Protein AF-A0A2A2J1Q9-F1 (afdb_monomer)

pLDDT: mean 75.72, std 17.07, range [28.89, 97.12]

Structure (mmCIF, N/CA/C/O backbone):
data_AF-A0A2A2J1Q9-F1
#
_entry.id   AF-A0A2A2J1Q9-F1
#
loop_
_atom_site.group_PDB
_atom_site.id
_atom_site.type_symbol
_atom_site.label_atom_id
_atom_site.label_alt_id
_atom_site.label_comp_id
_atom_site.label_asym_id
_atom_site.label_entity_id
_atom_site.label_seq_id
_atom_site.pdbx_PDB_ins_code
_atom_site.Cartn_x
_atom_site.Cartn_y
_atom_site.Cartn_z
_atom_site.occupancy
_atom_site.B_iso_or_equiv
_atom_site.auth_seq_id
_atom_site.auth_comp_id
_atom_site.auth_asym_id
_atom_site.auth_atom_id
_atom_site.pdbx_PDB_model_num
ATOM 1 N N . MET A 1 1 ? 59.595 15.173 -102.898 1.00 55.78 1 MET A N 1
ATOM 2 C CA . MET A 1 1 ? 60.010 15.635 -101.555 1.00 55.78 1 MET A CA 1
ATOM 3 C C . MET A 1 1 ? 59.064 16.692 -100.989 1.00 55.78 1 MET A C 1
ATOM 5 O O . MET A 1 1 ? 58.425 16.381 -100.001 1.00 55.78 1 MET A O 1
ATOM 9 N N . SER A 1 2 ? 58.894 17.883 -101.590 1.00 58.53 2 SER A N 1
ATOM 10 C CA . SER A 1 2 ? 58.058 18.943 -100.968 1.00 58.53 2 SER A CA 1
ATOM 11 C C . SER A 1 2 ? 56.611 18.510 -100.639 1.00 58.53 2 SER A C 1
ATOM 13 O O . SER A 1 2 ? 56.146 18.698 -99.521 1.00 58.53 2 SER A O 1
ATOM 15 N N . LEU A 1 3 ? 55.926 17.837 -101.577 1.00 59.59 3 LEU A N 1
ATOM 16 C CA . LEU A 1 3 ? 54.531 17.395 -101.398 1.00 59.59 3 LEU A CA 1
ATOM 17 C C . LEU A 1 3 ? 54.337 16.313 -100.319 1.00 59.59 3 LEU A C 1
ATOM 19 O O . LEU A 1 3 ? 53.318 16.317 -99.637 1.00 59.59 3 LEU A O 1
ATOM 23 N N . THR A 1 4 ? 55.294 15.395 -100.139 1.00 65.00 4 THR A N 1
ATOM 24 C CA . THR A 1 4 ? 55.177 14.315 -99.139 1.00 65.00 4 THR A CA 1
ATOM 25 C C . THR A 1 4 ? 55.335 14.856 -97.721 1.00 65.00 4 THR A C 1
ATOM 27 O O . THR A 1 4 ? 54.518 14.561 -96.855 1.00 65.00 4 THR A O 1
ATOM 30 N N . PHE A 1 5 ? 56.313 15.744 -97.517 1.00 74.00 5 PHE A N 1
ATOM 31 C CA . PHE A 1 5 ? 56.564 16.398 -96.230 1.00 74.00 5 PHE A CA 1
ATOM 32 C C . PHE A 1 5 ? 55.378 17.258 -95.758 1.00 74.00 5 PHE A C 1
ATOM 34 O O . PHE A 1 5 ? 55.109 17.363 -94.561 1.00 74.00 5 PHE A O 1
ATOM 41 N N . GLN A 1 6 ? 54.632 17.856 -96.692 1.00 76.75 6 GLN A N 1
ATOM 42 C CA . GLN A 1 6 ? 53.445 18.637 -96.353 1.00 76.75 6 GLN A CA 1
ATOM 43 C C . GLN A 1 6 ? 52.276 17.753 -95.876 1.00 76.75 6 GLN A C 1
ATOM 45 O O . GLN A 1 6 ? 51.681 18.058 -94.843 1.00 76.75 6 GLN A O 1
ATOM 50 N N . GLY A 1 7 ? 52.015 16.619 -96.536 1.00 81.19 7 GLY A N 1
ATOM 51 C CA . GLY A 1 7 ? 51.015 15.648 -96.070 1.00 81.19 7 GLY A CA 1
ATOM 52 C C . GLY A 1 7 ? 51.370 15.017 -94.715 1.00 81.19 7 GLY A C 1
ATOM 53 O O . GLY A 1 7 ? 50.499 14.832 -93.867 1.00 81.19 7 GLY A O 1
ATOM 54 N N . GLU A 1 8 ? 52.656 14.754 -94.461 1.00 82.56 8 GLU A N 1
ATOM 55 C CA . GLU A 1 8 ? 53.150 14.291 -93.154 1.00 82.56 8 GLU A CA 1
ATOM 56 C C . GLU A 1 8 ? 52.921 15.335 -92.049 1.00 82.56 8 GLU A C 1
ATOM 58 O O . GLU A 1 8 ? 52.453 14.993 -90.960 1.00 82.56 8 GLU A O 1
ATOM 63 N N . LYS A 1 9 ? 53.178 16.620 -92.335 1.00 86.75 9 LYS A N 1
ATOM 64 C CA . LYS A 1 9 ? 52.902 17.735 -91.416 1.00 86.75 9 LYS A CA 1
ATOM 65 C C . LYS A 1 9 ? 51.409 17.862 -91.098 1.00 86.75 9 LYS A C 1
ATOM 67 O O . LYS A 1 9 ? 51.049 18.024 -89.935 1.00 86.75 9 LYS A O 1
ATOM 72 N N . GLU A 1 10 ? 50.544 17.778 -92.105 1.00 86.69 10 GLU A N 1
ATOM 73 C CA . GLU A 1 10 ? 49.087 17.857 -91.936 1.00 86.69 10 GLU A CA 1
ATOM 74 C C . GLU A 1 10 ? 48.554 16.657 -91.126 1.00 86.69 10 GLU A C 1
ATOM 76 O O . GLU A 1 10 ? 47.790 16.842 -90.177 1.00 86.69 10 GLU A O 1
ATOM 81 N N . ALA A 1 11 ? 49.056 15.444 -91.383 1.00 86.94 11 ALA A N 1
ATOM 82 C CA . ALA A 1 11 ? 48.724 14.250 -90.602 1.00 86.94 11 ALA A CA 1
ATOM 83 C C . ALA A 1 11 ? 49.226 14.301 -89.143 1.00 86.94 11 ALA A C 1
ATOM 85 O O . ALA A 1 11 ? 48.600 13.713 -88.257 1.00 86.94 11 ALA A O 1
ATOM 86 N N . LEU A 1 12 ? 50.340 14.989 -88.865 1.00 89.31 12 LEU A N 1
ATOM 87 C CA . LEU A 1 12 ? 50.821 15.232 -87.499 1.00 89.31 12 LEU A CA 1
ATOM 88 C C . LEU A 1 12 ? 49.978 16.281 -86.764 1.00 89.31 12 LEU A C 1
ATOM 90 O O . LEU A 1 12 ? 49.665 16.078 -85.592 1.00 89.31 12 LEU A O 1
ATOM 94 N N . LEU A 1 13 ? 49.565 17.358 -87.439 1.00 90.56 13 LEU A N 1
ATOM 95 C CA . LEU A 1 13 ? 48.675 18.377 -86.866 1.00 90.56 13 LEU A CA 1
ATOM 96 C C . LEU A 1 13 ? 47.299 17.795 -86.507 1.00 90.56 13 LEU A C 1
ATOM 98 O O . LEU A 1 13 ? 46.796 18.049 -85.417 1.00 90.56 13 LEU A O 1
ATOM 102 N N . GLU A 1 14 ? 46.730 16.952 -87.369 1.00 91.81 14 GLU A N 1
ATOM 103 C CA . GLU A 1 14 ? 45.453 16.272 -87.110 1.00 91.81 14 GLU A CA 1
ATOM 104 C C . GLU A 1 14 ? 45.545 15.251 -85.956 1.00 91.81 14 GLU A C 1
ATOM 106 O O . GLU A 1 14 ? 44.598 15.082 -85.186 1.00 91.81 14 GLU A O 1
ATOM 111 N N . LYS A 1 15 ? 46.701 14.593 -85.778 1.00 91.88 15 LYS A N 1
ATOM 112 C CA . LYS A 1 15 ? 46.967 13.747 -84.599 1.00 91.88 15 LYS A CA 1
ATOM 113 C C . LYS A 1 15 ? 47.099 14.575 -83.321 1.00 91.88 15 LYS A C 1
ATOM 115 O O . LYS A 1 15 ? 46.504 14.209 -82.313 1.00 91.88 15 LYS A O 1
ATOM 120 N N . LEU A 1 16 ? 47.842 15.684 -83.364 1.00 89.50 16 LEU A N 1
ATOM 121 C CA . LEU A 1 16 ? 47.976 16.623 -82.244 1.00 89.50 16 LEU A CA 1
ATOM 122 C C . LEU A 1 16 ? 46.615 17.166 -81.806 1.00 89.50 16 LEU A C 1
ATOM 124 O O . LEU A 1 16 ? 46.320 17.155 -80.614 1.00 89.50 16 LEU A O 1
ATOM 128 N N . ARG A 1 17 ? 45.766 17.554 -82.765 1.00 93.94 17 ARG A N 1
ATOM 129 C CA . ARG A 1 17 ? 44.388 17.971 -82.500 1.00 93.94 17 ARG A CA 1
ATOM 130 C C . ARG A 1 17 ? 43.594 16.874 -81.792 1.00 93.94 17 ARG A C 1
ATOM 132 O O . ARG A 1 17 ? 43.078 17.115 -80.715 1.00 93.94 17 ARG A O 1
ATOM 139 N N . LYS A 1 18 ? 43.570 15.650 -82.326 1.00 93.75 18 LYS A N 1
ATOM 140 C CA . LYS A 1 18 ? 42.838 14.529 -81.703 1.00 93.75 18 LYS A CA 1
ATOM 141 C C . LYS A 1 18 ? 43.322 14.177 -80.295 1.00 93.75 18 LYS A C 1
ATOM 143 O O . LYS A 1 18 ? 42.515 13.742 -79.483 1.00 93.75 18 LYS A O 1
ATOM 148 N N . VAL A 1 19 ? 44.608 14.369 -79.995 1.00 93.25 19 VAL A N 1
ATOM 149 C CA . VAL A 1 19 ? 45.148 14.206 -78.634 1.00 93.25 19 VAL A CA 1
ATOM 150 C C . VAL A 1 19 ? 44.727 15.364 -77.721 1.00 93.25 19 VAL A C 1
ATOM 152 O O . VAL A 1 19 ? 44.388 15.115 -76.568 1.00 93.25 19 VAL A O 1
ATOM 155 N N . ALA A 1 20 ? 44.689 16.603 -78.222 1.00 92.19 20 ALA A N 1
ATOM 156 C CA . ALA A 1 20 ? 44.179 17.754 -77.475 1.00 92.19 20 ALA A CA 1
ATOM 157 C C . ALA A 1 20 ? 42.674 17.617 -77.177 1.00 92.19 20 ALA A C 1
ATOM 159 O O . ALA A 1 20 ? 42.297 17.623 -76.009 1.00 92.19 20 ALA A O 1
ATOM 160 N N . ASP A 1 21 ? 41.850 17.379 -78.203 1.00 93.44 21 ASP A N 1
ATOM 161 C CA . ASP A 1 21 ? 40.397 17.183 -78.097 1.00 93.44 21 ASP A CA 1
ATOM 162 C C . ASP A 1 21 ? 40.052 16.027 -77.123 1.00 93.44 21 ASP A C 1
ATOM 164 O O . ASP A 1 21 ? 39.081 16.099 -76.369 1.00 93.44 21 ASP A O 1
ATOM 168 N N . ALA A 1 22 ? 40.853 14.950 -77.104 1.00 93.06 22 ALA A N 1
ATOM 169 C CA . ALA A 1 22 ? 40.682 13.833 -76.170 1.00 93.06 22 ALA A CA 1
ATOM 170 C C . ALA A 1 22 ? 41.094 14.183 -74.727 1.00 93.06 22 ALA A C 1
ATOM 172 O O . ALA A 1 22 ? 40.398 13.794 -73.790 1.00 93.06 22 ALA A O 1
ATOM 173 N N . SER A 1 23 ? 42.190 14.930 -74.551 1.00 92.62 23 SER A N 1
ATOM 174 C CA . SER A 1 23 ? 42.672 15.399 -73.243 1.00 92.62 23 SER A CA 1
ATOM 175 C C . SER A 1 23 ? 41.711 16.412 -72.606 1.00 92.62 23 SER A C 1
ATOM 177 O O . SER A 1 23 ? 41.446 16.352 -71.409 1.00 92.62 23 SER A O 1
ATOM 179 N N . GLU A 1 24 ? 41.105 17.291 -73.410 1.00 93.81 24 GLU A N 1
ATOM 180 C CA . GLU A 1 24 ? 40.060 18.225 -72.973 1.00 93.81 24 GLU A CA 1
ATOM 181 C C . GLU A 1 24 ? 38.803 17.470 -72.502 1.00 93.81 24 GLU A C 1
ATOM 183 O O . GLU A 1 24 ? 38.310 17.695 -71.396 1.00 93.81 24 GLU A O 1
ATOM 188 N N . GLN A 1 25 ? 38.355 16.465 -73.265 1.00 93.94 25 GLN A N 1
ATOM 189 C CA . GLN A 1 25 ? 37.263 15.574 -72.852 1.00 93.94 25 GLN A CA 1
ATOM 190 C C . GLN A 1 25 ? 37.590 14.704 -71.628 1.00 93.94 25 GLN A C 1
ATOM 192 O O . GLN A 1 25 ? 36.669 14.175 -71.003 1.00 93.94 25 GLN A O 1
ATOM 197 N N . GLU A 1 26 ? 38.861 14.463 -71.307 1.00 92.75 26 GLU A N 1
ATOM 198 C CA . GLU A 1 26 ? 39.274 13.757 -70.089 1.00 92.75 26 GLU A CA 1
ATOM 199 C C . GLU A 1 26 ? 39.326 14.709 -68.884 1.00 92.75 26 GLU A C 1
ATOM 201 O O . GLU A 1 26 ? 38.819 14.365 -67.813 1.00 92.75 26 GLU A O 1
ATOM 206 N N . ALA A 1 27 ? 39.806 15.941 -69.081 1.00 91.50 27 ALA A N 1
ATOM 207 C CA . ALA A 1 27 ? 39.755 17.006 -68.084 1.00 91.50 27 ALA A CA 1
ATOM 208 C C . ALA A 1 27 ? 38.310 17.331 -67.661 1.00 91.50 27 ALA A C 1
ATOM 210 O O . ALA A 1 27 ? 38.018 17.323 -66.465 1.00 91.50 27 ALA A O 1
ATOM 211 N N . GLU A 1 28 ? 37.380 17.497 -68.614 1.00 94.12 28 GLU A N 1
ATOM 212 C CA . GLU A 1 28 ? 35.952 17.695 -68.315 1.00 94.12 28 GLU A CA 1
ATOM 213 C C . GLU A 1 28 ? 35.359 16.569 -67.450 1.00 94.12 28 GLU A C 1
ATOM 215 O O . GLU A 1 28 ? 34.537 16.819 -66.567 1.00 94.12 28 GLU A O 1
ATOM 220 N N . LYS A 1 29 ? 35.733 15.309 -67.719 1.00 93.88 29 LYS A N 1
ATOM 221 C CA . LYS A 1 29 ? 35.243 14.147 -66.957 1.00 93.88 29 LYS A CA 1
ATOM 222 C C . LYS A 1 29 ? 35.788 14.162 -65.534 1.00 93.88 29 LYS A C 1
ATOM 224 O O . LYS A 1 29 ? 35.036 13.883 -64.601 1.00 93.88 29 LYS A O 1
ATOM 229 N N . MET A 1 30 ? 37.064 14.509 -65.357 1.00 92.00 30 MET A N 1
ATOM 230 C CA . MET A 1 30 ? 37.652 14.643 -64.025 1.00 92.00 30 MET A CA 1
ATOM 231 C C . MET A 1 30 ? 37.018 15.794 -63.237 1.00 92.00 30 MET A C 1
ATOM 233 O O . MET A 1 30 ? 36.650 15.581 -62.085 1.00 92.00 30 MET A O 1
ATOM 237 N N . GLU A 1 31 ? 36.791 16.966 -63.843 1.00 93.31 31 GLU A N 1
ATOM 238 C CA . GLU A 1 31 ? 36.115 18.086 -63.164 1.00 93.31 31 GLU A CA 1
ATOM 239 C C . GLU A 1 31 ? 34.710 17.680 -62.677 1.00 93.31 31 GLU A C 1
ATOM 241 O O . GLU A 1 31 ? 34.372 17.855 -61.499 1.00 93.31 31 GLU A O 1
ATOM 246 N N . LYS A 1 32 ? 33.940 17.009 -63.550 1.00 94.25 32 LYS A N 1
ATOM 247 C CA . LYS A 1 32 ? 32.615 16.442 -63.245 1.00 94.25 32 LYS A CA 1
ATOM 248 C C . LYS A 1 32 ? 32.639 15.523 -62.021 1.00 94.25 32 LYS A C 1
ATOM 250 O O . LYS A 1 32 ? 31.888 15.742 -61.063 1.00 94.25 32 LYS A O 1
ATOM 255 N N . VAL A 1 33 ? 33.559 14.559 -61.986 1.00 93.50 33 VAL A N 1
ATOM 256 C CA . VAL A 1 33 ? 33.751 13.676 -60.821 1.00 93.50 33 VAL A CA 1
ATOM 257 C C . VAL A 1 33 ? 34.074 14.472 -59.546 1.00 93.50 33 VAL A C 1
ATOM 259 O O . VAL A 1 33 ? 33.599 14.111 -58.469 1.00 93.50 33 VAL A O 1
ATOM 262 N N . ILE A 1 34 ? 34.804 15.588 -59.637 1.00 91.56 34 ILE A N 1
ATOM 263 C CA . ILE A 1 34 ? 35.293 16.314 -58.455 1.00 91.56 34 ILE A CA 1
ATOM 264 C C . ILE A 1 34 ? 34.157 16.957 -57.625 1.00 91.56 34 ILE A C 1
ATOM 266 O O . ILE A 1 34 ? 34.240 16.867 -56.399 1.00 91.56 34 ILE A O 1
ATOM 270 N N . LYS A 1 35 ? 33.019 17.426 -58.189 1.00 93.69 35 LYS A N 1
ATOM 271 C CA . LYS A 1 35 ? 31.838 17.788 -57.335 1.00 93.69 35 LYS A CA 1
ATOM 272 C C . LYS A 1 35 ? 30.945 16.614 -57.019 1.00 93.69 35 LYS A C 1
ATOM 274 O O . LYS A 1 35 ? 30.280 16.640 -55.993 1.00 93.69 35 LYS A O 1
ATOM 279 N N . GLN A 1 36 ? 30.944 15.574 -57.846 1.00 91.81 36 GLN A N 1
ATOM 280 C CA . GLN A 1 36 ? 30.262 14.344 -57.459 1.00 91.81 36 GLN A CA 1
ATOM 281 C C . GLN A 1 36 ? 30.859 13.785 -56.148 1.00 91.81 36 GLN A C 1
ATOM 283 O O . GLN A 1 36 ? 30.153 13.164 -55.354 1.00 91.81 36 GLN A O 1
ATOM 288 N N . LEU A 1 37 ? 32.130 14.113 -55.874 1.00 90.56 37 LEU A N 1
ATOM 289 C CA . LEU A 1 37 ? 32.771 13.998 -54.567 1.00 90.56 37 LEU A CA 1
ATOM 290 C C . LEU A 1 37 ? 32.509 15.212 -53.645 1.00 90.56 37 LEU A C 1
ATOM 292 O O . LEU A 1 37 ? 32.020 14.997 -52.542 1.00 90.56 37 LEU A O 1
ATOM 296 N N . SER A 1 38 ? 32.755 16.468 -54.047 1.00 92.38 38 SER A N 1
ATOM 297 C CA . SER A 1 38 ? 32.607 17.651 -53.163 1.00 92.38 38 SER A CA 1
ATOM 298 C C . SER A 1 38 ? 31.178 17.861 -52.628 1.00 92.38 38 SER A C 1
ATOM 300 O O . SER A 1 38 ? 31.008 18.121 -51.443 1.00 92.38 38 SER A O 1
ATOM 302 N N . ASP A 1 39 ? 30.132 17.667 -53.436 1.00 91.06 39 ASP A N 1
ATOM 303 C CA . ASP A 1 39 ? 28.729 17.740 -52.991 1.00 91.06 39 ASP A CA 1
ATOM 304 C C . ASP A 1 39 ? 28.289 16.492 -52.213 1.00 91.06 39 ASP A C 1
ATOM 306 O O . ASP A 1 39 ? 27.268 16.515 -51.524 1.00 91.06 39 ASP A O 1
ATOM 310 N N . LYS A 1 40 ? 29.023 15.378 -52.323 1.00 92.94 40 LYS A N 1
ATOM 311 C CA . LYS A 1 40 ? 28.839 14.222 -51.438 1.00 92.94 40 LYS A CA 1
ATOM 312 C C . LYS A 1 40 ? 29.499 14.476 -50.082 1.00 92.94 40 LYS A C 1
ATOM 314 O O . LYS A 1 40 ? 28.885 14.176 -49.067 1.00 92.94 40 LYS A O 1
ATOM 319 N N . VAL A 1 41 ? 30.691 15.075 -50.065 1.00 89.88 41 VAL A N 1
ATOM 320 C CA . VAL A 1 41 ? 31.382 15.531 -48.849 1.00 89.88 41 VAL A CA 1
ATOM 321 C C . VAL A 1 41 ? 30.519 16.556 -48.111 1.00 89.88 41 VAL A C 1
ATOM 323 O O . VAL A 1 41 ? 30.147 16.287 -46.979 1.00 89.88 41 VAL A O 1
ATOM 326 N N . LYS A 1 42 ? 30.042 17.614 -48.780 1.00 92.06 42 LYS A N 1
ATOM 327 C CA . LYS A 1 42 ? 29.136 18.617 -48.184 1.00 92.06 42 LYS A CA 1
ATOM 328 C C . LYS A 1 42 ? 27.825 18.047 -47.646 1.00 92.06 42 LYS A C 1
ATOM 330 O O . LYS A 1 42 ? 27.304 18.554 -46.658 1.00 92.06 42 LYS A O 1
ATOM 335 N N . ARG A 1 43 ? 27.271 17.012 -48.291 1.00 91.50 43 ARG A N 1
ATOM 336 C CA . ARG A 1 43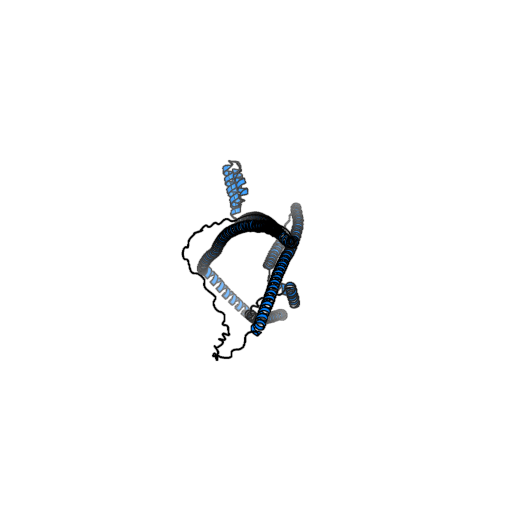 ? 26.106 16.286 -47.758 1.00 91.50 43 ARG A CA 1
ATOM 337 C C . ARG A 1 43 ? 26.476 15.548 -46.476 1.00 91.50 43 ARG A C 1
ATOM 339 O O . ARG A 1 43 ? 25.863 15.823 -45.459 1.00 91.50 43 ARG A O 1
ATOM 346 N N . ILE A 1 44 ? 27.538 14.741 -46.496 1.00 90.12 44 ILE A N 1
ATOM 347 C CA . ILE A 1 44 ? 28.045 14.018 -45.316 1.00 90.12 44 ILE A CA 1
ATOM 348 C C . ILE A 1 44 ? 28.400 14.975 -44.165 1.00 90.12 44 ILE A C 1
ATOM 350 O O . ILE A 1 44 ? 28.126 14.660 -43.013 1.00 90.12 44 ILE A O 1
ATOM 354 N N . GLU A 1 45 ? 28.970 16.145 -44.451 1.00 90.38 45 GLU A N 1
ATOM 355 C CA . GLU A 1 45 ? 29.244 17.201 -43.467 1.00 90.38 45 GLU A CA 1
ATOM 356 C C . GLU A 1 45 ? 27.940 17.777 -42.900 1.00 90.38 45 GLU A C 1
ATOM 358 O O . GLU A 1 45 ? 27.745 17.771 -41.690 1.00 90.38 45 GLU A O 1
ATOM 363 N N . GLY A 1 46 ? 26.994 18.173 -43.757 1.00 93.31 46 GLY A N 1
ATOM 364 C CA . GLY A 1 46 ? 25.693 18.693 -43.329 1.00 93.31 46 GLY A CA 1
ATOM 365 C C . GLY A 1 46 ? 24.744 17.655 -42.710 1.00 93.31 46 GLY A C 1
ATOM 366 O O . GLY A 1 46 ? 23.772 18.046 -42.065 1.00 93.31 46 GLY A O 1
ATOM 367 N N . ASP A 1 47 ? 24.965 16.357 -42.928 1.00 88.12 47 ASP A N 1
ATOM 368 C CA . ASP A 1 47 ? 24.324 15.241 -42.217 1.00 88.12 47 ASP A CA 1
ATOM 369 C C . ASP A 1 47 ? 24.977 15.072 -40.836 1.00 88.12 47 ASP A C 1
ATOM 371 O O . ASP A 1 47 ? 24.287 15.116 -39.820 1.00 88.12 47 ASP A O 1
ATOM 375 N N . ARG A 1 48 ? 26.314 15.008 -40.779 1.00 91.62 48 ARG A N 1
ATOM 376 C CA . ARG A 1 48 ? 27.099 14.908 -39.540 1.00 91.62 48 ARG A CA 1
ATOM 377 C C . ARG A 1 48 ? 26.869 16.080 -38.584 1.00 91.62 48 ARG A C 1
ATOM 379 O O . ARG A 1 48 ? 26.797 15.866 -37.378 1.00 91.62 48 ARG A O 1
ATOM 386 N N . ASP A 1 49 ? 26.741 17.305 -39.083 1.00 89.75 49 ASP A N 1
ATOM 387 C CA . ASP A 1 49 ? 26.461 18.477 -38.245 1.00 89.75 49 ASP A CA 1
ATOM 388 C C . ASP A 1 49 ? 25.048 18.418 -37.637 1.00 89.75 49 ASP A C 1
ATOM 390 O O . ASP A 1 49 ? 24.845 18.867 -36.506 1.00 89.75 49 ASP A O 1
ATOM 394 N N . ARG A 1 50 ? 24.083 17.792 -38.332 1.00 91.88 50 ARG A N 1
ATOM 395 C CA . ARG A 1 50 ? 22.762 17.466 -37.766 1.00 91.88 50 ARG A CA 1
ATOM 396 C C . ARG A 1 50 ? 22.863 16.361 -36.716 1.00 91.88 50 ARG A C 1
ATOM 398 O O . ARG A 1 50 ? 22.369 16.562 -35.613 1.00 91.88 50 ARG A O 1
ATOM 405 N N . GLU A 1 51 ? 23.570 15.264 -36.993 1.00 90.44 51 GLU A N 1
ATOM 406 C CA . GLU A 1 51 ? 23.819 14.199 -36.003 1.00 90.44 51 GLU A CA 1
ATOM 407 C C . GLU A 1 51 ? 24.493 14.743 -34.730 1.00 90.44 51 GLU A C 1
ATOM 409 O O . GLU A 1 51 ? 24.096 14.401 -33.617 1.00 90.44 51 GLU A O 1
ATOM 414 N N . LEU A 1 52 ? 25.478 15.638 -34.868 1.00 87.62 52 LEU A N 1
ATOM 415 C CA . LEU A 1 52 ? 26.148 16.295 -33.743 1.00 87.62 52 LEU A CA 1
ATOM 416 C C . LEU A 1 52 ? 25.208 17.230 -32.968 1.00 87.62 52 LEU A C 1
ATOM 418 O O . LEU A 1 52 ? 25.254 17.242 -31.734 1.00 87.62 52 LEU A O 1
ATOM 422 N N . ALA A 1 53 ? 24.340 17.979 -33.655 1.00 89.88 53 ALA A N 1
ATOM 423 C CA . ALA A 1 53 ? 23.321 18.805 -33.011 1.00 89.88 53 ALA A CA 1
ATOM 424 C C . ALA A 1 53 ? 22.296 17.950 -32.244 1.00 89.88 53 ALA A C 1
ATOM 426 O O . ALA A 1 53 ? 21.997 18.247 -31.087 1.00 89.88 53 ALA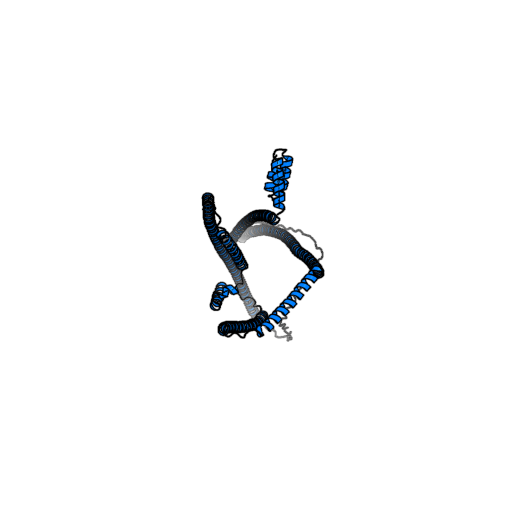 A O 1
ATOM 427 N N . ASP A 1 54 ? 21.820 16.852 -32.832 1.00 90.25 54 ASP A N 1
ATOM 428 C CA . ASP A 1 54 ? 20.846 15.952 -32.211 1.00 90.25 54 ASP A CA 1
ATOM 429 C C . ASP A 1 54 ? 21.446 15.147 -31.052 1.00 90.25 54 ASP A C 1
ATOM 431 O O . ASP A 1 54 ? 20.820 15.021 -29.998 1.00 90.25 54 ASP A O 1
ATOM 435 N N . HIS A 1 55 ? 22.700 14.699 -31.158 1.00 90.44 55 HIS A N 1
ATOM 436 C CA . HIS A 1 55 ? 23.446 14.171 -30.015 1.00 90.44 55 HIS A CA 1
ATOM 437 C C . HIS A 1 55 ? 23.614 15.220 -28.905 1.00 90.44 55 HIS A C 1
ATOM 439 O O . HIS A 1 55 ? 23.461 14.889 -27.728 1.00 90.44 55 HIS A O 1
ATOM 445 N N . GLY A 1 56 ? 23.863 16.488 -29.252 1.00 89.50 56 GLY A N 1
ATOM 446 C CA . GLY A 1 56 ? 23.881 17.604 -28.303 1.00 89.50 56 GLY A CA 1
ATOM 447 C C . GLY A 1 56 ? 22.537 17.797 -27.590 1.00 89.50 56 GLY A C 1
ATOM 448 O O . GLY A 1 56 ? 22.501 17.894 -26.361 1.00 89.50 56 GLY A O 1
ATOM 449 N N . ASN A 1 57 ? 21.432 17.767 -28.340 1.00 83.62 57 ASN A N 1
ATOM 450 C CA . ASN A 1 57 ? 20.066 17.859 -27.819 1.00 83.62 57 ASN A CA 1
ATOM 451 C C . ASN A 1 57 ? 19.742 16.697 -26.862 1.00 83.62 57 ASN A C 1
ATOM 453 O O . ASN A 1 57 ? 19.263 16.928 -25.750 1.00 83.62 57 ASN A O 1
ATOM 457 N N . VAL A 1 58 ? 20.063 15.456 -27.246 1.00 90.25 58 VAL A N 1
ATOM 458 C CA . VAL A 1 58 ? 19.854 14.256 -26.414 1.00 90.25 58 VAL A CA 1
ATOM 459 C C . VAL A 1 58 ? 20.706 14.296 -25.142 1.00 90.25 58 VAL A C 1
ATOM 461 O O . VAL A 1 58 ? 20.209 13.975 -24.061 1.00 90.25 58 VAL A O 1
ATOM 464 N N . LEU A 1 59 ? 21.967 14.737 -25.224 1.00 86.81 59 LEU A N 1
ATOM 465 C CA . LEU A 1 59 ? 22.828 14.911 -24.049 1.00 86.81 59 LEU A CA 1
ATOM 466 C C . LEU A 1 59 ? 22.286 15.989 -23.100 1.00 86.81 59 LEU A C 1
ATOM 468 O O . LEU A 1 59 ? 22.266 15.769 -21.887 1.00 86.81 59 LEU A O 1
ATOM 472 N N . ALA A 1 60 ? 21.807 17.118 -23.628 1.00 83.94 60 ALA A N 1
ATOM 473 C CA . ALA A 1 60 ? 21.187 18.175 -22.833 1.00 83.94 60 ALA A CA 1
ATOM 474 C C . ALA A 1 60 ? 19.890 17.695 -22.154 1.00 83.94 60 ALA A C 1
ATOM 476 O O . ALA A 1 60 ? 19.688 17.949 -20.963 1.00 83.94 60 ALA A O 1
ATOM 477 N N . GLU A 1 61 ? 19.036 16.944 -22.860 1.00 86.75 61 GLU A N 1
ATOM 478 C CA . GLU A 1 61 ? 17.821 16.374 -22.269 1.00 86.75 61 GLU A CA 1
ATOM 479 C C . GLU A 1 61 ? 18.152 15.331 -21.190 1.00 86.75 61 GLU A C 1
ATOM 481 O O . GLU A 1 61 ? 17.566 15.357 -20.106 1.00 86.75 61 GLU A O 1
ATOM 486 N N . MET A 1 62 ? 19.131 14.452 -21.431 1.00 83.50 62 MET A N 1
ATOM 487 C CA . MET A 1 62 ? 19.577 13.452 -20.456 1.00 83.50 62 MET A CA 1
ATOM 488 C C . MET A 1 62 ? 20.149 14.109 -19.190 1.00 83.50 62 MET A C 1
ATOM 490 O O . MET A 1 62 ? 19.808 13.700 -18.079 1.00 83.50 62 MET A O 1
ATOM 494 N N . GLN A 1 63 ? 20.954 15.168 -19.332 1.00 80.19 63 GLN A N 1
ATOM 495 C CA . GLN A 1 63 ? 21.449 15.957 -18.198 1.00 80.19 63 GLN A CA 1
ATOM 496 C C . GLN A 1 63 ? 20.302 16.639 -17.434 1.00 80.19 63 GLN A C 1
ATOM 498 O O . GLN A 1 63 ? 20.284 16.610 -16.202 1.00 80.19 63 GLN A O 1
ATOM 503 N N . ALA A 1 64 ? 19.309 17.195 -18.137 1.00 81.38 64 ALA A N 1
ATOM 504 C CA . ALA A 1 64 ? 18.137 17.812 -17.518 1.00 81.38 64 ALA A CA 1
ATOM 505 C C . ALA A 1 64 ? 17.237 16.792 -16.791 1.00 81.38 64 ALA A C 1
ATOM 507 O O . ALA A 1 64 ? 16.710 17.095 -15.717 1.00 81.38 64 ALA A O 1
ATOM 508 N N . ARG A 1 65 ? 17.078 15.576 -17.336 1.00 80.31 65 ARG A N 1
ATOM 509 C CA . ARG A 1 65 ? 16.385 14.452 -16.680 1.00 80.31 65 ARG A CA 1
ATOM 510 C C . ARG A 1 65 ? 17.122 14.024 -15.410 1.00 80.31 65 ARG A C 1
ATOM 512 O O . ARG A 1 65 ? 16.515 14.035 -14.343 1.00 80.31 65 ARG A O 1
ATOM 519 N N . TYR A 1 66 ? 18.429 13.771 -15.496 1.00 82.12 66 TYR A N 1
ATOM 520 C CA . TYR A 1 66 ? 19.265 13.401 -14.348 1.00 82.12 66 TYR A CA 1
ATOM 521 C C . TYR A 1 66 ? 19.259 14.470 -13.240 1.00 82.12 66 TYR A C 1
ATOM 523 O O . TYR A 1 66 ? 19.162 14.146 -12.057 1.00 82.12 66 TYR A O 1
ATOM 531 N N . ALA A 1 67 ? 19.292 15.759 -13.599 1.00 76.19 67 ALA A N 1
ATOM 532 C CA . ALA A 1 67 ? 19.191 16.850 -12.631 1.00 76.19 67 ALA A CA 1
ATOM 533 C C . ALA A 1 67 ? 17.837 16.863 -11.893 1.00 76.19 67 ALA A C 1
ATOM 535 O O . ALA A 1 67 ? 17.807 17.036 -10.672 1.00 76.19 67 ALA A O 1
ATOM 536 N N . LYS A 1 68 ? 16.722 16.635 -12.606 1.00 84.88 68 LYS A N 1
ATOM 537 C CA . LYS A 1 68 ? 15.381 16.506 -12.004 1.00 84.88 68 LYS A CA 1
ATOM 538 C C . LYS A 1 68 ? 15.284 15.279 -11.096 1.00 84.88 68 LYS A C 1
ATOM 540 O O . LYS A 1 68 ? 14.809 15.398 -9.969 1.00 84.88 68 LYS A O 1
ATOM 545 N N . GLU A 1 69 ? 15.763 14.128 -11.560 1.00 83.69 69 GLU A N 1
ATOM 546 C CA . GLU A 1 69 ? 15.751 12.864 -10.817 1.00 83.69 69 GLU A CA 1
ATOM 547 C C . GLU A 1 69 ? 16.577 12.955 -9.526 1.00 83.69 69 GLU A C 1
ATOM 549 O O . GLU A 1 69 ? 16.096 12.580 -8.458 1.00 83.69 69 GLU A O 1
ATOM 554 N N . LYS A 1 70 ? 17.768 13.566 -9.580 1.00 82.06 70 LYS A N 1
ATOM 555 C CA . LYS A 1 70 ? 18.596 13.830 -8.394 1.00 82.06 70 LYS A CA 1
ATOM 556 C C . LYS A 1 70 ? 17.866 14.689 -7.356 1.00 82.06 70 LYS A C 1
ATOM 558 O O . LYS A 1 70 ? 17.901 14.366 -6.171 1.00 82.06 70 LYS A O 1
ATOM 563 N N . VAL A 1 71 ? 17.179 15.754 -7.779 1.00 86.62 71 VAL A N 1
ATOM 564 C CA . VAL A 1 71 ? 16.387 16.606 -6.870 1.00 86.62 71 VAL A CA 1
ATOM 565 C C . VAL A 1 71 ? 15.178 15.852 -6.302 1.00 86.62 71 VAL A C 1
ATOM 567 O O . VAL A 1 71 ? 14.868 16.003 -5.119 1.00 86.62 71 VAL A O 1
ATOM 570 N N . ALA A 1 72 ? 14.523 15.002 -7.098 1.00 82.06 72 ALA A N 1
ATOM 571 C CA . ALA A 1 72 ? 13.441 14.141 -6.625 1.00 82.06 72 ALA A CA 1
ATOM 572 C C . ALA A 1 72 ? 13.935 13.139 -5.563 1.00 82.06 72 ALA A C 1
ATOM 574 O O . ALA A 1 72 ? 13.332 13.045 -4.495 1.00 82.06 72 ALA A O 1
ATOM 575 N N . ALA A 1 73 ? 15.071 12.475 -5.797 1.00 77.75 73 ALA A N 1
ATOM 576 C CA . ALA A 1 73 ? 15.694 11.554 -4.846 1.00 77.75 73 ALA A CA 1
ATOM 577 C C . ALA A 1 73 ? 16.143 12.257 -3.549 1.00 77.75 73 ALA A C 1
ATOM 579 O O . ALA A 1 73 ? 15.885 11.761 -2.452 1.00 77.75 73 ALA A O 1
ATOM 580 N N . GLU A 1 74 ? 16.748 13.448 -3.640 1.00 86.00 74 GLU A N 1
ATOM 581 C CA . GLU A 1 74 ? 17.095 14.260 -2.464 1.00 86.00 74 GLU A CA 1
ATOM 582 C C . GLU A 1 74 ? 15.859 14.665 -1.645 1.00 86.00 74 GLU A C 1
ATOM 584 O O . GLU A 1 74 ? 15.927 14.727 -0.417 1.00 86.00 74 GLU A O 1
ATOM 589 N N . ASN A 1 75 ? 14.722 14.929 -2.293 1.00 84.94 75 ASN A N 1
ATOM 590 C CA . ASN A 1 75 ? 13.475 15.262 -1.605 1.00 84.94 75 ASN A CA 1
ATOM 591 C C . ASN A 1 75 ? 12.786 14.026 -1.005 1.00 84.94 75 ASN A C 1
ATOM 593 O O . ASN A 1 75 ? 12.325 14.098 0.135 1.00 84.94 75 ASN A O 1
ATOM 597 N N . ALA A 1 76 ? 12.799 12.884 -1.696 1.00 80.81 76 ALA A N 1
ATOM 598 C CA . ALA A 1 76 ? 12.334 11.610 -1.150 1.00 80.81 76 ALA A CA 1
ATOM 599 C C . ALA A 1 76 ? 13.146 11.206 0.095 1.00 80.81 76 ALA A C 1
ATOM 601 O O . ALA A 1 76 ? 12.568 10.859 1.123 1.00 80.81 76 ALA A O 1
ATOM 602 N N . HIS A 1 77 ? 14.476 11.352 0.069 1.00 82.06 77 HIS A N 1
ATOM 603 C CA . HIS A 1 77 ? 15.319 11.101 1.242 1.00 82.06 77 HIS A CA 1
ATOM 604 C C . HIS A 1 77 ? 15.005 12.030 2.428 1.00 82.06 77 HIS A C 1
ATOM 606 O O . HIS A 1 77 ? 15.008 11.560 3.566 1.00 82.06 77 HIS A O 1
ATOM 612 N N . LYS A 1 78 ? 14.682 13.314 2.195 1.00 90.06 78 LYS A N 1
ATOM 613 C CA . LYS A 1 78 ? 14.218 14.227 3.263 1.00 90.06 78 LYS A CA 1
ATOM 614 C C . LYS A 1 78 ? 12.890 13.756 3.860 1.00 90.06 78 LYS A C 1
ATOM 616 O O . LYS A 1 78 ? 12.784 13.653 5.078 1.00 90.06 78 LYS A O 1
ATOM 621 N N . GLN A 1 79 ? 11.915 13.399 3.021 1.00 91.06 79 GLN A N 1
ATOM 622 C CA . GLN A 1 79 ? 10.619 12.880 3.473 1.00 91.06 79 GLN A CA 1
ATOM 623 C C . GLN A 1 79 ? 10.769 11.576 4.272 1.00 91.06 79 GLN A C 1
ATOM 625 O O . GLN A 1 79 ? 10.168 11.443 5.336 1.00 91.06 79 GLN A O 1
ATOM 630 N N . MET A 1 80 ? 11.617 10.644 3.823 1.00 81.56 80 MET A N 1
ATOM 631 C CA . MET A 1 80 ? 11.931 9.429 4.584 1.00 81.56 80 MET A CA 1
ATOM 632 C C . MET A 1 80 ? 12.572 9.759 5.937 1.00 81.56 80 MET A C 1
ATOM 634 O O . MET A 1 80 ? 12.159 9.199 6.948 1.00 81.56 80 MET A O 1
ATOM 638 N N . ALA A 1 81 ? 13.536 10.685 5.987 1.00 87.81 81 ALA A N 1
ATOM 639 C CA . ALA A 1 81 ? 14.170 11.101 7.239 1.00 87.81 81 ALA A CA 1
ATOM 640 C C . ALA A 1 81 ? 13.166 11.740 8.219 1.00 87.81 81 ALA A C 1
ATOM 642 O O . ALA A 1 81 ? 13.173 11.406 9.402 1.00 87.81 81 ALA A O 1
ATOM 643 N N . GLU A 1 82 ? 12.263 12.594 7.728 1.00 90.56 82 GLU A N 1
ATOM 644 C CA . GLU A 1 82 ? 11.172 13.165 8.524 1.00 90.56 82 GLU A CA 1
ATOM 645 C C . GLU A 1 82 ? 10.167 12.121 9.026 1.00 90.56 82 GLU A C 1
ATOM 647 O O . GLU A 1 82 ? 9.623 12.267 10.118 1.00 90.56 82 GLU A O 1
ATOM 652 N N . LEU A 1 83 ? 9.868 11.088 8.235 1.00 88.62 83 LEU A N 1
ATOM 653 C CA . LEU A 1 83 ? 8.998 9.995 8.672 1.00 88.62 83 LEU A CA 1
ATOM 654 C C . LEU A 1 83 ? 9.699 9.119 9.717 1.00 88.62 83 LEU A C 1
ATOM 656 O O . LEU A 1 83 ? 9.064 8.735 10.696 1.00 88.62 83 LEU A O 1
ATOM 660 N N . TYR A 1 84 ? 11.006 8.875 9.576 1.00 88.38 84 TYR A N 1
ATOM 661 C CA . TYR A 1 84 ? 11.800 8.169 10.584 1.00 88.38 84 TYR A CA 1
ATOM 662 C C . TYR A 1 84 ? 11.887 8.927 11.915 1.00 88.38 84 TYR A C 1
ATOM 664 O O . TYR A 1 84 ? 11.779 8.289 12.962 1.00 88.38 84 TYR A O 1
ATOM 672 N N . THR A 1 85 ? 12.033 10.259 11.917 1.00 91.81 85 THR A N 1
ATOM 673 C CA . THR A 1 85 ? 11.987 11.031 13.174 1.00 91.81 85 THR A CA 1
ATOM 674 C C . THR A 1 85 ? 10.591 11.010 13.788 1.00 91.81 85 THR A C 1
ATOM 676 O O . THR A 1 85 ? 10.462 10.619 14.944 1.00 91.81 85 THR A O 1
ATOM 679 N N . LYS A 1 86 ? 9.534 11.292 13.010 1.00 90.38 86 LYS A N 1
ATOM 680 C CA . LYS A 1 86 ? 8.136 11.231 13.485 1.00 90.38 86 LYS A CA 1
ATOM 681 C C . LYS A 1 86 ? 7.782 9.856 14.070 1.00 90.38 86 LYS A C 1
ATOM 683 O O . LYS A 1 86 ? 7.141 9.790 15.115 1.00 90.38 86 LYS A O 1
ATOM 688 N N . LEU A 1 87 ? 8.218 8.762 13.438 1.00 84.75 87 LEU A N 1
ATOM 689 C CA . LEU A 1 87 ? 7.996 7.396 13.926 1.00 84.75 87 LEU A CA 1
ATOM 690 C C . LEU A 1 87 ? 8.781 7.116 15.215 1.00 84.75 87 LEU A C 1
ATOM 692 O O . LEU A 1 87 ? 8.223 6.548 16.152 1.00 84.75 87 LEU A O 1
ATOM 696 N N . LYS A 1 88 ? 10.037 7.571 15.308 1.00 89.06 88 LYS A N 1
ATOM 697 C CA . LYS A 1 88 ? 10.834 7.464 16.537 1.00 89.06 88 LYS A CA 1
ATOM 698 C C . LYS A 1 88 ? 10.194 8.235 17.701 1.00 89.06 88 LYS A C 1
ATOM 700 O O . LYS A 1 88 ? 10.072 7.689 18.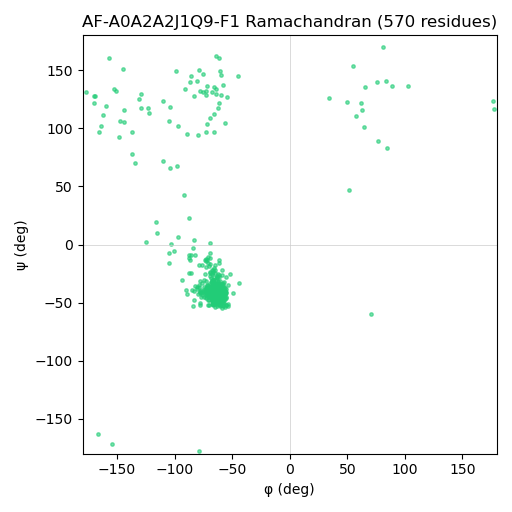797 1.00 89.06 88 LYS A O 1
ATOM 705 N N . ASP A 1 89 ? 9.740 9.463 17.465 1.00 84.19 89 ASP A N 1
ATOM 706 C CA . ASP A 1 89 ? 9.079 10.296 18.477 1.00 84.19 89 ASP A CA 1
ATOM 707 C C . ASP A 1 89 ? 7.761 9.649 18.953 1.00 84.19 89 ASP A C 1
ATOM 709 O O . ASP A 1 89 ? 7.466 9.614 20.152 1.00 84.19 89 ASP A O 1
ATOM 713 N N . LEU A 1 90 ? 6.998 9.058 18.022 1.00 81.44 90 LEU A N 1
ATOM 714 C CA . LEU A 1 90 ? 5.796 8.264 18.306 1.00 81.44 90 LEU A CA 1
ATOM 715 C C . LEU A 1 90 ? 6.087 6.945 19.043 1.00 81.44 90 LEU A C 1
ATOM 717 O O . LEU A 1 90 ? 5.191 6.430 19.705 1.00 81.44 90 LEU A O 1
ATOM 721 N N . GLU A 1 91 ? 7.309 6.411 18.981 1.00 81.25 91 GLU A N 1
ATOM 722 C CA . GLU A 1 91 ? 7.738 5.253 19.771 1.00 81.25 91 GLU A CA 1
ATOM 723 C C . GLU A 1 91 ? 8.240 5.628 21.177 1.00 81.25 91 GLU A C 1
ATOM 725 O O . GLU A 1 91 ? 7.978 4.897 22.135 1.00 81.25 91 GLU A O 1
ATOM 730 N N . GLU A 1 92 ? 8.968 6.736 21.343 1.00 83.56 92 GLU A N 1
ATOM 731 C CA . GLU A 1 92 ? 9.540 7.135 22.641 1.00 83.56 92 GLU A CA 1
ATOM 732 C C . GLU A 1 92 ? 8.497 7.765 23.587 1.00 83.56 92 GLU A C 1
ATOM 734 O O . GLU A 1 92 ? 8.548 7.557 24.806 1.00 83.56 92 GLU A O 1
ATOM 739 N N . ASN A 1 93 ? 7.490 8.457 23.048 1.00 80.50 93 ASN A N 1
ATOM 740 C CA . ASN A 1 93 ? 6.401 9.075 23.815 1.00 80.50 93 ASN A CA 1
ATOM 741 C C . ASN A 1 93 ? 5.528 8.056 24.605 1.00 80.50 93 ASN A C 1
ATOM 743 O O . ASN A 1 93 ? 5.395 8.203 25.823 1.00 80.50 93 ASN A O 1
ATOM 747 N N . PRO A 1 94 ? 4.996 6.958 24.021 1.00 75.81 94 PRO A N 1
ATOM 748 C CA . PRO A 1 94 ? 4.273 5.944 24.792 1.00 75.81 94 PRO A CA 1
ATOM 749 C C . PRO A 1 94 ? 5.187 5.171 25.752 1.00 75.81 94 PRO A C 1
ATOM 751 O O . PRO A 1 94 ? 4.745 4.822 26.844 1.00 75.81 94 PRO A O 1
ATOM 754 N N . LYS A 1 95 ? 6.467 4.941 25.415 1.00 77.56 95 LYS A N 1
ATOM 755 C CA . LYS A 1 95 ? 7.426 4.269 26.316 1.00 77.56 95 LYS A CA 1
ATOM 756 C C . LYS A 1 95 ? 7.684 5.099 27.580 1.00 77.56 95 LYS A C 1
ATOM 758 O O . LYS A 1 95 ? 7.633 4.563 28.688 1.00 77.56 95 LYS A O 1
ATOM 763 N N . THR A 1 96 ? 7.897 6.408 27.437 1.00 78.06 96 THR A N 1
ATOM 764 C CA . THR A 1 96 ? 8.075 7.327 28.577 1.00 78.06 96 THR A CA 1
ATOM 765 C C . THR A 1 96 ? 6.786 7.498 29.386 1.00 78.06 96 THR A C 1
ATOM 767 O O . THR A 1 96 ? 6.826 7.403 30.615 1.00 78.06 96 THR A O 1
ATOM 770 N N . ARG A 1 97 ? 5.627 7.645 28.727 1.00 77.00 97 ARG A N 1
ATOM 771 C CA . ARG A 1 97 ? 4.318 7.743 29.396 1.00 77.00 97 ARG A CA 1
ATOM 772 C C . ARG A 1 97 ? 3.938 6.471 30.163 1.00 77.00 97 ARG A C 1
ATOM 774 O O . ARG A 1 97 ? 3.479 6.572 31.299 1.00 77.00 97 ARG A O 1
ATOM 781 N N . ASN A 1 98 ? 4.173 5.288 29.591 1.00 78.25 98 ASN A N 1
ATOM 782 C CA . ASN A 1 98 ? 3.927 4.011 30.268 1.00 78.25 98 ASN A CA 1
ATOM 783 C C . ASN A 1 98 ? 4.841 3.836 31.484 1.00 78.25 98 ASN A C 1
ATOM 785 O O . ASN A 1 98 ? 4.364 3.416 32.535 1.00 78.25 98 ASN A O 1
ATOM 789 N N . LYS A 1 99 ? 6.124 4.216 31.384 1.00 87.00 99 LYS A N 1
ATOM 790 C CA . LYS A 1 99 ? 7.042 4.188 32.531 1.00 87.00 99 LYS A CA 1
ATOM 791 C C . LYS A 1 99 ? 6.559 5.100 33.666 1.00 87.00 99 LYS A C 1
ATOM 793 O O . LYS A 1 99 ? 6.509 4.659 34.811 1.00 87.00 99 LYS A O 1
ATOM 798 N N . ALA A 1 100 ? 6.143 6.330 33.358 1.00 84.25 100 ALA A N 1
ATOM 799 C CA . ALA A 1 100 ? 5.597 7.252 34.357 1.00 84.25 100 ALA A CA 1
ATOM 800 C C . ALA A 1 100 ? 4.333 6.687 35.037 1.00 84.25 100 ALA A C 1
ATOM 802 O O . ALA A 1 100 ? 4.246 6.681 36.264 1.00 84.25 100 ALA A O 1
ATOM 803 N N . ALA A 1 101 ? 3.396 6.130 34.261 1.00 84.06 101 ALA A N 1
ATOM 804 C CA . ALA A 1 101 ? 2.197 5.483 34.798 1.00 84.06 101 ALA A CA 1
ATOM 805 C C . ALA A 1 101 ? 2.528 4.257 35.675 1.00 84.06 101 ALA A C 1
ATOM 807 O O . ALA A 1 101 ? 1.931 4.069 36.733 1.00 84.06 101 ALA A O 1
ATOM 808 N N . GLN A 1 102 ? 3.517 3.448 35.283 1.00 87.81 102 GLN A N 1
ATOM 809 C CA . GLN A 1 102 ? 3.984 2.296 36.059 1.00 87.81 102 GLN A CA 1
ATOM 810 C C . GLN A 1 102 ? 4.637 2.724 37.387 1.00 87.81 102 GLN A C 1
ATOM 812 O O . GLN A 1 102 ? 4.429 2.078 38.417 1.00 87.81 102 GLN A O 1
ATOM 817 N N . GLU A 1 103 ? 5.370 3.841 37.397 1.00 91.31 103 GLU A N 1
ATOM 818 C CA . GLU A 1 103 ? 5.907 4.446 38.621 1.00 91.31 103 GLU A CA 1
ATOM 819 C C . GLU A 1 103 ? 4.804 5.006 39.538 1.00 91.31 103 GLU A C 1
ATOM 821 O O . GLU A 1 103 ? 4.928 4.898 40.758 1.00 91.31 103 GLU A O 1
ATOM 826 N N . GLU A 1 104 ? 3.712 5.560 39.000 1.00 90.94 104 GLU A N 1
ATOM 827 C CA . GLU A 1 104 ? 2.553 5.982 39.805 1.00 90.94 104 GLU A CA 1
ATOM 828 C C . GLU A 1 104 ? 1.764 4.804 40.381 1.00 90.94 104 GLU A C 1
ATOM 830 O O . GLU A 1 104 ? 1.499 4.786 41.584 1.00 90.94 104 GLU A O 1
ATOM 835 N N . VAL A 1 105 ? 1.478 3.770 39.584 1.00 88.88 105 VAL A N 1
ATOM 836 C CA . VAL A 1 105 ? 0.868 2.522 40.078 1.00 88.88 105 VAL A CA 1
ATOM 837 C C . VAL A 1 105 ? 1.726 1.912 41.193 1.00 88.88 105 VAL A C 1
ATOM 839 O O . VAL A 1 105 ? 1.201 1.539 42.243 1.00 88.88 105 VAL A O 1
ATOM 842 N N . GLY A 1 106 ? 3.054 1.904 41.034 1.00 93.00 106 GLY A N 1
ATOM 843 C CA . GLY A 1 106 ? 3.993 1.446 42.060 1.00 93.00 106 GLY A CA 1
ATOM 844 C C . GLY A 1 106 ? 4.055 2.318 43.326 1.00 93.00 106 GLY A C 1
ATOM 845 O O . GLY A 1 106 ? 4.456 1.818 44.381 1.00 93.00 106 GLY A O 1
ATOM 846 N N . LYS A 1 107 ? 3.653 3.598 43.269 1.00 93.50 107 LYS A N 1
ATOM 847 C CA . LYS A 1 107 ? 3.449 4.453 44.458 1.00 93.50 107 LYS A CA 1
ATOM 848 C C . LYS A 1 107 ? 2.118 4.114 45.130 1.00 93.50 107 LYS A C 1
ATOM 850 O O . LYS A 1 107 ? 2.113 3.792 46.316 1.00 93.50 107 LYS A O 1
ATOM 855 N N . LEU A 1 108 ? 1.023 4.096 44.367 1.00 90.62 108 LEU A N 1
ATOM 856 C CA . LEU A 1 108 ? -0.330 3.822 44.864 1.00 90.62 108 LEU A CA 1
ATOM 857 C C . LEU A 1 108 ? -0.440 2.440 45.526 1.00 90.62 108 LEU A C 1
ATOM 859 O O . LEU A 1 108 ? -1.005 2.330 46.610 1.00 90.62 108 LEU A O 1
ATOM 863 N N . GLN A 1 109 ? 0.183 1.402 44.958 1.00 90.75 109 GLN A N 1
ATOM 864 C CA . GLN A 1 109 ? 0.272 0.074 45.583 1.00 90.75 109 GLN A CA 1
ATOM 865 C C . GLN A 1 109 ? 0.972 0.117 46.953 1.00 90.75 109 GLN A C 1
ATOM 867 O O . GLN A 1 109 ? 0.497 -0.488 47.915 1.00 90.75 109 GLN A O 1
ATOM 872 N N . LYS A 1 110 ? 2.075 0.871 47.077 1.00 94.25 110 LYS A N 1
ATOM 873 C CA . LYS A 1 110 ? 2.802 1.039 48.350 1.00 94.25 110 LYS A CA 1
ATOM 874 C C . LYS A 1 110 ? 2.010 1.851 49.373 1.00 94.25 110 LYS A C 1
ATOM 876 O O . LYS A 1 110 ? 2.228 1.677 50.569 1.00 94.25 110 LYS A O 1
ATOM 881 N N . GLU A 1 111 ? 1.120 2.739 48.944 1.00 92.44 111 GLU A N 1
ATOM 882 C CA . GLU A 1 111 ? 0.230 3.473 49.847 1.00 92.44 111 GLU A CA 1
ATOM 883 C C . GLU A 1 111 ? -0.970 2.638 50.280 1.00 92.44 111 GLU A C 1
ATOM 885 O O . GLU A 1 111 ? -1.259 2.588 51.474 1.00 92.44 111 GLU A O 1
ATOM 890 N N . LEU A 1 112 ? -1.597 1.902 49.363 1.00 90.12 112 LEU A N 1
ATOM 891 C CA . LEU A 1 112 ? -2.671 0.959 49.671 1.00 90.12 112 LEU A CA 1
ATOM 892 C C . LEU A 1 112 ? -2.203 -0.102 50.680 1.00 90.12 112 LEU A C 1
ATOM 894 O O . LEU A 1 112 ? -2.890 -0.353 51.666 1.00 90.12 112 LEU A O 1
ATOM 898 N N . GLU A 1 113 ? -0.991 -0.638 50.518 1.00 92.62 113 GLU A N 1
ATOM 899 C CA . GLU A 1 113 ? -0.390 -1.587 51.465 1.00 92.62 113 GLU A CA 1
ATOM 900 C C . GLU A 1 113 ? -0.071 -0.953 52.839 1.00 92.62 113 GLU A C 1
ATOM 902 O O . GLU A 1 113 ? -0.238 -1.597 53.878 1.00 92.62 113 GLU A O 1
ATOM 907 N N . LYS A 1 114 ? 0.327 0.331 52.889 1.00 93.94 114 LYS A N 1
ATOM 908 C CA . LYS A 1 114 ? 0.463 1.078 54.160 1.00 93.94 114 LYS A CA 1
ATOM 909 C C . LYS A 1 114 ? -0.893 1.279 54.840 1.00 93.94 114 LYS A C 1
ATOM 911 O O . LYS A 1 114 ? -0.975 1.159 56.060 1.00 93.94 114 LYS A O 1
ATOM 916 N N . TRP A 1 115 ? -1.939 1.612 54.083 1.00 87.00 115 TRP A N 1
ATOM 917 C CA . TRP A 1 115 ? -3.285 1.823 54.619 1.00 87.00 115 TRP A CA 1
ATOM 918 C C . TRP A 1 115 ? -3.919 0.518 55.098 1.00 87.00 115 TRP A C 1
ATOM 920 O O . TRP A 1 115 ? -4.461 0.494 56.200 1.00 87.00 115 TRP A O 1
ATOM 930 N N . LYS A 1 116 ? -3.743 -0.583 54.360 1.00 87.81 116 LYS A N 1
ATOM 931 C CA . LYS A 1 116 ? -4.121 -1.937 54.784 1.00 87.81 116 LYS A CA 1
ATOM 932 C C . LYS A 1 116 ? -3.470 -2.310 56.123 1.00 87.81 116 LYS A C 1
ATOM 934 O O . LYS A 1 116 ? -4.177 -2.593 57.085 1.00 87.81 116 LYS A O 1
ATOM 939 N N . LYS A 1 117 ? -2.144 -2.162 56.240 1.00 88.81 117 LYS A N 1
ATOM 940 C CA . LYS A 1 117 ? -1.399 -2.424 57.490 1.00 88.81 117 LYS A CA 1
ATOM 941 C C . LYS A 1 117 ? -1.732 -1.475 58.645 1.00 88.81 117 LYS A C 1
ATOM 943 O O . LYS A 1 117 ? -1.466 -1.812 59.797 1.00 88.81 117 LYS A O 1
ATOM 948 N N . LYS A 1 118 ? -2.297 -0.292 58.374 1.00 86.69 118 LYS A N 1
ATOM 949 C CA . LYS A 1 118 ? -2.900 0.570 59.407 1.00 86.69 118 LYS A CA 1
ATOM 950 C C . LYS A 1 118 ? -4.278 0.053 59.825 1.00 86.69 118 LYS A C 1
ATOM 952 O O . LYS A 1 118 ? -4.533 -0.037 61.019 1.00 86.69 118 LYS A O 1
ATOM 957 N N . ALA A 1 119 ? -5.131 -0.320 58.869 1.00 78.94 119 ALA A N 1
ATOM 958 C CA . ALA A 1 119 ? -6.468 -0.850 59.130 1.00 78.94 119 ALA A CA 1
ATOM 959 C C . ALA A 1 119 ? -6.415 -2.134 59.979 1.00 78.94 119 ALA A C 1
ATOM 961 O O . ALA A 1 119 ? -7.070 -2.196 61.016 1.00 78.94 119 ALA A O 1
ATOM 962 N N . GLU A 1 120 ? -5.546 -3.085 59.625 1.00 78.31 120 GLU A N 1
ATOM 963 C CA . GLU A 1 120 ? -5.273 -4.330 60.372 1.00 78.31 120 GLU A CA 1
ATOM 964 C C . GLU A 1 120 ? -4.775 -4.097 61.815 1.00 78.31 120 GLU A C 1
ATOM 966 O O . GLU A 1 120 ? -4.897 -4.970 62.670 1.00 78.31 120 GLU A O 1
ATOM 971 N N . ARG A 1 121 ? -4.224 -2.911 62.110 1.00 75.88 121 ARG A N 1
ATOM 972 C CA . ARG A 1 121 ? -3.768 -2.496 63.449 1.00 75.88 121 ARG A CA 1
ATOM 973 C C . ARG A 1 121 ? -4.792 -1.645 64.207 1.00 75.88 121 ARG A C 1
ATOM 975 O O . ARG A 1 121 ? -4.480 -1.125 65.275 1.00 75.88 121 ARG A O 1
ATOM 982 N N . THR A 1 122 ? -5.999 -1.474 63.671 1.00 81.12 122 THR A N 1
ATOM 983 C CA . THR A 1 122 ? -7.066 -0.737 64.359 1.00 81.12 122 THR A CA 1
ATOM 984 C C . THR A 1 122 ? -7.598 -1.598 65.508 1.00 81.12 122 THR A C 1
ATOM 986 O O . THR A 1 122 ? -7.982 -2.740 65.244 1.00 81.12 122 THR A O 1
ATOM 989 N N . PRO A 1 123 ? -7.697 -1.090 66.755 1.00 76.19 123 PRO A N 1
ATOM 990 C CA . PRO A 1 123 ? -8.147 -1.890 67.898 1.00 76.19 123 PRO A CA 1
ATOM 991 C C . PRO A 1 123 ? -9.494 -2.585 67.675 1.00 76.19 123 PRO A C 1
ATOM 993 O O . PRO A 1 123 ? -9.666 -3.725 68.084 1.00 76.19 123 PRO A O 1
ATOM 996 N N . THR A 1 124 ? -10.424 -1.950 66.954 1.00 76.38 124 THR A N 1
ATOM 997 C CA . THR A 1 124 ? -11.723 -2.535 66.583 1.00 76.38 124 THR A CA 1
ATOM 998 C C . THR A 1 124 ? -11.590 -3.757 65.669 1.00 76.38 124 THR A C 1
ATOM 1000 O O . THR A 1 124 ? -12.323 -4.724 65.833 1.00 76.38 124 THR A O 1
ATOM 1003 N N . VAL A 1 125 ? -10.648 -3.739 64.719 1.00 76.94 125 VAL A N 1
ATOM 1004 C CA . VAL A 1 125 ? -10.405 -4.861 63.793 1.00 76.94 125 VAL A CA 1
ATOM 1005 C C . VAL A 1 125 ? -9.750 -6.023 64.535 1.00 76.94 125 VAL A C 1
ATOM 1007 O O . VAL A 1 125 ? -10.175 -7.161 64.371 1.00 76.94 125 VAL A O 1
ATOM 1010 N N . GLN A 1 126 ? -8.787 -5.733 65.412 1.00 80.12 126 GLN A N 1
ATOM 1011 C CA . GLN A 1 126 ? -8.149 -6.744 66.260 1.00 80.12 126 GLN A CA 1
ATOM 1012 C C . GLN A 1 126 ? -9.132 -7.341 67.278 1.00 80.12 126 GLN A C 1
ATOM 1014 O O . GLN A 1 126 ? -9.138 -8.548 67.490 1.00 80.12 126 GLN A O 1
ATOM 1019 N N . LEU A 1 127 ? -10.026 -6.530 67.856 1.00 81.88 127 LEU A N 1
ATOM 1020 C CA . LEU A 1 127 ? -11.092 -7.011 68.735 1.00 81.88 127 LEU A CA 1
ATOM 1021 C C . LEU A 1 127 ? -12.054 -7.951 67.993 1.00 81.88 127 LEU A C 1
ATOM 1023 O O . LEU A 1 127 ? -12.383 -9.006 68.525 1.00 81.88 127 LEU A O 1
ATOM 1027 N N . LEU A 1 128 ? -12.454 -7.608 66.763 1.00 82.19 128 LEU A N 1
ATOM 1028 C CA . LEU A 1 128 ? -13.299 -8.465 65.923 1.00 82.19 128 LEU A CA 1
ATOM 1029 C C . LEU A 1 128 ? -12.584 -9.760 65.507 1.00 82.19 128 LEU A C 1
ATOM 1031 O O . LEU A 1 128 ? -13.201 -10.822 65.528 1.00 82.19 128 LEU A O 1
ATOM 1035 N N . GLN A 1 129 ? -11.288 -9.705 65.182 1.00 82.69 129 GLN A N 1
ATOM 1036 C CA . GLN A 1 129 ? -10.475 -10.899 64.912 1.00 82.69 129 GLN A CA 1
ATOM 1037 C C . GLN A 1 129 ? -10.422 -11.820 66.139 1.00 82.69 129 GLN A C 1
ATOM 1039 O O . GLN A 1 129 ? -10.783 -12.990 66.028 1.00 82.69 129 GLN A O 1
ATOM 1044 N N . ASN A 1 130 ? -10.093 -11.277 67.314 1.00 86.00 130 ASN A N 1
ATOM 1045 C CA . ASN A 1 130 ? -10.047 -12.028 68.570 1.00 86.00 130 ASN A CA 1
ATOM 1046 C C . ASN A 1 130 ? -11.432 -12.575 68.970 1.00 86.00 130 ASN A C 1
ATOM 1048 O O . ASN A 1 130 ? -11.529 -13.675 69.503 1.00 86.00 130 ASN A O 1
ATOM 1052 N N . GLN A 1 131 ? -12.522 -11.845 68.701 1.00 87.50 131 GLN A N 1
ATOM 1053 C CA . GLN A 1 131 ? -13.888 -12.341 68.913 1.00 87.50 131 GLN A CA 1
ATOM 1054 C C . GLN A 1 131 ? -14.228 -13.505 67.976 1.00 87.50 131 GLN A C 1
ATOM 1056 O O . GLN A 1 131 ? -14.808 -14.487 68.428 1.00 87.50 131 GLN A O 1
ATOM 1061 N N . ILE A 1 132 ? -13.845 -13.439 66.698 1.00 85.38 132 ILE A N 1
ATOM 1062 C CA . ILE A 1 132 ? -14.038 -14.539 65.740 1.00 85.38 132 ILE A CA 1
ATOM 1063 C C . ILE A 1 132 ? -13.190 -15.761 66.123 1.00 85.38 132 ILE A C 1
ATOM 1065 O O . ILE A 1 132 ? -13.663 -16.889 66.008 1.00 85.38 132 ILE A O 1
ATOM 1069 N N . GLU A 1 133 ? -11.961 -15.559 66.596 1.00 89.44 133 GLU A N 1
ATOM 1070 C CA . GLU A 1 133 ? -11.069 -16.633 67.046 1.00 89.44 133 GLU A CA 1
ATOM 1071 C C . GLU A 1 133 ? -11.569 -17.301 68.338 1.00 89.44 133 GLU A C 1
ATOM 1073 O O . GLU A 1 133 ? -11.655 -18.528 68.398 1.00 89.44 133 GLU A O 1
ATOM 1078 N N . ASN A 1 134 ? -12.028 -16.516 69.317 1.00 88.31 134 ASN A N 1
ATOM 1079 C CA . ASN A 1 134 ? -12.680 -17.037 70.522 1.00 88.31 134 ASN A CA 1
ATOM 1080 C C . ASN A 1 134 ? -13.986 -17.778 70.194 1.00 88.31 134 ASN A C 1
ATOM 1082 O O . ASN A 1 134 ? -14.189 -18.884 70.687 1.00 88.31 134 ASN A O 1
ATOM 1086 N N . MET A 1 135 ? -14.840 -17.234 69.314 1.00 87.81 135 MET A N 1
ATOM 1087 C CA . MET A 1 135 ? -16.057 -17.932 68.878 1.00 87.81 135 MET A CA 1
ATOM 1088 C C . MET A 1 135 ? -15.738 -19.272 68.209 1.00 87.81 135 MET A C 1
ATOM 1090 O O . MET A 1 135 ? -16.436 -20.243 68.476 1.00 87.81 135 MET A O 1
ATOM 1094 N N . LYS A 1 136 ? -14.688 -19.360 67.379 1.00 88.19 136 LYS A N 1
ATOM 1095 C CA . LYS A 1 136 ? -14.238 -20.644 66.809 1.00 88.19 136 LYS A CA 1
ATOM 1096 C C . LYS A 1 136 ? -13.826 -21.625 67.903 1.00 88.19 136 LYS A C 1
ATOM 1098 O O . LYS A 1 136 ? -14.357 -22.726 67.936 1.00 88.19 136 LYS A O 1
ATOM 1103 N N . L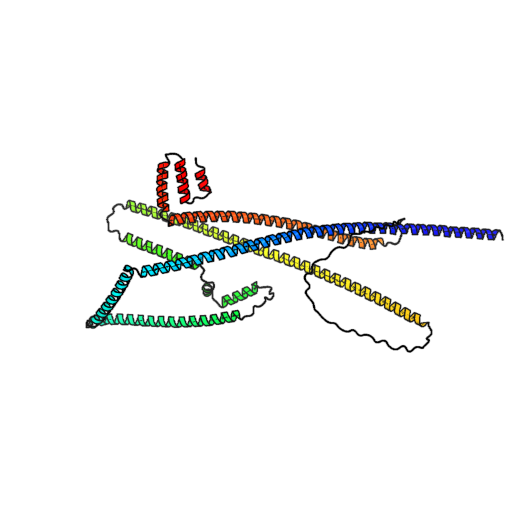EU A 1 137 ? -12.972 -21.200 68.837 1.00 91.38 137 LEU A N 1
ATOM 1104 C CA . LEU A 1 137 ? -12.549 -22.024 69.976 1.00 91.38 137 LEU A CA 1
ATOM 1105 C C . LEU A 1 137 ? -13.727 -22.515 70.830 1.00 91.38 137 LEU A C 1
ATOM 1107 O O . LEU A 1 137 ? -13.687 -23.636 71.332 1.00 91.38 137 LEU A O 1
ATOM 1111 N N . ASP A 1 138 ? -14.771 -21.706 71.005 1.00 85.00 138 ASP A N 1
ATOM 1112 C CA . ASP A 1 138 ? -15.964 -22.095 71.761 1.00 85.00 138 ASP A CA 1
ATOM 1113 C C . ASP A 1 138 ? -16.912 -22.998 70.949 1.00 85.00 138 ASP A C 1
ATOM 1115 O O . ASP A 1 138 ? -17.464 -23.947 71.509 1.00 85.00 138 ASP A O 1
ATOM 1119 N N . TYR A 1 139 ? -17.031 -22.806 69.628 1.00 86.56 139 TYR A N 1
ATOM 1120 C CA . TYR A 1 139 ? -17.707 -23.759 68.734 1.00 86.56 139 TYR A CA 1
ATOM 1121 C C . TYR A 1 139 ? -16.985 -25.114 68.680 1.00 86.56 139 TYR A C 1
ATOM 1123 O O . TYR A 1 139 ? -17.647 -26.150 68.741 1.00 86.56 139 TYR A O 1
ATOM 1131 N N . ASP A 1 140 ? -15.651 -25.131 68.629 1.00 85.00 140 ASP A N 1
ATOM 1132 C CA . ASP A 1 140 ? -14.845 -26.356 68.620 1.00 85.00 140 ASP A CA 1
ATOM 1133 C C . ASP A 1 140 ? -14.987 -27.126 69.945 1.00 85.00 140 ASP A C 1
ATOM 1135 O O . ASP A 1 140 ? -15.214 -28.339 69.937 1.00 85.00 140 ASP A O 1
ATOM 1139 N N . LYS A 1 141 ? -14.968 -26.428 71.095 1.00 86.88 141 LYS A N 1
ATOM 1140 C CA . LYS A 1 141 ? -15.313 -27.022 72.403 1.00 86.88 141 LYS A CA 1
ATOM 1141 C C . LYS A 1 141 ? -16.738 -27.570 72.416 1.00 86.88 141 LYS A C 1
ATOM 1143 O O . LYS A 1 141 ? -16.949 -28.685 72.883 1.00 86.88 141 LYS A O 1
ATOM 1148 N N . MET A 1 142 ? -17.714 -26.823 71.896 1.00 83.75 142 MET A N 1
ATOM 1149 C CA . MET A 1 142 ? -19.113 -27.258 71.858 1.00 83.75 142 MET A CA 1
ATOM 1150 C C . MET A 1 142 ? -19.294 -28.503 70.976 1.00 83.75 142 MET A C 1
ATOM 1152 O O . MET A 1 142 ? -20.005 -29.428 71.366 1.00 83.75 142 MET A O 1
ATOM 1156 N N . LEU A 1 143 ? -18.604 -28.586 69.835 1.00 81.69 143 LEU A N 1
ATOM 1157 C CA . LEU A 1 143 ? -18.541 -29.789 68.998 1.00 81.69 143 LEU A CA 1
ATOM 1158 C C . LEU A 1 143 ? -17.896 -30.967 69.745 1.00 81.69 143 LEU A C 1
ATOM 1160 O O . LEU A 1 143 ? -18.399 -32.090 69.672 1.00 81.69 143 LEU A O 1
ATOM 1164 N N . GLN A 1 144 ? -16.827 -30.725 70.506 1.00 80.81 144 GLN A N 1
ATOM 1165 C CA . GLN A 1 144 ? -16.147 -31.746 71.307 1.00 80.81 144 GLN A CA 1
ATOM 1166 C C . GLN A 1 144 ? -17.010 -32.238 72.489 1.00 80.81 144 GLN A C 1
ATOM 1168 O O . GLN A 1 144 ? -17.049 -33.440 72.773 1.00 80.81 144 GLN A O 1
ATOM 1173 N N . GLU A 1 145 ? -17.775 -31.350 73.130 1.00 78.69 145 GLU A N 1
ATOM 1174 C CA . GLU A 1 145 ? -18.786 -31.696 74.137 1.00 78.69 145 GLU A CA 1
ATOM 1175 C C . GLU A 1 145 ? -19.961 -32.477 73.539 1.00 78.69 145 GLU A C 1
ATOM 1177 O O . GLU A 1 145 ? -20.375 -33.484 74.107 1.00 78.69 145 GLU A O 1
ATOM 1182 N N . MET A 1 146 ? -20.494 -32.066 72.387 1.00 72.25 146 MET A N 1
ATOM 1183 C CA . MET A 1 146 ? -21.579 -32.790 71.713 1.00 72.25 146 MET A CA 1
ATOM 1184 C C . MET A 1 146 ? -21.119 -34.177 71.238 1.00 72.25 146 MET A C 1
ATOM 1186 O O . MET A 1 146 ? -21.853 -35.152 71.383 1.00 72.25 146 MET A O 1
ATOM 1190 N N . SER A 1 147 ? -19.875 -34.298 70.762 1.00 66.69 147 SER A N 1
ATOM 1191 C CA . SER A 1 147 ? -19.246 -35.570 70.371 1.00 66.69 147 SER A CA 1
ATOM 1192 C C . SER A 1 147 ? -19.011 -36.517 71.558 1.00 66.69 147 SER A C 1
ATOM 1194 O O . SER A 1 147 ? -19.148 -37.734 71.425 1.00 66.69 147 SER A O 1
ATOM 1196 N N . SER A 1 148 ? -18.698 -35.985 72.744 1.00 66.06 148 SER A N 1
ATOM 1197 C CA . SER A 1 148 ? -18.533 -36.790 73.965 1.00 66.06 148 SER A CA 1
ATOM 1198 C C . SER A 1 148 ? -19.865 -37.124 74.649 1.00 66.06 148 SER A C 1
ATOM 1200 O O . SER A 1 148 ? -20.030 -38.248 75.118 1.00 66.06 148 SER A O 1
ATOM 1202 N N . LYS A 1 149 ? -20.854 -36.220 74.626 1.00 59.56 149 LYS A N 1
ATOM 1203 C CA . LYS A 1 149 ? -22.226 -36.475 75.107 1.00 59.56 149 LYS A CA 1
ATOM 1204 C C . LYS A 1 149 ? -22.975 -37.473 74.218 1.00 59.56 149 LYS A C 1
ATOM 1206 O O . LYS A 1 149 ? -23.619 -38.374 74.745 1.00 59.56 149 LYS A O 1
ATOM 1211 N N . GLY A 1 150 ? -22.831 -37.390 72.893 1.00 54.44 150 GLY A N 1
ATOM 1212 C CA . GLY A 1 150 ? -23.469 -38.319 71.948 1.00 54.44 150 GLY A CA 1
ATOM 1213 C C . GLY A 1 150 ? -23.037 -39.783 72.118 1.00 54.44 150 GLY A C 1
ATOM 1214 O O . GLY A 1 150 ? -23.828 -40.691 71.876 1.00 54.44 150 GLY A O 1
ATOM 1215 N N . LYS A 1 151 ? -21.819 -40.026 72.623 1.00 54.06 151 LYS A N 1
ATOM 1216 C CA . LYS A 1 151 ? -21.320 -41.373 72.963 1.00 54.06 151 LYS A CA 1
ATOM 1217 C C . LYS A 1 151 ? -21.974 -41.987 74.207 1.00 54.06 151 LYS A C 1
ATOM 1219 O O . LYS A 1 151 ? -21.818 -43.181 74.422 1.00 54.06 151 LYS A O 1
ATOM 1224 N N . MET A 1 152 ? -22.697 -41.198 75.004 1.00 48.88 152 MET A N 1
ATOM 1225 C CA . MET A 1 152 ? -23.359 -41.636 76.241 1.00 48.88 152 MET A CA 1
ATOM 1226 C C . MET A 1 152 ? -24.876 -41.841 76.092 1.00 48.88 152 MET A C 1
ATOM 1228 O O . MET A 1 152 ? -25.532 -42.175 77.075 1.00 48.88 152 MET A O 1
ATOM 1232 N N . SER A 1 153 ? -25.455 -41.623 74.903 1.00 47.16 153 SER A N 1
ATOM 1233 C CA . SER A 1 153 ? -26.914 -41.684 74.691 1.00 47.16 153 SER A CA 1
ATOM 1234 C C . SER A 1 153 ? -27.373 -42.644 73.588 1.00 47.16 153 SER A C 1
ATOM 1236 O O . SER A 1 153 ? -28.569 -42.700 73.308 1.00 47.16 153 SER A O 1
ATOM 1238 N N . PHE A 1 154 ? -26.468 -43.384 72.937 1.00 49.62 154 PHE A N 1
ATOM 1239 C CA . PHE A 1 154 ? -26.808 -44.237 71.788 1.00 49.62 154 PHE A CA 1
ATOM 1240 C C . PHE A 1 154 ? -27.152 -45.695 72.160 1.00 49.62 154 PHE A C 1
ATOM 1242 O O . PHE A 1 154 ? -26.771 -46.634 71.469 1.00 49.62 154 PHE A O 1
ATOM 1249 N N . GLU A 1 155 ? -27.923 -45.888 73.232 1.00 49.62 155 GLU A N 1
ATOM 1250 C CA . GLU A 1 155 ? -28.543 -47.177 73.580 1.00 49.62 155 GLU A CA 1
ATOM 1251 C C . GLU A 1 155 ? -30.067 -47.109 73.373 1.00 49.62 155 GLU A C 1
ATOM 1253 O O . GLU A 1 155 ? -30.858 -47.054 74.312 1.00 49.62 155 GLU A O 1
ATOM 1258 N N . SER A 1 156 ? -30.501 -47.087 72.106 1.00 52.16 156 SER A N 1
ATOM 1259 C CA . SER A 1 156 ? -31.904 -47.334 71.736 1.00 52.16 156 SER A CA 1
ATOM 1260 C C . SER A 1 156 ? -31.987 -48.093 70.407 1.00 52.16 156 SER A C 1
ATOM 1262 O O . SER A 1 156 ? -31.575 -47.596 69.358 1.00 52.16 156 SER A O 1
ATOM 1264 N N . ASN A 1 157 ? -32.510 -49.322 70.448 1.00 54.06 157 ASN A N 1
ATOM 1265 C CA . ASN A 1 157 ? -32.388 -50.275 69.334 1.00 54.06 157 ASN A CA 1
ATOM 1266 C C . ASN A 1 157 ? -33.189 -49.897 68.070 1.00 54.06 157 ASN A C 1
ATOM 1268 O O . ASN A 1 157 ? -32.900 -50.410 66.993 1.00 54.06 157 ASN A O 1
ATOM 1272 N N . ASP A 1 158 ? -34.156 -48.982 68.172 1.00 55.69 158 ASP A N 1
ATOM 1273 C CA . ASP A 1 158 ? -35.119 -48.666 67.100 1.00 55.69 158 ASP A CA 1
ATOM 1274 C C . ASP A 1 158 ? -34.595 -47.654 66.051 1.00 55.69 158 ASP A C 1
ATOM 1276 O O . ASP A 1 158 ? -35.258 -47.343 65.061 1.00 55.69 158 ASP A O 1
ATOM 1280 N N . ASN A 1 159 ? -33.375 -47.134 66.241 1.00 56.41 159 ASN A N 1
ATOM 1281 C CA . ASN A 1 159 ? -32.691 -46.269 65.269 1.00 56.41 159 ASN A CA 1
ATOM 1282 C C . ASN A 1 159 ? -31.623 -47.000 64.430 1.00 56.41 159 ASN A C 1
ATOM 1284 O O . ASN A 1 159 ? -31.074 -46.401 63.503 1.00 56.41 159 ASN A O 1
ATOM 1288 N N . GLY A 1 160 ? -31.343 -48.278 64.721 1.00 63.78 160 GLY A N 1
ATOM 1289 C CA . GLY A 1 160 ? -30.227 -49.033 64.136 1.00 63.78 160 GLY A CA 1
ATOM 1290 C C . GLY A 1 160 ? -30.244 -49.104 62.607 1.00 63.78 160 GLY A C 1
ATOM 1291 O O . GLY A 1 160 ? -29.259 -48.739 61.973 1.00 63.78 160 GLY A O 1
ATOM 1292 N N . GLU A 1 161 ? -31.368 -49.488 61.992 1.00 67.25 161 GLU A N 1
ATOM 1293 C CA . GLU A 1 161 ? -31.466 -49.592 60.523 1.00 67.25 161 GLU A CA 1
ATOM 1294 C C . GLU A 1 161 ? -31.307 -48.241 59.813 1.00 67.25 161 GLU A C 1
ATOM 1296 O O . GLU A 1 161 ? -30.694 -48.158 58.749 1.00 67.25 161 GLU A O 1
ATOM 1301 N N . LYS A 1 162 ? -31.827 -47.158 60.407 1.00 72.69 162 LYS A N 1
ATOM 1302 C CA . LYS A 1 162 ? -31.687 -45.804 59.849 1.00 72.69 162 LYS A CA 1
ATOM 1303 C C . LYS A 1 162 ? -30.243 -45.326 59.948 1.00 72.69 162 LYS A C 1
ATOM 1305 O O . LYS A 1 162 ? -29.739 -44.763 58.978 1.00 72.69 162 LYS A O 1
ATOM 1310 N N . LEU A 1 163 ? -29.572 -45.583 61.075 1.00 73.12 163 LEU A N 1
ATOM 1311 C CA . LEU A 1 163 ? -28.153 -45.271 61.235 1.00 73.12 163 LEU A CA 1
ATOM 1312 C C . LEU A 1 163 ? -27.309 -46.073 60.236 1.00 73.12 163 LEU A C 1
ATOM 1314 O O . LEU A 1 163 ? -26.603 -45.463 59.444 1.00 73.12 163 LEU A O 1
ATOM 1318 N N . ALA A 1 164 ? -27.487 -47.395 60.166 1.00 76.94 164 ALA A N 1
ATOM 1319 C CA . ALA A 1 164 ? -26.797 -48.262 59.210 1.00 76.94 164 ALA A CA 1
ATOM 1320 C C . ALA A 1 164 ? -27.064 -47.859 57.745 1.00 76.94 164 ALA A C 1
ATOM 1322 O O . ALA A 1 164 ? -26.174 -47.944 56.897 1.00 76.94 164 ALA A O 1
ATOM 1323 N N . GLY A 1 165 ? -28.267 -47.363 57.434 1.00 80.50 165 GLY A N 1
ATOM 1324 C CA . GLY A 1 165 ? -28.614 -46.793 56.131 1.00 80.50 165 GLY A CA 1
ATOM 1325 C C . GLY A 1 165 ? -27.875 -45.486 55.818 1.00 80.50 165 GLY A C 1
ATOM 1326 O O . GLY A 1 165 ? -27.424 -45.293 54.685 1.00 80.50 165 GLY A O 1
ATOM 1327 N N . PHE A 1 166 ? -27.698 -44.605 56.809 1.00 83.06 166 PHE A N 1
ATOM 1328 C CA . PHE A 1 166 ? -26.878 -43.397 56.675 1.00 83.06 166 PHE A CA 1
ATOM 1329 C C . PHE A 1 166 ? -25.382 -43.717 56.611 1.00 83.06 166 PHE A C 1
ATOM 1331 O O . PHE A 1 166 ? -24.704 -43.181 55.741 1.00 83.06 166 PHE A O 1
ATOM 1338 N N . GLU A 1 167 ? -24.874 -44.631 57.433 1.00 84.12 167 GLU A N 1
ATOM 1339 C CA . GLU A 1 167 ? -23.489 -45.119 57.403 1.00 84.12 167 GLU A CA 1
ATOM 1340 C C . GLU A 1 167 ? -23.169 -45.760 56.048 1.00 84.12 167 GLU A C 1
ATOM 1342 O O . GLU A 1 167 ? -22.202 -45.376 55.398 1.00 84.12 167 GLU A O 1
ATOM 1347 N N . SER A 1 168 ? -24.055 -46.617 55.529 1.00 85.62 168 SER A N 1
ATOM 1348 C CA . SER A 1 168 ? -23.952 -47.199 54.180 1.00 85.62 168 SER A CA 1
ATOM 1349 C C . SER A 1 168 ? -24.067 -46.166 53.053 1.00 85.62 168 SER A C 1
ATOM 1351 O O . SER A 1 168 ? -23.728 -46.459 51.905 1.00 85.62 168 SER A O 1
ATOM 1353 N N . LYS A 1 169 ? -24.591 -44.964 53.321 1.00 90.88 169 LYS A N 1
ATOM 1354 C CA . LYS A 1 169 ? -24.622 -43.848 52.361 1.00 90.88 169 LYS A CA 1
ATOM 1355 C C . LYS A 1 169 ? -23.365 -42.984 52.469 1.00 90.88 169 LYS A C 1
ATOM 1357 O O . LYS A 1 169 ? -22.839 -42.583 51.438 1.00 90.88 169 LYS A O 1
ATOM 1362 N N . ILE A 1 170 ? -22.872 -42.742 53.682 1.00 88.12 170 ILE A N 1
ATOM 1363 C CA . ILE A 1 170 ? -21.608 -42.049 53.952 1.00 88.12 170 ILE A CA 1
ATOM 1364 C C . ILE A 1 170 ? -20.446 -42.866 53.383 1.00 88.12 170 ILE A C 1
ATOM 1366 O O . ILE A 1 170 ? -19.670 -42.316 52.615 1.00 88.12 170 ILE A O 1
ATOM 1370 N N . PHE A 1 171 ? -20.392 -44.176 53.642 1.00 90.88 171 PHE A N 1
ATOM 1371 C CA . PHE A 1 171 ? -19.372 -45.082 53.108 1.00 90.88 171 PHE A CA 1
ATOM 1372 C C . PHE A 1 171 ? -19.269 -44.992 51.580 1.00 90.88 171 PHE A C 1
ATOM 1374 O O . PHE A 1 171 ? -18.204 -44.674 51.065 1.00 90.88 171 PHE A O 1
ATOM 1381 N N . ARG A 1 172 ? -20.388 -45.145 50.855 1.00 90.75 172 ARG A N 1
ATOM 1382 C CA . ARG A 1 172 ? -20.425 -45.027 49.381 1.00 90.75 172 ARG A CA 1
ATOM 1383 C C . ARG A 1 172 ? -20.099 -43.622 48.858 1.00 90.75 172 ARG A C 1
ATOM 1385 O O . ARG A 1 172 ? -19.674 -43.481 47.716 1.00 90.75 172 ARG A O 1
ATOM 1392 N N . LEU A 1 173 ? -20.307 -42.573 49.657 1.00 88.50 173 LEU A N 1
ATOM 1393 C CA . LEU A 1 173 ? -19.871 -41.217 49.307 1.00 88.50 173 LEU A CA 1
ATOM 1394 C C . LEU A 1 173 ? -18.366 -41.035 49.543 1.00 88.50 173 LEU A C 1
ATOM 1396 O O . LEU A 1 173 ? -17.712 -40.427 48.706 1.00 88.50 173 LEU A O 1
ATOM 1400 N N . SER A 1 174 ? -17.808 -41.585 50.624 1.00 88.88 174 SER A N 1
ATOM 1401 C CA . SER A 1 174 ? -16.365 -41.590 50.896 1.00 88.88 174 SER A CA 1
ATOM 1402 C C . SER A 1 174 ? -15.585 -42.436 49.887 1.00 88.88 174 SER A C 1
ATOM 1404 O O . SER A 1 174 ? -14.549 -41.992 49.411 1.00 88.88 174 SER A O 1
ATOM 1406 N N . GLU A 1 175 ? -16.113 -43.603 49.515 1.00 92.75 175 GLU A N 1
ATOM 1407 C CA . GLU A 1 175 ? -15.612 -44.469 48.440 1.00 92.75 175 GLU A CA 1
ATOM 1408 C C . GLU A 1 175 ? -15.549 -43.694 47.116 1.00 92.75 175 GLU A C 1
ATOM 1410 O O . GLU A 1 175 ? -14.470 -43.517 46.558 1.00 92.75 175 GLU A O 1
ATOM 1415 N N . ARG A 1 176 ? -16.661 -43.070 46.696 1.00 91.81 176 ARG A N 1
ATOM 1416 C CA . ARG A 1 176 ? -16.683 -42.270 45.460 1.00 91.81 176 ARG A CA 1
ATOM 1417 C C . ARG A 1 176 ? -15.836 -40.991 45.525 1.00 91.81 176 ARG A C 1
ATOM 1419 O O . ARG A 1 176 ? -15.407 -40.500 44.486 1.00 91.81 176 ARG A O 1
ATOM 1426 N N . ILE A 1 177 ? -15.592 -40.429 46.711 1.00 88.75 177 ILE A N 1
ATOM 1427 C CA . ILE A 1 177 ? -14.627 -39.330 46.885 1.00 88.75 177 ILE A CA 1
ATOM 1428 C C . ILE A 1 177 ? -13.200 -39.849 46.683 1.00 88.75 177 ILE A C 1
ATOM 1430 O O . ILE A 1 177 ? -12.448 -39.216 45.950 1.00 88.75 177 ILE A O 1
ATOM 1434 N N . ALA A 1 178 ? -12.846 -41.004 47.254 1.00 89.69 178 ALA A N 1
ATOM 1435 C CA . ALA A 1 178 ? -11.534 -41.619 47.064 1.00 89.69 178 ALA A CA 1
ATOM 1436 C C . ALA A 1 178 ? -11.281 -42.001 45.592 1.00 89.69 178 ALA A C 1
ATOM 1438 O O . ALA A 1 178 ? -10.188 -41.751 45.085 1.00 89.69 178 ALA A O 1
ATOM 1439 N N . ASP A 1 179 ? -12.295 -42.512 44.885 1.00 90.81 179 ASP A N 1
ATOM 1440 C CA . ASP A 1 179 ? -12.226 -42.761 43.438 1.00 90.81 179 ASP A CA 1
ATOM 1441 C C . ASP A 1 179 ? -11.959 -41.467 42.651 1.00 90.81 179 ASP A C 1
ATOM 1443 O O . ASP A 1 179 ? -11.027 -41.415 41.850 1.00 90.81 179 ASP A O 1
ATOM 1447 N N . CYS A 1 180 ? -12.711 -40.391 42.916 1.00 88.75 180 CYS A N 1
ATOM 1448 C CA . CYS A 1 180 ? -12.494 -39.097 42.258 1.00 88.75 180 CYS A CA 1
ATOM 1449 C C . CYS A 1 180 ? -11.151 -38.441 42.637 1.00 88.75 180 CYS A C 1
ATOM 1451 O O . CYS A 1 180 ? -10.574 -37.715 41.828 1.00 88.75 180 CYS A O 1
ATOM 1453 N N . GLU A 1 181 ? -10.624 -38.666 43.845 1.00 87.94 181 GLU A N 1
ATOM 1454 C CA . GLU A 1 181 ? -9.283 -38.206 44.229 1.00 87.94 181 GLU A CA 1
ATOM 1455 C C . GLU A 1 181 ? -8.177 -39.009 43.532 1.00 87.94 181 GLU A C 1
ATOM 1457 O O . GLU A 1 181 ? -7.167 -38.423 43.132 1.00 87.94 181 GLU A O 1
ATOM 1462 N N . LYS A 1 182 ? -8.388 -40.312 43.310 1.00 92.31 182 LYS A N 1
ATOM 1463 C CA . LYS A 1 182 ? -7.499 -41.178 42.526 1.00 92.31 182 LYS A CA 1
ATOM 1464 C C . LYS A 1 182 ? -7.493 -40.789 41.043 1.00 92.31 182 LYS A C 1
ATOM 1466 O O . LYS A 1 182 ? -6.421 -40.542 40.500 1.00 92.31 182 LYS A O 1
ATOM 1471 N N . GLU A 1 183 ? -8.663 -40.657 40.422 1.00 91.44 183 GLU A N 1
ATOM 1472 C CA . GLU A 1 183 ? -8.835 -40.198 39.033 1.00 91.44 183 GLU A CA 1
ATOM 1473 C C . GLU A 1 183 ? -8.160 -38.833 38.814 1.00 91.44 183 GLU A C 1
ATOM 1475 O O . GLU A 1 183 ? -7.379 -38.640 37.883 1.00 91.44 183 GLU A O 1
ATOM 1480 N N . LYS A 1 184 ? -8.368 -37.894 39.745 1.00 90.06 184 LYS A N 1
ATOM 1481 C CA . LYS A 1 184 ? -7.703 -36.585 39.749 1.00 90.06 184 LYS A CA 1
ATOM 1482 C C . LYS A 1 184 ? -6.178 -36.683 39.877 1.00 90.06 184 LYS A C 1
ATOM 1484 O O . LYS A 1 184 ? -5.482 -35.863 39.282 1.00 90.06 184 LYS A O 1
ATOM 1489 N N . ALA A 1 185 ? -5.647 -37.625 40.657 1.00 88.94 185 ALA A N 1
ATOM 1490 C CA . ALA A 1 185 ? -4.203 -37.829 40.776 1.00 88.94 185 ALA A CA 1
ATOM 1491 C C . ALA A 1 185 ? -3.601 -38.407 39.484 1.00 88.94 185 ALA A C 1
ATOM 1493 O O . ALA A 1 185 ? -2.544 -37.951 39.049 1.00 88.94 185 ALA A O 1
ATOM 1494 N N . GLU A 1 186 ? -4.301 -39.347 38.844 1.00 92.88 186 GLU A N 1
ATOM 1495 C CA . GLU A 1 186 ? -3.916 -39.945 37.559 1.00 92.88 186 GLU A CA 1
ATOM 1496 C C . GLU A 1 186 ? -3.894 -38.879 36.445 1.00 92.88 186 GLU A C 1
ATOM 1498 O O . GLU A 1 186 ? -2.864 -38.700 35.793 1.00 92.88 186 GLU A O 1
ATOM 1503 N N . LEU A 1 187 ? -4.949 -38.061 36.331 1.00 88.38 187 LEU A N 1
ATOM 1504 C CA . LEU A 1 187 ? -5.014 -36.926 35.396 1.00 88.38 187 LEU A CA 1
ATOM 1505 C C . LEU A 1 187 ? -3.923 -35.865 35.636 1.00 88.38 187 LEU A C 1
ATOM 1507 O O . LEU A 1 187 ? -3.435 -35.251 34.689 1.00 88.38 187 LEU A O 1
ATOM 1511 N N . VAL A 1 188 ? -3.523 -35.616 36.889 1.00 90.94 188 VAL A N 1
ATOM 1512 C CA . VAL A 1 188 ? -2.452 -34.650 37.207 1.00 90.94 188 VAL A CA 1
ATOM 1513 C C . VAL A 1 188 ? -1.081 -35.150 36.747 1.00 90.94 188 VAL A C 1
ATOM 1515 O O . VAL A 1 188 ? -0.285 -34.350 36.246 1.00 90.94 188 VAL A O 1
ATOM 1518 N N . GLU A 1 189 ? -0.804 -36.447 36.882 1.00 91.31 189 GLU A N 1
ATOM 1519 C CA . GLU A 1 189 ? 0.456 -37.040 36.427 1.00 91.31 189 GLU A CA 1
ATOM 1520 C C . GLU A 1 189 ? 0.493 -37.175 34.892 1.00 91.31 189 GLU A C 1
ATOM 1522 O O . GLU A 1 189 ? 1.520 -36.877 34.283 1.00 91.31 189 GLU A O 1
ATOM 1527 N N . GLU A 1 190 ? -0.631 -37.489 34.239 1.00 91.50 190 GLU A N 1
ATOM 1528 C CA . GLU A 1 190 ? -0.756 -37.470 32.771 1.00 91.50 190 GLU A CA 1
ATOM 1529 C C . GLU A 1 190 ? -0.531 -36.062 32.187 1.00 91.50 190 GLU A C 1
ATOM 1531 O O . GLU A 1 190 ? 0.258 -35.879 31.256 1.00 91.50 190 GLU A O 1
ATOM 1536 N N . LEU A 1 191 ? -1.131 -35.027 32.788 1.00 85.06 191 LEU A N 1
ATOM 1537 C CA . LEU A 1 191 ? -0.924 -33.625 32.398 1.00 85.06 191 LEU A CA 1
ATOM 1538 C C . LEU A 1 191 ? 0.546 -33.199 32.603 1.00 85.06 191 LEU A C 1
ATOM 1540 O O . LEU A 1 191 ? 1.096 -32.424 31.815 1.00 85.06 191 LEU A O 1
ATOM 1544 N N . LYS A 1 192 ? 1.221 -33.727 33.632 1.00 91.81 192 LYS A N 1
ATOM 1545 C CA . LYS A 1 192 ? 2.665 -33.538 33.840 1.00 91.81 192 LYS A CA 1
ATOM 1546 C C . LYS A 1 192 ? 3.493 -34.219 32.743 1.00 91.81 192 LYS A C 1
ATOM 1548 O O . LYS A 1 192 ? 4.315 -33.536 32.134 1.00 91.81 192 LYS A O 1
ATOM 1553 N N . MET A 1 193 ? 3.227 -35.486 32.421 1.00 90.00 193 MET A N 1
ATOM 1554 C CA . MET A 1 193 ? 3.887 -36.195 31.315 1.00 90.00 193 MET A CA 1
ATOM 1555 C C . MET A 1 193 ? 3.709 -35.452 29.982 1.00 90.00 193 MET A C 1
ATOM 1557 O O . MET A 1 193 ? 4.690 -35.164 29.300 1.00 90.00 193 MET A O 1
ATOM 1561 N N . SER A 1 194 ? 2.485 -35.021 29.659 1.00 82.31 194 SER A N 1
ATOM 1562 C CA . SER A 1 194 ? 2.188 -34.250 28.443 1.00 82.31 194 SER A CA 1
ATOM 1563 C C . SER A 1 194 ? 2.941 -32.910 28.378 1.00 82.31 194 SER A C 1
ATOM 1565 O O . SER A 1 194 ? 3.364 -32.477 27.302 1.00 82.31 194 SER A O 1
ATOM 1567 N N . ARG A 1 195 ? 3.180 -32.244 29.519 1.00 85.12 195 ARG A N 1
ATOM 1568 C CA . ARG A 1 195 ? 4.021 -31.032 29.586 1.00 85.12 195 ARG A CA 1
ATOM 1569 C C . ARG A 1 195 ? 5.499 -31.328 29.354 1.00 85.12 195 ARG A C 1
ATOM 1571 O O . ARG A 1 195 ? 6.167 -30.543 28.681 1.00 85.12 195 ARG A O 1
ATOM 1578 N N . GLU A 1 196 ? 6.007 -32.428 29.899 1.00 88.25 196 GLU A N 1
ATOM 1579 C CA . GLU A 1 196 ? 7.388 -32.865 29.683 1.00 88.25 196 GLU A CA 1
ATOM 1580 C C . GLU A 1 196 ? 7.609 -33.229 28.203 1.00 88.25 196 GLU A C 1
ATOM 1582 O O . GLU A 1 196 ? 8.543 -32.719 27.581 1.00 88.25 196 GLU A O 1
ATOM 1587 N N . GLU A 1 197 ? 6.688 -33.975 27.584 1.00 89.44 197 GLU A N 1
ATOM 1588 C CA . GLU A 1 197 ? 6.714 -34.279 26.148 1.00 89.44 197 GLU A CA 1
ATOM 1589 C C . GLU A 1 197 ? 6.672 -33.017 25.277 1.00 89.44 197 GLU A C 1
ATOM 1591 O O . GLU A 1 197 ? 7.554 -32.839 24.428 1.00 89.44 197 GLU A O 1
ATOM 1596 N N . ASN A 1 198 ? 5.720 -32.105 25.527 1.00 74.75 198 ASN A N 1
ATOM 1597 C CA . ASN A 1 198 ? 5.627 -30.815 24.831 1.00 74.75 198 ASN A CA 1
ATOM 1598 C C . ASN A 1 198 ? 6.923 -30.000 24.951 1.00 74.75 198 ASN A C 1
ATOM 1600 O O . ASN A 1 198 ? 7.370 -29.419 23.962 1.00 74.75 198 ASN A O 1
ATOM 1604 N N . SER A 1 199 ? 7.570 -30.001 26.120 1.00 86.62 199 SER A N 1
ATOM 1605 C CA . SER A 1 199 ? 8.876 -29.358 26.309 1.00 86.62 199 SER A CA 1
ATOM 1606 C C . SER A 1 199 ? 9.941 -29.952 25.373 1.00 86.62 199 SER A C 1
ATOM 1608 O O . SER A 1 199 ? 10.641 -29.207 24.681 1.00 86.62 199 SER A O 1
ATOM 1610 N N . THR A 1 200 ? 10.011 -31.287 25.240 1.00 86.31 200 THR A N 1
ATOM 1611 C CA . THR A 1 200 ? 10.949 -31.918 24.287 1.00 86.31 200 THR A CA 1
ATOM 1612 C C . THR A 1 200 ? 10.602 -31.644 22.822 1.00 86.31 200 THR A C 1
ATOM 1614 O O . THR A 1 200 ? 11.507 -31.561 21.992 1.00 86.31 200 THR A O 1
ATOM 1617 N N . LEU A 1 201 ? 9.318 -31.502 22.475 1.00 80.06 201 LEU A N 1
ATOM 1618 C CA . LEU A 1 201 ? 8.878 -31.184 21.112 1.00 80.06 201 LEU A CA 1
ATOM 1619 C C . LEU A 1 201 ? 9.207 -29.733 20.740 1.00 80.06 201 LEU A C 1
ATOM 1621 O O . LEU A 1 201 ? 9.728 -29.491 19.652 1.00 80.06 201 LEU A O 1
ATOM 1625 N N . VAL A 1 202 ? 9.002 -28.784 21.658 1.00 81.56 202 VAL A N 1
ATOM 1626 C CA . VAL A 1 202 ? 9.424 -27.383 21.495 1.00 81.56 202 VAL A CA 1
ATOM 1627 C C . VAL A 1 202 ? 10.946 -27.284 21.350 1.00 81.56 202 VAL A C 1
ATOM 1629 O O . VAL A 1 202 ? 11.424 -26.565 20.470 1.00 81.56 202 VAL A O 1
ATOM 1632 N N . GLN A 1 203 ? 11.717 -28.050 22.131 1.00 81.50 203 GLN A N 1
ATOM 1633 C CA . GLN A 1 203 ? 13.170 -28.114 21.963 1.00 81.50 203 GLN A CA 1
ATOM 1634 C C . GLN A 1 203 ? 13.555 -28.643 20.569 1.00 81.50 203 GLN A C 1
ATOM 1636 O O . GLN A 1 203 ? 14.289 -27.966 19.849 1.00 81.50 203 GLN A O 1
ATOM 1641 N N . LYS A 1 204 ? 13.003 -29.784 20.132 1.00 82.75 204 LYS A N 1
ATOM 1642 C CA . LYS A 1 204 ? 13.264 -30.358 18.794 1.00 82.75 204 LYS A CA 1
ATOM 1643 C C . LYS A 1 204 ? 12.893 -29.397 17.657 1.00 82.75 204 LYS A C 1
ATOM 1645 O O . LYS A 1 204 ? 13.628 -29.301 16.679 1.00 82.75 204 LYS A O 1
ATOM 1650 N N . LEU A 1 205 ? 11.797 -28.645 17.795 1.00 71.81 205 LEU A N 1
ATOM 1651 C CA . LEU A 1 205 ? 11.409 -27.590 16.848 1.00 71.81 205 LEU A CA 1
ATOM 1652 C C . LEU A 1 205 ? 12.418 -26.433 16.803 1.00 71.81 205 LEU A C 1
ATOM 1654 O O . LEU A 1 205 ? 12.652 -25.880 15.731 1.00 71.81 205 LEU A O 1
ATOM 1658 N N . SER A 1 206 ? 13.042 -26.084 17.933 1.00 73.62 206 SER A N 1
ATOM 1659 C CA . SER A 1 206 ? 14.095 -25.057 17.984 1.00 73.62 206 SER A CA 1
ATOM 1660 C C . SER A 1 206 ? 15.434 -25.515 17.386 1.00 73.62 206 SER A C 1
ATOM 1662 O O . SER A 1 206 ? 16.208 -24.685 16.909 1.00 73.62 206 SER A O 1
ATOM 1664 N N . GLU A 1 207 ? 15.685 -26.828 17.373 1.00 72.25 207 GLU A N 1
ATOM 1665 C CA . GLU A 1 207 ? 16.889 -27.462 16.819 1.00 72.25 207 GLU A CA 1
ATOM 1666 C C . GLU A 1 207 ? 16.778 -27.763 15.309 1.00 72.25 207 GLU A C 1
ATOM 1668 O O . GLU A 1 207 ? 17.789 -28.032 14.655 1.00 72.25 207 GLU A O 1
ATOM 1673 N N . MET A 1 208 ? 15.578 -27.686 14.718 1.00 56.75 208 MET A N 1
ATOM 1674 C CA . MET A 1 208 ? 15.399 -27.878 13.275 1.00 56.75 208 MET A CA 1
ATOM 1675 C C . MET A 1 208 ? 16.040 -26.730 12.468 1.00 56.75 208 MET A C 1
ATOM 1677 O O . MET A 1 208 ? 15.779 -25.553 12.739 1.00 56.75 208 MET A O 1
ATOM 1681 N N . PRO A 1 209 ? 16.850 -27.026 11.431 1.00 49.25 209 PRO A N 1
ATOM 1682 C CA . PRO A 1 209 ? 17.477 -25.991 10.620 1.00 49.25 209 PRO A CA 1
ATOM 1683 C C . PRO A 1 209 ? 16.421 -25.201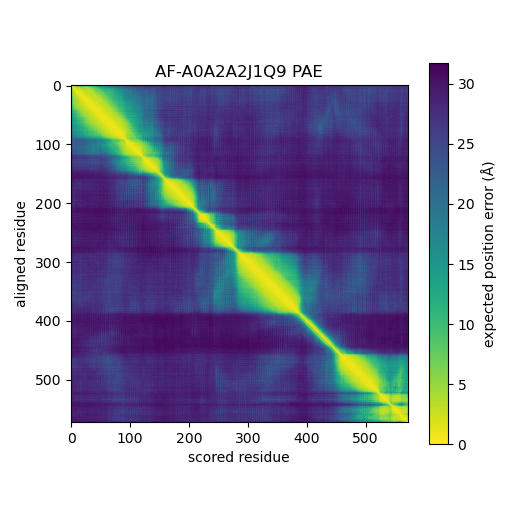 9.839 1.00 49.25 209 PRO A C 1
ATOM 1685 O O . PRO A 1 209 ? 15.529 -25.776 9.216 1.00 49.25 209 PRO A O 1
ATOM 1688 N N . LYS A 1 210 ? 16.552 -23.869 9.820 1.00 54.34 210 LYS A N 1
ATOM 1689 C CA . LYS A 1 210 ? 15.689 -22.983 9.024 1.00 54.34 210 LYS A CA 1
ATOM 1690 C C . LYS A 1 210 ? 15.925 -23.232 7.534 1.00 54.34 210 LYS A C 1
ATOM 1692 O O . LYS A 1 210 ? 16.869 -22.696 6.957 1.00 54.34 210 LYS A O 1
ATOM 1697 N N . ILE A 1 211 ? 15.075 -24.060 6.930 1.00 44.34 211 ILE A N 1
ATOM 1698 C CA . ILE A 1 211 ? 15.140 -24.411 5.509 1.00 44.34 211 ILE A CA 1
ATOM 1699 C C . ILE A 1 211 ? 14.939 -23.139 4.677 1.00 44.34 211 ILE A C 1
ATOM 1701 O O . ILE A 1 211 ? 13.885 -22.506 4.739 1.00 44.34 211 ILE A O 1
ATOM 1705 N N . ALA A 1 212 ? 15.955 -22.762 3.898 1.00 44.75 212 ALA A N 1
ATOM 1706 C CA . ALA A 1 212 ? 15.815 -21.728 2.881 1.00 44.75 212 ALA A CA 1
ATOM 1707 C C . ALA A 1 212 ? 14.825 -22.218 1.813 1.00 44.75 212 ALA A C 1
ATOM 1709 O O . ALA A 1 212 ? 14.950 -23.344 1.334 1.00 44.75 212 ALA A O 1
ATOM 1710 N N . ALA A 1 213 ? 13.827 -21.397 1.483 1.00 36.56 213 ALA A N 1
ATOM 1711 C CA . ALA A 1 213 ? 12.694 -21.824 0.668 1.00 36.56 213 ALA A CA 1
ATOM 1712 C C . ALA A 1 213 ? 13.136 -22.291 -0.737 1.00 36.56 213 ALA A C 1
ATOM 1714 O O . ALA A 1 213 ? 13.724 -21.493 -1.470 1.00 36.56 213 ALA A O 1
ATOM 1715 N N . PRO A 1 214 ? 12.843 -23.543 -1.139 1.00 43.62 214 PRO A N 1
ATOM 1716 C CA . PRO A 1 214 ? 12.971 -23.958 -2.527 1.00 43.62 214 PRO A CA 1
ATOM 1717 C C . PRO A 1 214 ? 11.813 -23.385 -3.353 1.00 43.62 214 PRO A C 1
ATOM 1719 O O . PRO A 1 214 ? 10.681 -23.270 -2.877 1.00 43.62 214 PRO A O 1
ATOM 1722 N N . GLU A 1 215 ? 12.086 -23.062 -4.613 1.00 49.78 215 GLU A N 1
ATOM 1723 C CA . GLU A 1 215 ? 11.073 -22.612 -5.567 1.00 49.78 215 GLU A CA 1
ATOM 1724 C C . GLU A 1 215 ? 10.088 -23.759 -5.854 1.00 49.78 215 GLU A C 1
ATOM 1726 O O . GLU A 1 215 ? 10.453 -24.778 -6.439 1.00 49.78 215 GLU A O 1
ATOM 1731 N N . CYS A 1 216 ? 8.832 -23.612 -5.423 1.00 43.06 216 CYS A N 1
ATOM 1732 C CA . CYS A 1 216 ? 7.778 -24.606 -5.632 1.00 43.06 216 CYS A CA 1
ATOM 1733 C C . CYS A 1 216 ? 6.535 -23.937 -6.229 1.00 43.06 216 CYS A C 1
ATOM 1735 O O . CYS A 1 216 ? 5.932 -23.052 -5.621 1.00 43.06 216 CYS A O 1
ATOM 1737 N N . THR A 1 217 ? 6.167 -24.350 -7.441 1.00 55.66 217 THR A N 1
ATOM 1738 C CA . THR A 1 217 ? 5.217 -23.633 -8.305 1.00 55.66 217 THR A CA 1
ATOM 1739 C C . THR A 1 217 ? 3.739 -23.885 -8.002 1.00 55.66 217 THR A C 1
ATOM 1741 O O . THR A 1 217 ? 2.903 -23.146 -8.517 1.00 55.66 217 THR A O 1
ATOM 1744 N N . ASP A 1 218 ? 3.393 -24.847 -7.135 1.00 65.12 218 ASP A N 1
ATOM 1745 C CA . ASP A 1 218 ? 2.017 -25.017 -6.640 1.00 65.12 218 ASP A CA 1
ATOM 1746 C C . ASP A 1 218 ? 1.934 -25.245 -5.118 1.00 65.12 218 ASP A C 1
ATOM 1748 O O . ASP A 1 218 ? 1.541 -26.297 -4.605 1.00 65.12 218 ASP A O 1
ATOM 1752 N N . LEU A 1 219 ? 2.233 -24.171 -4.382 1.00 63.97 219 LEU A N 1
ATOM 1753 C CA . LEU A 1 219 ? 1.918 -24.027 -2.956 1.00 63.97 219 LEU A CA 1
ATOM 1754 C C . LEU A 1 219 ? 0.439 -24.310 -2.621 1.00 63.97 219 LEU A C 1
ATOM 1756 O O . LEU A 1 219 ? 0.140 -24.672 -1.486 1.00 63.97 219 LEU A O 1
ATOM 1760 N N . LYS A 1 220 ? -0.501 -24.154 -3.566 1.00 61.78 220 LYS A N 1
ATOM 1761 C CA . LYS A 1 220 ? -1.944 -24.319 -3.322 1.00 61.78 220 LYS A CA 1
ATOM 1762 C C . LYS A 1 220 ? -2.345 -25.796 -3.330 1.00 61.78 220 LYS A C 1
ATOM 1764 O O . LYS A 1 220 ? -3.181 -26.188 -2.515 1.00 61.78 220 LYS A O 1
ATOM 1769 N N . ALA A 1 221 ? -1.745 -26.616 -4.190 1.00 69.81 221 ALA A N 1
ATOM 1770 C CA . ALA A 1 221 ? -1.887 -28.070 -4.162 1.00 69.81 221 ALA A CA 1
ATOM 1771 C C . ALA A 1 221 ? -1.254 -28.673 -2.902 1.00 69.81 221 ALA A C 1
ATOM 1773 O O . ALA A 1 221 ? -1.917 -29.430 -2.191 1.00 69.81 221 ALA A O 1
ATOM 1774 N N . GLU A 1 222 ? -0.016 -28.295 -2.573 1.00 70.12 222 GLU A N 1
ATOM 1775 C CA . GLU A 1 222 ? 0.695 -28.887 -1.433 1.00 70.12 222 GLU A CA 1
ATOM 1776 C C . GLU A 1 222 ? 0.094 -28.442 -0.082 1.00 70.12 222 GLU A C 1
ATOM 1778 O O . GLU A 1 222 ? -0.045 -29.258 0.829 1.00 70.12 222 GLU A O 1
ATOM 1783 N N . LEU A 1 223 ? -0.401 -27.199 0.032 1.00 67.75 223 LEU A N 1
ATOM 1784 C CA . LEU A 1 223 ? -1.175 -26.751 1.200 1.00 67.75 223 LEU A CA 1
ATOM 1785 C C . LEU A 1 223 ? -2.510 -27.502 1.333 1.00 67.75 223 LEU A C 1
ATOM 1787 O O . LEU A 1 223 ? -2.868 -27.918 2.432 1.00 67.75 223 LEU A O 1
ATOM 1791 N N . ARG A 1 224 ? -3.241 -27.733 0.232 1.00 72.31 224 ARG A N 1
ATOM 1792 C CA . ARG A 1 224 ? -4.475 -28.547 0.245 1.00 72.31 224 ARG A CA 1
ATOM 1793 C C . ARG A 1 224 ? -4.209 -29.996 0.651 1.00 72.31 224 ARG A C 1
ATOM 1795 O O . ARG A 1 224 ? -5.032 -30.590 1.341 1.00 72.31 224 ARG A O 1
ATOM 1802 N N . LYS A 1 225 ? -3.068 -30.550 0.247 1.00 77.25 225 LYS A N 1
ATOM 1803 C CA . LYS A 1 225 ? -2.606 -31.894 0.609 1.00 77.25 225 LYS A CA 1
ATOM 1804 C C . LYS A 1 225 ? -2.230 -31.982 2.091 1.00 77.25 225 LYS A C 1
ATOM 1806 O O . LYS A 1 225 ? -2.694 -32.908 2.745 1.00 77.25 225 LYS A O 1
ATOM 1811 N N . MET A 1 226 ? -1.517 -30.991 2.638 1.00 73.06 226 MET A N 1
ATOM 1812 C CA . MET A 1 226 ? -1.271 -30.884 4.085 1.00 73.06 226 MET A CA 1
ATOM 1813 C C . MET A 1 226 ? -2.571 -30.733 4.883 1.00 73.06 226 MET A C 1
ATOM 1815 O O . MET A 1 226 ? -2.798 -31.505 5.805 1.00 73.06 226 MET A O 1
ATOM 1819 N N . ILE A 1 227 ? -3.470 -29.818 4.504 1.00 69.69 227 ILE A N 1
ATOM 1820 C CA . ILE A 1 227 ? -4.774 -29.648 5.175 1.00 69.69 227 ILE A CA 1
ATOM 1821 C C . ILE A 1 227 ? -5.602 -30.944 5.095 1.00 69.69 227 ILE A C 1
ATOM 1823 O O . ILE A 1 227 ? -6.187 -31.364 6.088 1.00 69.69 227 ILE A O 1
ATOM 1827 N N . GLY A 1 228 ? -5.603 -31.629 3.947 1.00 74.81 228 GLY A N 1
ATOM 1828 C CA . GLY A 1 228 ? -6.276 -32.920 3.758 1.00 74.81 228 GLY A CA 1
ATOM 1829 C C . GLY A 1 228 ? -5.607 -34.120 4.445 1.00 74.81 228 GLY A C 1
ATOM 1830 O O . GLY A 1 228 ? -6.221 -35.184 4.522 1.00 74.81 228 GLY A O 1
ATOM 1831 N N . GLN A 1 229 ? -4.373 -33.974 4.936 1.00 75.38 229 GLN A N 1
ATOM 1832 C CA . GLN A 1 229 ? -3.717 -34.922 5.844 1.00 75.38 229 GLN A CA 1
ATOM 1833 C C . GLN A 1 229 ? -4.029 -34.570 7.304 1.00 75.38 229 GLN A C 1
ATOM 1835 O O . GLN A 1 229 ? -4.400 -35.452 8.072 1.00 75.38 229 GLN A O 1
ATOM 1840 N N . PHE A 1 230 ? -3.991 -33.285 7.660 1.00 68.06 230 PHE A N 1
ATOM 1841 C CA . PHE A 1 230 ? -4.297 -32.784 9.000 1.00 68.06 230 PHE A CA 1
ATOM 1842 C C . PHE A 1 230 ? -5.744 -33.107 9.414 1.00 68.06 230 PHE A C 1
ATOM 1844 O O . PHE A 1 230 ? -5.965 -33.746 10.437 1.00 68.06 230 PHE A O 1
ATOM 1851 N N . LEU A 1 231 ? -6.721 -32.815 8.544 1.00 63.06 231 LEU A N 1
ATOM 1852 C CA . LEU A 1 231 ? -8.143 -33.168 8.716 1.00 63.06 231 LEU A CA 1
ATOM 1853 C C . LEU A 1 231 ? -8.440 -34.682 8.608 1.00 63.06 231 LEU A C 1
ATOM 1855 O O . LEU A 1 231 ? -9.597 -35.091 8.674 1.00 63.06 231 LEU A O 1
ATOM 1859 N N . LYS A 1 232 ? -7.417 -35.522 8.396 1.00 70.94 232 LYS A N 1
ATOM 1860 C CA . LYS A 1 232 ? -7.498 -36.988 8.523 1.00 70.94 232 LYS A CA 1
ATOM 1861 C C . LYS A 1 232 ? -6.835 -37.522 9.792 1.00 70.94 232 LYS A C 1
ATOM 1863 O O . LYS A 1 232 ? -7.065 -38.681 10.123 1.00 70.94 232 LYS A O 1
ATOM 1868 N N . GLN A 1 233 ? -6.005 -36.721 10.457 1.00 69.12 233 GLN A N 1
ATOM 1869 C CA . GLN A 1 233 ? -5.394 -37.066 11.742 1.00 69.12 233 GLN A CA 1
ATOM 1870 C C . GLN A 1 233 ? -6.221 -36.542 12.918 1.00 69.12 233 GLN A C 1
ATOM 1872 O O . GLN A 1 233 ? -6.260 -37.210 13.943 1.00 69.12 233 GLN A O 1
ATOM 1877 N N . TYR A 1 234 ? -6.922 -35.418 12.735 1.00 59.81 234 TYR A N 1
ATOM 1878 C CA . TYR A 1 234 ? -7.765 -34.785 13.749 1.00 59.81 234 TYR A CA 1
ATOM 1879 C C . TYR A 1 234 ? -9.205 -34.630 13.218 1.00 59.81 234 TYR A C 1
ATOM 1881 O O . TYR A 1 234 ? -9.396 -33.950 12.200 1.00 59.81 234 TYR A O 1
ATOM 1889 N N . PRO A 1 235 ? -10.226 -35.265 13.833 1.00 62.88 235 PRO A N 1
ATOM 1890 C CA . PRO A 1 235 ? -11.627 -35.016 13.505 1.00 62.88 235 PRO A CA 1
ATOM 1891 C C . PRO A 1 235 ? -12.036 -33.569 13.827 1.00 62.88 235 PRO A C 1
ATOM 1893 O O . PRO A 1 235 ? -11.385 -32.861 14.592 1.00 62.88 235 PRO A O 1
ATOM 1896 N N . ALA A 1 236 ? -13.151 -33.123 13.243 1.00 56.19 236 ALA A N 1
ATOM 1897 C CA . ALA A 1 236 ? -13.593 -31.724 13.304 1.00 56.19 236 ALA A CA 1
ATOM 1898 C C . ALA A 1 236 ? -13.895 -31.197 14.724 1.00 56.19 236 ALA A C 1
ATOM 1900 O O . ALA A 1 236 ? -13.982 -29.986 14.910 1.00 56.19 236 ALA A O 1
ATOM 1901 N N . G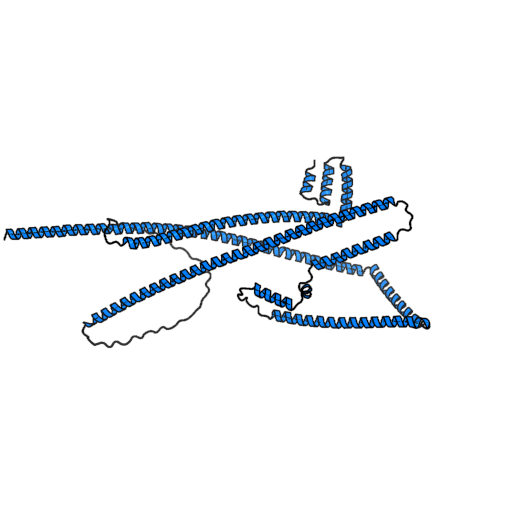LU A 1 237 ? -14.048 -32.089 15.702 1.00 55.59 237 GLU A N 1
ATOM 1902 C CA . GLU A 1 237 ? -14.347 -31.770 17.100 1.00 55.59 237 GLU A CA 1
ATOM 1903 C C . GLU A 1 237 ? -13.097 -31.246 17.839 1.00 55.59 237 GLU A C 1
ATOM 1905 O O . GLU A 1 237 ? -13.169 -30.191 18.463 1.00 55.59 237 GLU A O 1
ATOM 1910 N N . GLU A 1 238 ? -11.919 -31.862 17.659 1.00 53.50 238 GLU A N 1
ATOM 1911 C CA . GLU A 1 238 ? -10.649 -31.387 18.257 1.00 53.50 238 GLU A CA 1
ATOM 1912 C C . GLU A 1 238 ? -10.154 -30.063 17.648 1.00 53.50 238 GLU A C 1
ATOM 1914 O O . GLU A 1 238 ? -9.429 -29.290 18.284 1.00 53.50 238 GLU A O 1
ATOM 1919 N N . LEU A 1 239 ? -10.563 -29.757 16.411 1.00 50.53 239 LEU A N 1
ATOM 1920 C CA . LEU A 1 239 ? -10.182 -28.510 15.743 1.00 50.53 239 LEU A CA 1
ATOM 1921 C C . LEU A 1 239 ? -10.725 -27.270 16.478 1.00 50.53 239 LEU A C 1
ATOM 1923 O O . LEU A 1 239 ? -10.136 -26.192 16.381 1.00 50.53 239 LEU A O 1
ATOM 1927 N N . HIS A 1 240 ? -11.836 -27.418 17.208 1.00 53.78 240 HIS A N 1
ATOM 1928 C CA . HIS A 1 240 ? -12.477 -26.328 17.940 1.00 53.78 240 HIS A CA 1
ATOM 1929 C C . HIS A 1 240 ? -11.681 -25.913 19.190 1.00 53.78 240 HIS A C 1
ATOM 1931 O O . HIS A 1 240 ? -11.663 -24.729 19.532 1.00 53.78 240 HIS A O 1
ATOM 1937 N N . ASP A 1 241 ? -10.971 -26.852 19.821 1.00 57.25 241 ASP A N 1
ATOM 1938 C CA . ASP A 1 241 ? -10.078 -26.573 20.951 1.00 57.25 241 ASP A CA 1
ATOM 1939 C C . ASP A 1 241 ? -8.717 -26.041 20.469 1.00 57.25 241 ASP A C 1
ATOM 1941 O O . ASP A 1 241 ? -8.160 -25.104 21.048 1.00 57.25 241 ASP A O 1
ATOM 1945 N N . MET A 1 242 ? -8.197 -26.572 19.352 1.00 48.69 242 MET A N 1
ATOM 1946 C CA . MET A 1 242 ? -6.901 -26.166 18.785 1.00 48.69 242 MET A CA 1
ATOM 1947 C C . MET A 1 242 ? -6.852 -24.735 18.233 1.00 48.69 242 MET A C 1
ATOM 1949 O O . MET A 1 242 ? -5.790 -24.113 18.262 1.00 48.69 242 MET A O 1
ATOM 1953 N N . VAL A 1 243 ? -7.962 -24.197 17.712 1.00 56.19 243 VAL A N 1
ATOM 1954 C CA . VAL A 1 243 ? -8.016 -22.805 17.212 1.00 56.19 243 VAL A CA 1
ATOM 1955 C C . VAL A 1 243 ? -7.958 -21.781 18.362 1.00 56.19 243 VAL A C 1
ATOM 1957 O O . VAL A 1 243 ? -7.608 -20.620 18.140 1.00 56.19 243 VAL A O 1
ATOM 1960 N N . GLY A 1 244 ? -8.203 -22.228 19.599 1.00 49.81 244 GLY A N 1
ATOM 1961 C CA . GLY A 1 244 ? -8.165 -21.421 20.813 1.00 49.81 244 GLY A CA 1
ATOM 1962 C C . GLY A 1 244 ? -9.468 -20.658 21.052 1.00 49.81 244 GLY A C 1
ATOM 1963 O O . GLY A 1 244 ? -10.084 -20.133 20.126 1.00 49.81 244 GLY A O 1
ATOM 1964 N N . ASN A 1 245 ? -9.886 -20.583 22.320 1.00 56.50 245 ASN A N 1
ATOM 1965 C CA . ASN A 1 245 ? -11.165 -19.988 22.717 1.00 56.50 245 ASN A CA 1
ATOM 1966 C C . ASN A 1 245 ? -11.297 -18.538 22.230 1.00 56.50 245 ASN A C 1
ATOM 1968 O O . ASN A 1 245 ? -10.732 -17.623 22.837 1.00 56.50 245 ASN A O 1
ATOM 1972 N N . ASP A 1 246 ? -12.101 -18.318 21.184 1.00 61.19 246 ASP A N 1
ATOM 1973 C CA . ASP A 1 246 ? -12.384 -16.977 20.680 1.00 61.19 246 ASP A CA 1
ATOM 1974 C C . ASP A 1 246 ? -12.910 -16.099 21.827 1.00 61.19 246 ASP A C 1
ATOM 1976 O O . ASP A 1 246 ? -13.876 -16.422 22.529 1.00 61.19 246 ASP A O 1
ATOM 1980 N N . SER A 1 247 ? -12.263 -14.950 22.013 1.00 63.00 247 SER A N 1
ATOM 1981 C CA . SER A 1 247 ? -12.700 -13.864 22.891 1.00 63.00 247 SER A CA 1
ATOM 1982 C C . SER A 1 247 ? -14.201 -13.551 22.774 1.00 63.00 247 SER A C 1
ATOM 1984 O O . SER A 1 247 ? -14.850 -13.235 23.772 1.00 63.00 247 SER A O 1
ATOM 1986 N N . ARG A 1 248 ? -14.773 -13.708 21.573 1.00 65.81 248 ARG A N 1
ATOM 1987 C CA . ARG A 1 248 ? -16.192 -13.525 21.267 1.00 65.81 248 ARG A CA 1
ATOM 1988 C C . ARG A 1 248 ? -17.078 -14.629 21.843 1.00 65.81 248 ARG A C 1
ATOM 1990 O O . ARG A 1 248 ? -18.159 -14.314 22.329 1.00 65.81 248 ARG A O 1
ATOM 1997 N N . ILE A 1 249 ? -16.631 -15.887 21.838 1.00 68.88 249 ILE A N 1
ATOM 1998 C CA . ILE A 1 249 ? -17.358 -17.010 22.455 1.00 68.88 249 ILE A CA 1
ATOM 1999 C C . ILE A 1 249 ? -17.380 -16.824 23.975 1.00 68.88 249 ILE A C 1
ATOM 2001 O O . ILE A 1 249 ? -18.452 -16.836 24.573 1.00 68.88 249 ILE A O 1
ATOM 2005 N N . ASN A 1 250 ? -16.233 -16.507 24.585 1.00 70.88 250 ASN A N 1
ATOM 2006 C CA . ASN A 1 250 ? -16.151 -16.185 26.017 1.00 70.88 250 ASN A CA 1
ATOM 2007 C C . ASN A 1 250 ? -17.073 -15.008 26.412 1.00 70.88 250 ASN A C 1
ATOM 2009 O O . ASN A 1 250 ? -17.715 -15.032 27.465 1.00 70.88 250 ASN A O 1
ATOM 2013 N N . ALA A 1 251 ? -17.172 -13.977 25.564 1.00 72.75 251 ALA A N 1
ATOM 2014 C CA . ALA A 1 251 ? -18.078 -12.849 25.779 1.00 72.75 251 ALA A CA 1
ATOM 2015 C C . ALA A 1 251 ? -19.564 -13.243 25.652 1.00 72.75 251 ALA A C 1
ATOM 2017 O O . ALA A 1 251 ? -20.387 -12.786 26.448 1.00 72.75 251 ALA A O 1
ATOM 2018 N N . LEU A 1 252 ? -19.908 -14.110 24.693 1.00 72.62 252 LEU A N 1
ATOM 2019 C CA . LEU A 1 252 ? -21.266 -14.631 24.507 1.00 72.62 252 LEU A CA 1
ATOM 2020 C C . LEU A 1 252 ? -21.689 -15.552 25.658 1.00 72.62 252 LEU A C 1
ATOM 2022 O O . LEU A 1 252 ? -22.790 -15.391 26.175 1.00 72.62 252 LEU A O 1
ATOM 2026 N N . GLU A 1 253 ? -20.811 -16.440 26.131 1.00 75.25 253 GLU A N 1
ATOM 2027 C CA . GLU A 1 253 ? -21.048 -17.249 27.333 1.00 75.25 253 GLU A CA 1
ATOM 2028 C C . GLU A 1 253 ? -21.317 -16.390 28.570 1.00 75.25 253 GLU A C 1
ATOM 2030 O O . GLU A 1 253 ? -22.238 -16.670 29.342 1.00 75.25 253 GLU A O 1
ATOM 2035 N N . LYS A 1 254 ? -20.514 -15.337 28.770 1.00 81.88 254 LYS A N 1
ATOM 2036 C CA . LYS A 1 254 ? -20.717 -14.398 29.875 1.00 81.88 254 LYS A CA 1
ATOM 2037 C C . LYS A 1 254 ? -22.077 -13.711 29.756 1.00 81.88 254 LYS A C 1
ATOM 2039 O O . LYS A 1 254 ? -22.793 -13.638 30.751 1.00 81.88 254 LYS A O 1
ATOM 2044 N N . ARG A 1 255 ? -22.470 -13.273 28.552 1.00 85.75 255 ARG A N 1
ATOM 2045 C CA . ARG A 1 255 ? -23.781 -12.645 28.332 1.00 85.75 255 ARG A CA 1
ATOM 2046 C C . ARG A 1 255 ? -24.944 -13.628 28.508 1.00 85.75 255 ARG A C 1
ATOM 2048 O O . ARG A 1 255 ? -25.980 -13.225 29.026 1.00 85.75 255 ARG A O 1
ATOM 2055 N N . LEU A 1 256 ? -24.767 -14.905 28.163 1.00 82.94 256 LEU A N 1
ATOM 2056 C CA . LEU A 1 256 ? -25.732 -15.972 28.455 1.00 82.94 256 LEU A CA 1
ATOM 2057 C C . LEU A 1 256 ? -25.935 -16.146 29.966 1.00 82.94 256 LEU A C 1
ATOM 2059 O O . LEU A 1 256 ? -27.069 -16.135 30.431 1.00 82.94 256 LEU A O 1
ATOM 2063 N N . LYS A 1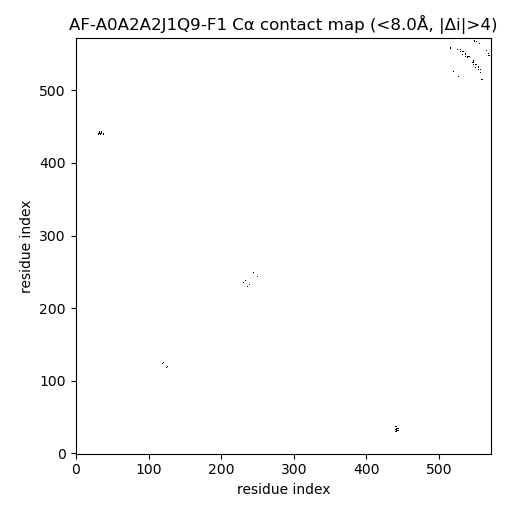 257 ? -24.843 -16.224 30.738 1.00 87.50 257 LYS A N 1
ATOM 2064 C CA . LYS A 1 257 ? -24.876 -16.332 32.209 1.00 87.50 257 LYS A CA 1
ATOM 2065 C C . LYS A 1 257 ? -25.503 -15.092 32.873 1.00 87.50 257 LYS A C 1
ATOM 2067 O O . LYS A 1 257 ? -26.202 -15.227 33.874 1.00 87.50 257 LYS A O 1
ATOM 2072 N N . GLU A 1 258 ? -25.306 -13.899 32.307 1.00 85.75 258 GLU A N 1
ATOM 2073 C CA . GLU A 1 258 ? -25.986 -12.665 32.737 1.00 85.75 258 GLU A CA 1
ATOM 2074 C C . GLU A 1 258 ? -27.500 -12.705 32.459 1.00 85.75 258 GLU A C 1
ATOM 2076 O O . GLU A 1 258 ? -28.289 -12.498 33.377 1.00 85.75 258 GLU A O 1
ATOM 2081 N N . LEU A 1 259 ? -27.912 -13.030 31.227 1.00 82.25 259 LEU A N 1
ATOM 2082 C CA . LEU A 1 259 ? -29.327 -13.128 30.835 1.00 82.25 259 LEU A CA 1
ATOM 2083 C C . LEU A 1 259 ? -30.077 -14.217 31.616 1.00 82.25 259 LEU A C 1
ATOM 2085 O O . LEU A 1 259 ? -31.215 -14.015 32.024 1.00 82.25 259 LEU A O 1
ATOM 2089 N N . GLN A 1 260 ? -29.436 -15.361 31.863 1.00 88.25 260 GLN A N 1
ATOM 2090 C CA . GLN A 1 260 ? -30.026 -16.456 32.631 1.00 88.25 260 GLN A CA 1
ATOM 2091 C C . GLN A 1 260 ? -30.318 -16.031 34.080 1.00 88.25 260 GLN A C 1
ATOM 2093 O O . GLN A 1 260 ? -31.397 -16.312 34.597 1.00 88.25 260 GLN A O 1
ATOM 2098 N N . LYS A 1 261 ? -29.414 -15.253 34.692 1.00 89.12 261 LYS A N 1
ATOM 2099 C CA . LYS A 1 261 ? -29.630 -14.644 36.010 1.00 89.12 261 LYS A CA 1
ATOM 2100 C C . LYS A 1 261 ? -30.760 -13.602 35.997 1.00 89.12 261 LYS A C 1
ATOM 2102 O O . LYS A 1 261 ? -31.571 -13.599 36.918 1.00 89.12 261 LYS A O 1
ATOM 2107 N N . GLU A 1 262 ? -30.847 -12.756 34.966 1.00 86.12 262 GLU A N 1
ATOM 2108 C CA . GLU A 1 262 ? -31.968 -11.811 34.790 1.00 86.12 262 GLU A CA 1
ATOM 2109 C C . GLU A 1 262 ? -33.319 -12.561 34.689 1.00 86.12 262 GLU A C 1
ATOM 2111 O O . GLU A 1 262 ? -34.304 -12.150 35.306 1.00 86.12 262 GLU A O 1
ATOM 2116 N N . CYS A 1 263 ? -33.370 -13.702 33.988 1.00 81.06 263 CYS A N 1
ATOM 2117 C CA . CYS A 1 263 ? -34.561 -14.555 33.920 1.00 81.06 263 CYS A CA 1
ATOM 2118 C C . CYS A 1 263 ? -34.946 -15.172 35.276 1.00 81.06 263 CYS A C 1
ATOM 2120 O O . CYS A 1 263 ? -36.127 -15.153 35.629 1.00 81.06 263 CYS A O 1
ATOM 2122 N N . ASP A 1 264 ? -33.985 -15.693 36.044 1.00 85.44 264 ASP A N 1
ATOM 2123 C CA . ASP A 1 264 ? -34.256 -16.286 37.361 1.00 85.44 264 ASP A CA 1
ATOM 2124 C C . ASP A 1 264 ? -34.720 -15.228 38.385 1.00 85.44 264 ASP A C 1
ATOM 2126 O O . ASP A 1 264 ? -35.654 -15.474 39.152 1.00 85.44 264 ASP A O 1
ATOM 2130 N N . GLU A 1 265 ? -34.152 -14.016 38.351 1.00 83.38 265 GLU A N 1
ATOM 2131 C CA . GLU A 1 265 ? -34.577 -12.890 39.201 1.00 83.38 265 GLU A CA 1
ATOM 2132 C C . GLU A 1 265 ? -36.000 -12.407 38.863 1.00 83.38 265 GLU A C 1
ATOM 2134 O O . GLU A 1 265 ? -36.803 -12.151 39.769 1.00 83.38 265 GLU A O 1
ATOM 2139 N N . LEU A 1 266 ? -36.363 -12.350 37.576 1.00 77.69 266 LEU A N 1
ATOM 2140 C CA . LEU A 1 266 ? -37.738 -12.070 37.140 1.00 77.69 266 LEU A CA 1
ATOM 2141 C C . LEU A 1 266 ? -38.713 -13.180 37.556 1.00 77.69 266 LEU A C 1
ATOM 2143 O O . LEU A 1 266 ? -39.832 -12.890 37.986 1.00 77.69 266 LEU A O 1
ATOM 2147 N N . LYS A 1 267 ? -38.291 -14.446 37.474 1.00 82.44 267 LYS A N 1
ATOM 2148 C CA . LYS A 1 267 ? -39.111 -15.602 37.852 1.00 82.44 267 LYS A CA 1
ATOM 2149 C C . LYS A 1 267 ? -39.418 -15.607 39.350 1.00 82.44 267 LYS A C 1
ATOM 2151 O O . LYS A 1 267 ? -40.593 -15.644 39.714 1.00 82.44 267 LYS A O 1
ATOM 2156 N N . ALA A 1 268 ? -38.404 -15.439 40.200 1.00 76.44 268 ALA A N 1
ATOM 2157 C CA . ALA A 1 268 ? -38.580 -15.296 41.647 1.00 76.44 268 ALA A CA 1
ATOM 2158 C C . ALA A 1 268 ? -39.470 -14.087 42.002 1.00 76.44 268 ALA A C 1
ATOM 2160 O O . ALA A 1 268 ? -40.365 -14.192 42.840 1.00 76.44 268 ALA A O 1
ATOM 2161 N N . SER A 1 269 ? -39.296 -12.957 41.305 1.00 75.31 269 SER A N 1
ATOM 2162 C CA . SER A 1 269 ? -40.158 -11.776 41.473 1.00 75.31 269 SER A CA 1
ATOM 2163 C C . SER A 1 269 ? -41.627 -12.067 41.123 1.00 75.31 269 SER A C 1
ATOM 2165 O O . SER A 1 269 ? -42.532 -11.559 41.787 1.00 75.31 269 SER A O 1
ATOM 2167 N N . SER A 1 270 ? -41.883 -12.912 40.116 1.00 70.19 270 SER A N 1
ATOM 2168 C CA . SER A 1 270 ? -43.239 -13.336 39.742 1.00 70.19 270 SER A CA 1
ATOM 2169 C C . SER A 1 270 ? -43.869 -14.301 40.754 1.00 70.19 270 SER A C 1
ATOM 2171 O O . SER A 1 270 ? -45.058 -14.179 41.044 1.00 70.19 270 SER A O 1
ATOM 2173 N N . GLU A 1 271 ? -43.085 -15.198 41.360 1.00 73.06 271 GLU A N 1
ATOM 2174 C CA . GLU A 1 271 ? -43.563 -16.116 42.405 1.00 73.06 271 GLU A CA 1
ATOM 2175 C C . GLU A 1 271 ? -43.903 -15.363 43.700 1.00 73.06 271 GLU A C 1
ATOM 2177 O O . GLU A 1 271 ? -44.955 -15.605 44.292 1.00 73.06 271 GLU A O 1
ATOM 2182 N N . ILE A 1 272 ? -43.092 -14.370 44.085 1.00 72.19 272 ILE A N 1
ATOM 2183 C CA . ILE A 1 272 ? -43.393 -13.458 45.203 1.00 72.19 272 ILE A CA 1
ATOM 2184 C C . ILE A 1 272 ? -44.686 -12.669 44.928 1.00 72.19 272 ILE A C 1
ATOM 2186 O O . ILE A 1 272 ? -45.531 -12.534 45.813 1.00 72.19 272 ILE A O 1
ATOM 2190 N N . ALA A 1 273 ? -44.888 -12.185 43.698 1.00 63.66 273 ALA A N 1
ATOM 2191 C CA . ALA A 1 273 ? -46.121 -11.495 43.313 1.00 63.66 273 ALA A CA 1
ATOM 2192 C C . ALA A 1 273 ? -47.355 -12.422 43.311 1.00 63.66 273 ALA A C 1
ATOM 2194 O O . ALA A 1 273 ? -48.450 -11.974 43.654 1.00 63.66 273 ALA A O 1
ATOM 2195 N N . ALA A 1 274 ? -47.187 -13.703 42.966 1.00 59.22 274 ALA A N 1
ATOM 2196 C CA . ALA A 1 274 ? -48.252 -14.707 42.988 1.00 59.22 274 ALA A CA 1
ATOM 2197 C C . ALA A 1 274 ? -48.651 -15.122 44.417 1.00 59.22 274 ALA A C 1
ATOM 2199 O O . ALA A 1 274 ? -49.835 -15.298 44.692 1.00 59.22 274 ALA A O 1
ATOM 2200 N N . GLN A 1 275 ? -47.688 -15.220 45.341 1.00 56.59 275 GLN A N 1
ATOM 2201 C CA . GLN A 1 275 ? -47.938 -15.544 46.754 1.00 56.59 275 GLN A CA 1
ATOM 2202 C C . GLN A 1 275 ? -48.571 -14.381 47.546 1.00 56.59 275 GLN A C 1
ATOM 2204 O O . GLN A 1 275 ? -49.088 -14.585 48.640 1.00 56.59 275 GLN A O 1
ATOM 2209 N N . SER A 1 276 ? -48.582 -13.163 46.996 1.00 51.81 276 SER A N 1
ATOM 2210 C CA . SER A 1 276 ? -49.056 -11.940 47.667 1.00 51.81 276 SER A CA 1
ATOM 2211 C C . SER A 1 276 ? -50.572 -11.670 47.515 1.00 51.81 276 SER A C 1
ATOM 2213 O O . SER A 1 276 ? -51.015 -10.524 47.604 1.00 51.81 276 SER A O 1
ATOM 2215 N N . LYS A 1 277 ? -51.397 -12.694 47.231 1.00 51.12 277 LYS A N 1
ATOM 2216 C CA . LYS A 1 277 ? -52.835 -12.523 46.930 1.00 51.12 277 LYS A CA 1
ATOM 2217 C C . LYS A 1 277 ? -53.783 -13.533 47.594 1.00 51.12 277 LYS A C 1
ATOM 2219 O O . LYS A 1 277 ? -54.377 -14.372 46.929 1.00 51.12 277 LYS A O 1
ATOM 2224 N N . GLU A 1 278 ? -54.050 -13.307 48.879 1.00 45.34 278 GLU A N 1
ATOM 2225 C CA . GLU A 1 278 ? -55.360 -13.603 49.503 1.00 45.34 278 GLU A CA 1
ATOM 2226 C C . GLU A 1 278 ? -56.084 -12.320 49.985 1.00 45.34 278 GLU A C 1
ATOM 2228 O O . GLU A 1 278 ? -57.102 -12.379 50.668 1.00 45.34 278 GLU A O 1
ATOM 2233 N N . GLY A 1 279 ? -55.574 -11.133 49.622 1.00 46.91 279 GLY A N 1
ATOM 2234 C CA . GLY A 1 279 ? -56.203 -9.843 49.926 1.00 46.91 279 GLY A CA 1
ATOM 2235 C C . GLY A 1 279 ? -57.299 -9.461 48.924 1.00 46.91 279 GLY A C 1
ATOM 2236 O O . GLY A 1 279 ? -57.050 -9.434 47.718 1.00 46.91 279 GLY A O 1
ATOM 2237 N N . ASP A 1 280 ? -58.487 -9.135 49.438 1.00 49.94 280 ASP A N 1
ATOM 2238 C CA . ASP A 1 280 ? -59.669 -8.706 48.674 1.00 49.94 280 ASP A CA 1
ATOM 2239 C C . ASP A 1 280 ? -59.408 -7.431 47.844 1.00 49.94 280 ASP A C 1
ATOM 2241 O O . ASP A 1 280 ? -58.936 -6.419 48.364 1.00 49.94 280 ASP A O 1
ATOM 2245 N N . PHE A 1 281 ? -59.725 -7.480 46.546 1.00 48.19 281 PHE A N 1
ATOM 2246 C CA . PHE A 1 281 ? -59.610 -6.360 45.607 1.00 48.19 281 PHE A CA 1
ATOM 2247 C C . PHE A 1 281 ? -60.702 -6.438 44.532 1.00 48.19 281 PHE A C 1
ATOM 2249 O O . PHE A 1 281 ? -60.607 -7.214 43.583 1.00 48.19 281 PHE A O 1
ATOM 2256 N N . GLN A 1 282 ? -61.709 -5.568 44.639 1.00 51.41 282 GLN A N 1
ATOM 2257 C CA . GLN A 1 282 ? -62.848 -5.515 43.709 1.00 51.41 282 GLN A CA 1
ATOM 2258 C C . GLN A 1 282 ? -62.588 -4.719 42.406 1.00 51.41 282 GLN A C 1
ATOM 2260 O O . GLN A 1 282 ? -63.493 -4.596 41.584 1.00 51.41 282 GLN A O 1
ATOM 2265 N N . ASP A 1 283 ? -61.370 -4.206 42.170 1.00 55.28 283 ASP A N 1
ATOM 2266 C CA . ASP A 1 283 ? -60.991 -3.515 40.918 1.00 55.28 283 ASP A CA 1
ATOM 2267 C C . ASP A 1 283 ? -60.250 -4.441 39.933 1.00 55.28 283 ASP A C 1
ATOM 2269 O O . ASP A 1 283 ? -59.064 -4.297 39.624 1.00 55.28 283 ASP A O 1
ATOM 2273 N N . ASP A 1 284 ? -60.987 -5.421 39.415 1.00 59.50 284 ASP A N 1
ATOM 2274 C CA . ASP A 1 284 ? -60.520 -6.319 38.352 1.00 59.50 284 ASP A CA 1
ATOM 2275 C C . ASP A 1 284 ? -60.450 -5.610 36.972 1.00 59.50 284 ASP A C 1
ATOM 2277 O O . ASP A 1 284 ? -59.809 -6.085 36.030 1.00 59.50 284 ASP A O 1
ATOM 2281 N N . GLY A 1 285 ? -61.063 -4.425 36.844 1.00 66.56 285 GLY A N 1
ATOM 2282 C CA . GLY A 1 285 ? -61.039 -3.607 35.627 1.00 66.56 285 GLY A CA 1
ATOM 2283 C C . GLY A 1 285 ? -59.670 -2.975 35.367 1.00 66.56 285 GLY A C 1
ATOM 2284 O O . GLY A 1 285 ? -59.128 -3.095 34.261 1.00 66.56 285 GLY A O 1
ATOM 2285 N N . GLY A 1 286 ? -59.074 -2.359 36.393 1.00 73.62 286 GLY A N 1
ATOM 2286 C CA . GLY A 1 286 ? -57.723 -1.800 36.322 1.00 73.62 286 GLY A CA 1
ATOM 2287 C C . GLY A 1 286 ? -56.672 -2.853 35.957 1.00 73.62 286 GLY A C 1
ATOM 2288 O O . GLY A 1 286 ? -55.837 -2.624 35.074 1.00 73.62 286 GLY A O 1
ATOM 2289 N N . LEU A 1 287 ? -56.762 -4.046 36.559 1.00 78.75 287 LEU A N 1
ATOM 2290 C CA . LEU A 1 287 ? -55.829 -5.144 36.295 1.00 78.75 287 LEU A CA 1
ATOM 2291 C C . LEU A 1 287 ? -55.930 -5.651 34.846 1.00 78.75 287 LEU A C 1
ATOM 2293 O O . LEU A 1 287 ? -54.910 -5.784 34.169 1.00 78.75 287 LEU A O 1
ATOM 2297 N N . ARG A 1 288 ? -57.149 -5.869 34.329 1.00 81.06 288 ARG A N 1
ATOM 2298 C CA . ARG A 1 288 ? -57.377 -6.292 32.933 1.00 81.06 288 ARG A CA 1
ATOM 2299 C C . ARG A 1 288 ? -56.906 -5.251 31.917 1.00 81.06 288 ARG A C 1
ATOM 2301 O O . ARG A 1 288 ? -56.356 -5.627 30.880 1.00 81.06 288 ARG A O 1
ATOM 2308 N N . SER A 1 289 ? -57.063 -3.959 32.215 1.00 79.94 289 SER A N 1
ATOM 2309 C CA . SER A 1 289 ? -56.527 -2.872 31.382 1.00 79.94 289 SER A CA 1
ATOM 2310 C C . SER A 1 289 ? -54.996 -2.911 31.324 1.00 79.94 289 SER A C 1
ATOM 2312 O O . SER A 1 289 ? -54.421 -2.915 30.233 1.00 79.94 289 SER A O 1
ATOM 2314 N N . LEU A 1 290 ? -54.324 -3.039 32.475 1.00 83.50 290 LEU A N 1
ATOM 2315 C CA . LEU A 1 290 ? -52.863 -3.145 32.543 1.00 83.50 290 LEU A CA 1
ATOM 2316 C C . LEU A 1 290 ? -52.341 -4.395 31.814 1.00 83.50 290 LEU A C 1
ATOM 2318 O O . LEU A 1 290 ? -51.415 -4.293 31.013 1.00 83.50 290 LEU A O 1
ATOM 2322 N N . ILE A 1 291 ? -52.972 -5.554 32.022 1.00 85.00 291 ILE A N 1
ATOM 2323 C CA . ILE A 1 291 ? -52.639 -6.808 31.328 1.00 85.00 291 ILE A CA 1
ATOM 2324 C C . ILE A 1 291 ? -52.818 -6.660 29.808 1.00 85.00 291 ILE A C 1
ATOM 2326 O O . ILE A 1 291 ? -51.984 -7.138 29.040 1.00 85.00 291 ILE A O 1
ATOM 2330 N N . SER A 1 292 ? -53.857 -5.957 29.353 1.00 88.31 292 SER A N 1
ATOM 2331 C CA . SER A 1 292 ? -54.081 -5.691 27.924 1.00 88.31 292 SER A CA 1
ATOM 2332 C C . SER A 1 292 ? -53.009 -4.767 27.335 1.00 88.31 292 SER A C 1
ATOM 2334 O O . SER A 1 292 ? -52.505 -5.026 26.243 1.00 88.31 292 SER A O 1
ATOM 2336 N N . GLN A 1 293 ? -52.595 -3.730 28.072 1.00 89.88 293 GLN A N 1
ATOM 2337 C CA . GLN A 1 293 ? -51.498 -2.840 27.672 1.00 89.88 293 GLN A CA 1
ATOM 2338 C C . GLN A 1 293 ? -50.141 -3.556 27.643 1.00 89.88 293 GLN A C 1
ATOM 2340 O O . GLN A 1 293 ? -49.329 -3.280 26.762 1.00 89.88 293 GLN A O 1
ATOM 2345 N N . LEU A 1 294 ? -49.886 -4.488 28.567 1.00 89.94 294 LEU A N 1
ATOM 2346 C CA . LEU A 1 294 ? -48.666 -5.300 28.572 1.00 89.94 294 LEU A CA 1
ATOM 2347 C C . LEU A 1 294 ? -48.633 -6.278 27.387 1.00 89.94 294 LEU A C 1
ATOM 2349 O O . LEU A 1 294 ? -47.622 -6.334 26.696 1.00 89.94 294 LEU A O 1
ATOM 2353 N N . HIS A 1 295 ? -49.743 -6.950 27.060 1.00 93.06 295 HIS A N 1
ATOM 2354 C CA . HIS A 1 295 ? -49.845 -7.789 25.853 1.00 93.06 295 HIS A CA 1
ATOM 2355 C C . HIS A 1 295 ? -49.798 -7.000 24.533 1.00 93.06 295 HIS A C 1
ATOM 2357 O O . HIS A 1 295 ? -49.462 -7.565 23.492 1.00 93.06 295 HIS A O 1
ATOM 2363 N N . ALA A 1 296 ? -50.163 -5.715 24.536 1.00 91.75 296 ALA A N 1
ATOM 2364 C CA . ALA A 1 296 ? -49.945 -4.830 23.392 1.00 91.75 296 ALA A CA 1
ATOM 2365 C C . ALA A 1 296 ? -48.462 -4.439 23.274 1.00 91.75 296 ALA A C 1
ATOM 2367 O O . ALA A 1 296 ? -47.884 -4.544 22.201 1.00 91.75 296 ALA A O 1
ATOM 2368 N N . LYS A 1 297 ? -47.811 -4.069 24.386 1.00 93.75 297 LYS A N 1
ATOM 2369 C CA . LYS A 1 297 ? -46.371 -3.761 24.406 1.00 93.75 297 LYS A CA 1
ATOM 2370 C C . LYS A 1 297 ? -45.501 -4.962 24.028 1.00 93.75 297 LYS A C 1
ATOM 2372 O O . LYS A 1 297 ? -44.543 -4.768 23.294 1.00 93.75 297 LYS A O 1
ATOM 2377 N N . LEU A 1 298 ? -45.840 -6.171 24.486 1.00 92.06 298 LEU A N 1
ATOM 2378 C CA . LEU A 1 298 ? -45.145 -7.406 24.103 1.00 92.06 298 LEU A CA 1
ATOM 2379 C C . LEU A 1 298 ? -45.235 -7.657 22.597 1.00 92.06 298 LEU A C 1
ATOM 2381 O O . LEU A 1 298 ? -44.195 -7.752 21.961 1.00 92.06 298 LEU A O 1
ATOM 2385 N N . ARG A 1 299 ? -46.439 -7.643 22.009 1.00 95.56 299 ARG A N 1
ATOM 2386 C CA . ARG A 1 299 ? -46.594 -7.830 20.556 1.00 95.56 299 ARG A CA 1
ATOM 2387 C C . ARG A 1 299 ? -45.897 -6.750 19.738 1.00 95.56 299 ARG A C 1
ATOM 2389 O O . ARG A 1 299 ? -45.198 -7.078 18.791 1.00 95.56 299 ARG A O 1
ATOM 2396 N N . ASN A 1 300 ? -45.981 -5.484 20.147 1.00 92.44 300 ASN A N 1
ATOM 2397 C CA . ASN A 1 300 ? -45.231 -4.417 19.483 1.00 92.44 300 ASN A CA 1
ATOM 2398 C C . ASN A 1 300 ? -43.707 -4.646 19.574 1.00 92.44 300 ASN A C 1
ATOM 2400 O O . ASN A 1 300 ? -42.998 -4.372 18.612 1.00 92.44 300 ASN A O 1
ATOM 2404 N N . LEU A 1 301 ? -43.196 -5.154 20.705 1.00 93.25 301 LEU A N 1
ATOM 2405 C CA . LEU A 1 301 ? -41.781 -5.509 20.857 1.00 93.25 301 LEU A CA 1
ATOM 2406 C C . LEU A 1 301 ? -41.395 -6.705 19.974 1.00 93.25 301 LEU A C 1
ATOM 2408 O O . LEU A 1 301 ? -40.367 -6.642 19.305 1.00 93.25 301 LEU A O 1
ATOM 2412 N N . GLU A 1 302 ? -42.225 -7.747 19.913 1.00 94.06 302 GLU A N 1
ATOM 2413 C CA . GLU A 1 302 ? -42.054 -8.918 19.039 1.00 94.06 302 GLU A CA 1
ATOM 2414 C C . GLU A 1 302 ? -42.053 -8.518 17.550 1.00 94.06 302 GLU A C 1
ATOM 2416 O O . GLU A 1 302 ? -41.178 -8.945 16.792 1.00 94.06 302 GLU A O 1
ATOM 2421 N N . GLU A 1 303 ? -42.966 -7.635 17.137 1.00 94.19 303 GLU A N 1
ATOM 2422 C CA . GLU A 1 303 ? -43.027 -7.053 15.790 1.00 94.19 303 GLU A CA 1
ATOM 2423 C C . GLU A 1 303 ? -41.778 -6.212 15.475 1.00 94.19 303 GLU A C 1
ATOM 2425 O O . GLU A 1 303 ? -41.172 -6.392 14.418 1.00 94.19 303 GLU A O 1
ATOM 2430 N N . THR A 1 304 ? -41.314 -5.352 16.395 1.00 93.50 304 THR A N 1
ATOM 2431 C CA . THR A 1 304 ? -40.057 -4.606 16.181 1.00 93.50 304 THR A CA 1
ATOM 2432 C C . THR A 1 304 ? -38.834 -5.519 16.130 1.00 93.50 304 THR A C 1
ATOM 2434 O O . THR A 1 304 ? -38.011 -5.372 15.236 1.00 93.50 304 THR A O 1
ATOM 2437 N N . HIS A 1 305 ? -38.734 -6.519 17.011 1.00 93.00 305 HIS A N 1
ATOM 2438 C CA . HIS A 1 305 ? -37.605 -7.448 17.041 1.00 93.00 305 HIS A CA 1
ATOM 2439 C C . HIS A 1 305 ? -37.548 -8.327 15.783 1.00 93.00 305 HIS A C 1
ATOM 2441 O O . HIS A 1 305 ? -36.469 -8.583 15.252 1.00 93.00 305 HIS A O 1
ATOM 2447 N N . THR A 1 306 ? -38.698 -8.772 15.269 1.00 95.06 306 THR A N 1
ATOM 2448 C CA . THR A 1 306 ? -38.752 -9.527 14.005 1.00 95.06 306 THR A CA 1
ATOM 2449 C C . THR A 1 306 ? -38.428 -8.647 12.796 1.00 95.06 306 THR A C 1
ATOM 2451 O O . THR A 1 306 ? -37.685 -9.089 11.919 1.00 95.06 306 THR A O 1
ATOM 2454 N N . ALA A 1 307 ? -38.879 -7.389 12.769 1.00 94.75 307 ALA A N 1
ATOM 2455 C CA . ALA A 1 307 ? -38.488 -6.426 11.739 1.00 94.75 307 ALA A CA 1
ATOM 2456 C C . ALA A 1 307 ? -36.978 -6.108 11.770 1.00 94.75 307 ALA A C 1
ATOM 2458 O O . ALA A 1 307 ? -36.327 -6.116 10.721 1.00 94.75 307 ALA A O 1
ATOM 2459 N N . ASP A 1 308 ? -36.409 -5.883 12.956 1.00 91.94 308 ASP A N 1
ATOM 2460 C CA . ASP A 1 308 ? -34.979 -5.631 13.149 1.00 91.94 308 ASP A CA 1
ATOM 2461 C C . ASP A 1 308 ? -34.143 -6.858 12.765 1.00 91.94 308 ASP A C 1
ATOM 2463 O O . ASP A 1 308 ? -33.160 -6.723 12.038 1.00 91.94 308 ASP A O 1
ATOM 2467 N N . MET A 1 309 ? -34.555 -8.075 13.149 1.00 94.06 309 MET A N 1
ATOM 2468 C CA . MET A 1 309 ? -33.900 -9.311 12.701 1.00 94.06 309 MET A CA 1
ATOM 2469 C C . MET A 1 309 ? -33.866 -9.428 11.173 1.00 94.06 309 MET A C 1
ATOM 2471 O O . MET A 1 309 ? -32.808 -9.716 10.614 1.00 94.06 309 MET A O 1
ATOM 2475 N N . VAL A 1 310 ? -34.978 -9.158 10.480 1.00 94.94 310 VAL A N 1
ATOM 2476 C CA . VAL A 1 310 ? -35.019 -9.187 9.007 1.00 94.94 310 VAL A CA 1
ATOM 2477 C C . VAL A 1 310 ? -34.077 -8.138 8.400 1.00 94.94 310 VAL A C 1
ATOM 2479 O O . VAL A 1 310 ? -33.389 -8.433 7.419 1.00 94.94 310 VAL A O 1
ATOM 2482 N N . GLN A 1 311 ? -33.963 -6.947 8.999 1.00 93.88 311 GLN A N 1
ATOM 2483 C CA . GLN A 1 311 ? -32.997 -5.925 8.572 1.00 93.88 311 GLN A CA 1
ATOM 2484 C C . GLN A 1 311 ? -31.538 -6.337 8.837 1.00 93.88 311 GLN A C 1
ATOM 2486 O O . GLN A 1 311 ? -30.679 -6.147 7.968 1.00 93.88 311 GLN A O 1
ATOM 2491 N N . TYR A 1 312 ? -31.236 -6.945 9.988 1.00 91.56 312 TYR A N 1
ATOM 2492 C CA . TYR A 1 312 ? -29.899 -7.456 10.302 1.00 91.56 312 TYR A CA 1
ATOM 2493 C C . TYR A 1 312 ? -29.498 -8.625 9.398 1.00 91.56 312 TYR A C 1
ATOM 2495 O O . TYR A 1 312 ? -28.353 -8.684 8.945 1.00 91.56 312 TYR A O 1
ATOM 2503 N N . GLU A 1 313 ? -30.421 -9.523 9.052 1.00 94.56 313 GLU A N 1
ATOM 2504 C CA . GLU A 1 313 ? -30.143 -10.555 8.056 1.00 94.56 313 GLU A CA 1
ATOM 2505 C C . GLU A 1 313 ? -29.937 -9.967 6.653 1.00 94.56 313 GLU A C 1
ATOM 2507 O O . GLU A 1 313 ? -29.006 -10.374 5.959 1.00 94.56 313 GLU A O 1
ATOM 2512 N N . ALA A 1 314 ? -30.774 -9.018 6.218 1.00 94.69 314 ALA A N 1
ATOM 2513 C CA . ALA A 1 314 ? -30.659 -8.395 4.898 1.00 94.69 314 ALA A CA 1
ATOM 2514 C C . ALA A 1 314 ? -29.335 -7.629 4.742 1.00 94.69 314 ALA A C 1
ATOM 2516 O O . ALA A 1 314 ? -28.611 -7.830 3.769 1.00 94.69 314 ALA A O 1
ATOM 2517 N N . THR A 1 315 ? -28.956 -6.823 5.736 1.00 91.75 315 THR A N 1
ATOM 2518 C CA . THR A 1 315 ? -27.648 -6.146 5.756 1.00 91.75 315 THR A CA 1
ATOM 2519 C C . THR A 1 315 ? -26.489 -7.145 5.815 1.00 91.75 315 THR A C 1
ATOM 2521 O O . THR A 1 315 ? -25.508 -6.971 5.095 1.00 91.75 315 THR A O 1
ATOM 2524 N N . THR A 1 316 ? -26.616 -8.243 6.569 1.00 85.69 316 THR A N 1
ATOM 2525 C CA . THR A 1 316 ? -25.613 -9.323 6.595 1.00 85.69 316 THR A CA 1
ATOM 2526 C C . THR A 1 316 ? -25.476 -10.035 5.243 1.00 85.69 316 THR A C 1
ATOM 2528 O O . THR A 1 316 ? -24.355 -10.349 4.841 1.00 85.69 316 THR A O 1
ATOM 2531 N N . ARG A 1 317 ? -26.577 -10.277 4.514 1.00 94.31 317 ARG A N 1
ATOM 2532 C CA . ARG A 1 317 ? -26.554 -10.830 3.144 1.00 94.31 317 ARG A CA 1
ATOM 2533 C C . ARG A 1 317 ? -25.838 -9.870 2.192 1.00 94.31 317 ARG A C 1
ATOM 2535 O O . ARG A 1 317 ? -24.835 -10.261 1.601 1.00 94.31 317 ARG A O 1
ATOM 2542 N N . ASN A 1 318 ? -26.250 -8.602 2.159 1.00 92.25 318 ASN A N 1
ATOM 2543 C CA . ASN A 1 318 ? -25.651 -7.571 1.304 1.00 92.25 318 ASN A CA 1
ATOM 2544 C C . ASN A 1 318 ? -24.139 -7.396 1.560 1.00 92.25 318 ASN A C 1
ATOM 2546 O O . ASN A 1 318 ? -23.358 -7.264 0.619 1.00 92.25 318 ASN A O 1
ATOM 2550 N N . LEU A 1 319 ? -23.702 -7.425 2.826 1.00 86.19 319 LEU A N 1
ATOM 2551 C CA . LEU A 1 319 ? -22.281 -7.342 3.179 1.00 86.19 319 LEU A CA 1
ATOM 2552 C C . LEU A 1 319 ? -21.495 -8.580 2.721 1.00 86.19 319 LEU A C 1
ATOM 2554 O O . LEU A 1 319 ? -20.398 -8.429 2.189 1.00 86.19 319 LEU A O 1
ATOM 2558 N N . ARG A 1 320 ? -22.048 -9.793 2.866 1.00 84.62 320 ARG A N 1
ATOM 2559 C CA . ARG A 1 320 ? -21.422 -11.031 2.361 1.00 84.62 320 ARG A CA 1
ATOM 2560 C C . ARG A 1 320 ? -21.312 -11.036 0.836 1.00 84.62 320 ARG A C 1
ATOM 2562 O O . ARG A 1 320 ? -20.273 -11.418 0.307 1.00 84.62 320 ARG A O 1
ATOM 2569 N N . GLU A 1 321 ? -22.347 -10.579 0.137 1.00 90.69 321 GLU A N 1
ATOM 2570 C CA . GLU A 1 321 ? -22.334 -10.444 -1.323 1.00 90.69 321 GLU A CA 1
ATOM 2571 C C . GLU A 1 321 ? -21.278 -9.434 -1.783 1.00 90.69 321 GLU A C 1
ATOM 2573 O O . GLU A 1 321 ? -20.500 -9.742 -2.687 1.00 90.69 321 GLU A O 1
ATOM 2578 N N . ARG A 1 322 ? -21.171 -8.279 -1.109 1.00 87.62 322 ARG A N 1
ATOM 2579 C CA . ARG A 1 322 ? -20.154 -7.264 -1.415 1.00 87.62 322 ARG A CA 1
ATOM 2580 C C . ARG A 1 322 ? -18.728 -7.734 -1.116 1.00 87.62 322 ARG A C 1
ATOM 2582 O O . ARG A 1 322 ? -17.827 -7.412 -1.885 1.00 87.62 322 ARG A O 1
ATOM 2589 N N . ILE A 1 323 ? -18.512 -8.507 -0.049 1.00 76.50 323 ILE A N 1
ATOM 2590 C CA . ILE A 1 323 ? -17.216 -9.150 0.229 1.00 76.50 323 ILE A CA 1
ATOM 2591 C C . ILE A 1 323 ? -16.863 -10.111 -0.912 1.00 76.50 323 ILE A C 1
ATOM 2593 O O . ILE A 1 323 ? -15.812 -9.958 -1.525 1.00 76.50 323 ILE A O 1
ATOM 2597 N N . ALA A 1 324 ? -17.774 -11.013 -1.286 1.00 85.31 324 ALA A N 1
ATOM 2598 C CA . ALA A 1 324 ? -17.543 -11.955 -2.380 1.00 85.31 324 ALA A CA 1
ATOM 2599 C C . ALA A 1 324 ? -17.361 -11.263 -3.750 1.00 85.31 324 ALA A C 1
ATOM 2601 O O . ALA A 1 324 ? -16.733 -11.811 -4.656 1.00 85.31 324 ALA A O 1
ATOM 2602 N N . GLU A 1 325 ? -17.940 -10.081 -3.970 1.00 87.94 325 GLU A N 1
ATOM 2603 C CA . GLU A 1 325 ? -17.678 -9.260 -5.159 1.00 87.94 325 GLU A CA 1
ATOM 2604 C C . GLU A 1 325 ? -16.239 -8.718 -5.157 1.00 87.94 325 GLU A C 1
ATOM 2606 O O . GLU A 1 325 ? -15.528 -8.857 -6.153 1.00 87.94 325 GLU A O 1
ATOM 2611 N N . LEU A 1 326 ? -15.786 -8.162 -4.028 1.00 77.88 326 LEU A N 1
ATOM 2612 C CA . LEU A 1 326 ? -14.419 -7.663 -3.861 1.00 77.88 326 LEU A CA 1
ATOM 2613 C C . LEU A 1 326 ? -13.383 -8.787 -4.009 1.00 77.88 326 LEU A C 1
ATOM 2615 O O . LEU A 1 326 ? -12.442 -8.626 -4.779 1.00 77.88 326 LEU A O 1
ATOM 2619 N N . GLU A 1 327 ? -13.603 -9.950 -3.389 1.00 78.62 327 GLU A N 1
ATOM 2620 C CA . GLU A 1 327 ? -12.736 -11.133 -3.521 1.00 78.62 327 GLU A CA 1
ATOM 2621 C C . GLU A 1 327 ? -12.570 -11.580 -4.985 1.00 78.62 327 GLU A C 1
ATOM 2623 O O . GLU A 1 327 ? -11.460 -11.886 -5.424 1.00 78.62 327 GLU A O 1
ATOM 2628 N N . ARG A 1 328 ? -13.654 -11.580 -5.778 1.00 88.06 328 ARG A N 1
ATOM 2629 C CA . ARG A 1 328 ? -13.595 -11.909 -7.217 1.00 88.06 328 ARG A CA 1
ATOM 2630 C C . ARG A 1 328 ? -12.832 -10.853 -8.017 1.00 88.06 328 ARG A C 1
ATOM 2632 O O . ARG A 1 328 ? -12.066 -11.215 -8.909 1.00 88.06 328 ARG A O 1
ATOM 2639 N N . ASN A 1 329 ? -13.021 -9.572 -7.700 1.00 83.12 329 ASN A N 1
ATOM 2640 C CA . ASN A 1 329 ? -12.324 -8.466 -8.360 1.00 83.12 329 ASN A CA 1
ATOM 2641 C C . ASN A 1 329 ? -10.819 -8.466 -8.029 1.00 83.12 329 ASN A C 1
ATOM 2643 O O . ASN A 1 329 ? -9.992 -8.240 -8.911 1.00 83.12 329 ASN A O 1
ATOM 2647 N N . GLU A 1 330 ? -10.441 -8.796 -6.792 1.00 79.00 330 GLU A N 1
ATOM 2648 C CA . GLU A 1 330 ? -9.042 -8.992 -6.400 1.00 79.00 330 GLU A CA 1
ATOM 2649 C C . GLU A 1 330 ? -8.430 -10.229 -7.071 1.00 79.00 330 GLU A C 1
ATOM 2651 O O . GLU A 1 330 ? -7.314 -10.152 -7.589 1.00 79.00 330 GLU A O 1
ATOM 2656 N N . GLU A 1 331 ? -9.154 -11.353 -7.162 1.00 82.00 331 GLU A N 1
ATOM 2657 C CA . GLU A 1 331 ? -8.665 -12.529 -7.893 1.00 82.00 331 GLU A CA 1
ATOM 2658 C C . GLU A 1 331 ? -8.490 -12.243 -9.398 1.00 82.00 331 GLU A C 1
ATOM 2660 O O . GLU A 1 331 ? -7.557 -12.764 -10.014 1.00 82.00 331 GLU A O 1
ATOM 2665 N N . ALA A 1 332 ? -9.346 -11.401 -9.989 1.00 84.81 332 ALA A N 1
ATOM 2666 C CA . ALA A 1 332 ? -9.216 -10.932 -11.368 1.00 84.81 332 ALA A CA 1
ATOM 2667 C C . ALA A 1 332 ? -7.982 -10.031 -11.552 1.00 84.81 332 ALA A C 1
ATOM 2669 O O . ALA A 1 332 ? -7.136 -10.338 -12.392 1.00 84.81 332 ALA A O 1
ATOM 2670 N N . ASN A 1 333 ? -7.805 -9.003 -10.712 1.00 82.44 333 ASN A N 1
ATOM 2671 C CA . ASN A 1 333 ? -6.618 -8.139 -10.736 1.00 82.44 333 ASN A CA 1
ATOM 2672 C C . ASN A 1 333 ? -5.318 -8.940 -10.542 1.00 82.44 333 ASN A C 1
ATOM 2674 O O . ASN A 1 333 ? -4.335 -8.713 -11.243 1.00 82.44 333 ASN A O 1
ATOM 2678 N N . LEU A 1 334 ? -5.301 -9.929 -9.641 1.00 72.69 334 LEU A N 1
ATOM 2679 C CA . LEU A 1 334 ? -4.136 -10.798 -9.431 1.00 72.69 334 LEU A CA 1
ATOM 2680 C C . LEU A 1 334 ? -3.864 -11.749 -10.609 1.00 72.69 334 LEU A C 1
ATOM 2682 O O . LEU A 1 334 ? -2.732 -12.211 -10.761 1.00 72.69 334 LEU A O 1
ATOM 2686 N N . LYS A 1 335 ? -4.863 -12.071 -11.440 1.00 81.88 335 LYS A N 1
ATOM 2687 C CA . LYS A 1 335 ? -4.664 -12.796 -12.710 1.00 81.88 335 LYS A CA 1
ATOM 2688 C C . LYS A 1 335 ? -4.130 -11.859 -13.796 1.00 81.88 335 LYS A C 1
ATOM 2690 O O . LYS A 1 335 ? -3.203 -12.242 -14.504 1.00 81.88 335 LYS A O 1
ATOM 2695 N N . GLU A 1 336 ? -4.648 -10.636 -13.881 1.00 83.44 336 GLU A N 1
ATOM 2696 C CA . GLU A 1 336 ? -4.190 -9.609 -14.824 1.00 83.44 336 GLU A CA 1
ATOM 2697 C C . GLU A 1 336 ? -2.736 -9.190 -14.567 1.00 83.44 336 GLU A C 1
ATOM 2699 O O . GLU A 1 336 ? -1.915 -9.271 -15.475 1.00 83.44 336 GLU A O 1
ATOM 2704 N N . ILE A 1 337 ? -2.377 -8.855 -13.324 1.00 72.12 337 ILE A N 1
ATOM 2705 C CA . ILE A 1 337 ? -1.000 -8.487 -12.953 1.00 72.12 337 ILE A CA 1
ATOM 2706 C C . ILE A 1 337 ? -0.028 -9.634 -13.263 1.00 72.12 337 ILE A C 1
ATOM 2708 O O . ILE A 1 337 ? 1.043 -9.395 -13.819 1.00 72.12 337 ILE A O 1
ATOM 2712 N N . ARG A 1 338 ? -0.401 -10.890 -12.967 1.00 71.88 338 ARG A N 1
ATOM 2713 C CA . ARG A 1 338 ? 0.420 -12.062 -13.322 1.00 71.88 338 ARG A CA 1
ATOM 2714 C C . ARG A 1 338 ? 0.617 -12.177 -14.831 1.00 71.88 338 ARG A C 1
ATOM 2716 O O . ARG A 1 338 ? 1.759 -12.334 -15.261 1.00 71.88 338 ARG A O 1
ATOM 2723 N N . ARG A 1 339 ? -0.459 -12.044 -15.617 1.00 87.25 339 ARG A N 1
ATOM 2724 C CA . ARG A 1 339 ? -0.408 -12.026 -17.087 1.00 87.25 339 ARG A CA 1
ATOM 2725 C C . ARG A 1 339 ? 0.539 -10.937 -17.585 1.00 87.25 339 ARG A C 1
ATOM 2727 O O . ARG A 1 339 ? 1.489 -11.261 -18.281 1.00 87.25 339 ARG A O 1
ATOM 2734 N N . GLU A 1 340 ? 0.380 -9.693 -17.134 1.00 78.88 340 GLU A N 1
ATOM 2735 C CA . GLU A 1 340 ? 1.286 -8.601 -17.504 1.00 78.88 340 GLU A CA 1
ATOM 2736 C C . GLU A 1 340 ? 2.753 -8.891 -17.158 1.00 78.88 340 GLU A C 1
ATOM 2738 O O . GLU A 1 340 ? 3.642 -8.572 -17.947 1.00 78.88 340 GLU A O 1
ATOM 2743 N N . THR A 1 341 ? 3.039 -9.464 -15.983 1.00 71.88 341 THR A N 1
ATOM 2744 C CA . THR A 1 341 ? 4.422 -9.812 -15.614 1.00 71.88 341 THR A CA 1
ATOM 2745 C C . THR A 1 341 ? 4.985 -10.941 -16.474 1.00 71.88 341 THR A C 1
ATOM 2747 O O . THR A 1 341 ? 6.154 -10.886 -16.844 1.00 71.88 341 THR A O 1
ATOM 2750 N N . GLN A 1 342 ? 4.162 -11.923 -16.849 1.00 77.19 342 GLN A N 1
ATOM 2751 C CA . GLN A 1 342 ? 4.548 -13.015 -17.740 1.00 77.19 342 GLN A CA 1
ATOM 2752 C C . GLN A 1 342 ? 4.769 -12.519 -19.178 1.00 77.19 342 GLN A C 1
ATOM 2754 O O . GLN A 1 342 ? 5.764 -12.883 -19.802 1.00 77.19 342 GLN A O 1
ATOM 2759 N N . ASP A 1 343 ? 3.906 -11.629 -19.671 1.00 78.25 343 ASP A N 1
ATOM 2760 C CA . ASP A 1 343 ? 4.040 -10.992 -20.983 1.00 78.25 343 ASP A CA 1
ATOM 2761 C C . ASP A 1 343 ? 5.349 -10.180 -21.046 1.00 78.25 343 ASP A C 1
ATOM 2763 O O . ASP A 1 343 ? 6.151 -10.374 -21.962 1.00 78.25 343 ASP A O 1
ATOM 2767 N N . LYS A 1 344 ? 5.633 -9.353 -20.026 1.00 78.06 344 LYS A N 1
ATOM 2768 C CA . LYS A 1 344 ? 6.882 -8.570 -19.904 1.00 78.06 344 LYS A CA 1
ATOM 2769 C C . LYS A 1 344 ? 8.131 -9.459 -19.820 1.00 78.06 344 LYS A C 1
ATOM 2771 O O . LYS A 1 344 ? 9.132 -9.151 -20.466 1.00 78.06 344 LYS A O 1
ATOM 2776 N N . LEU A 1 345 ? 8.076 -10.576 -19.086 1.00 63.31 345 LEU A N 1
ATOM 2777 C CA . LEU A 1 345 ? 9.159 -11.568 -19.062 1.00 63.31 345 LEU A CA 1
ATOM 2778 C C . LEU A 1 345 ? 9.390 -12.173 -20.454 1.00 63.31 345 LEU A C 1
ATOM 2780 O O . LEU A 1 345 ? 10.524 -12.172 -20.924 1.00 63.31 345 LEU A O 1
ATOM 2784 N N . SER A 1 346 ? 8.331 -12.596 -21.153 1.00 75.56 346 SER A N 1
ATOM 2785 C CA . SER A 1 346 ? 8.446 -13.191 -22.495 1.00 75.56 346 SER A CA 1
ATOM 2786 C C . SER A 1 346 ? 9.027 -12.221 -23.538 1.00 75.56 346 SER A C 1
ATOM 2788 O O . SER A 1 346 ? 9.804 -12.622 -24.406 1.00 75.56 346 SER A O 1
ATOM 2790 N N . GLN A 1 347 ? 8.715 -10.924 -23.422 1.00 77.00 347 GLN A N 1
ATOM 2791 C CA . GLN A 1 347 ? 9.299 -9.871 -24.256 1.00 77.00 347 GLN A CA 1
ATOM 2792 C C . GLN A 1 347 ? 10.796 -9.703 -23.971 1.00 77.00 347 GLN A C 1
ATOM 2794 O O . GLN A 1 347 ? 11.597 -9.722 -24.904 1.00 77.00 347 GLN A O 1
ATOM 2799 N N . MET A 1 348 ? 11.190 -9.626 -22.696 1.00 77.19 348 MET A N 1
ATOM 2800 C CA . MET A 1 348 ? 12.597 -9.523 -22.290 1.00 77.19 348 MET A CA 1
ATOM 2801 C C . MET A 1 348 ? 13.415 -10.766 -22.687 1.00 77.19 348 MET A C 1
ATOM 2803 O O . MET A 1 348 ? 14.556 -10.641 -23.131 1.00 77.19 348 MET A O 1
ATOM 2807 N N . GLU A 1 349 ? 12.841 -11.967 -22.583 1.00 76.81 349 GLU A N 1
ATOM 2808 C CA . GLU A 1 349 ? 13.465 -13.211 -23.049 1.00 76.81 349 GLU A CA 1
ATOM 2809 C C . GLU A 1 349 ? 13.654 -13.219 -24.572 1.00 76.81 349 GLU A C 1
ATOM 2811 O O . GLU A 1 349 ? 14.747 -13.531 -25.051 1.00 76.81 349 GLU A O 1
ATOM 2816 N N . MET A 1 350 ? 12.637 -12.802 -25.335 1.00 83.62 350 MET A N 1
ATOM 2817 C CA . MET A 1 350 ? 12.736 -12.627 -26.788 1.00 83.62 350 MET A CA 1
ATOM 2818 C C . MET A 1 350 ? 13.800 -11.584 -27.169 1.00 83.62 350 MET A C 1
ATOM 2820 O O . MET A 1 350 ? 14.525 -11.777 -28.146 1.00 83.62 350 MET A O 1
ATOM 2824 N N . GLU A 1 351 ? 13.925 -10.481 -26.430 1.00 81.56 351 GLU A N 1
ATOM 2825 C CA . GLU A 1 351 ? 14.956 -9.470 -26.685 1.00 81.56 351 GLU A CA 1
ATOM 2826 C C . GLU A 1 351 ? 16.364 -9.967 -26.356 1.00 81.56 351 GLU A C 1
ATOM 2828 O O . GLU A 1 351 ? 17.268 -9.787 -27.176 1.00 81.56 351 GLU A O 1
ATOM 2833 N N . MET A 1 352 ? 16.556 -10.658 -25.225 1.00 78.50 352 MET A N 1
ATOM 2834 C CA . MET A 1 352 ? 17.819 -11.340 -24.921 1.00 78.50 352 MET A CA 1
ATOM 2835 C C . MET A 1 352 ? 18.181 -12.355 -26.007 1.00 78.50 352 MET A C 1
ATOM 2837 O O . MET A 1 352 ? 19.341 -12.436 -26.410 1.00 78.50 352 MET A O 1
ATOM 2841 N N . GLN A 1 353 ? 17.207 -13.114 -26.508 1.00 85.06 353 GLN A N 1
ATOM 2842 C CA . GLN A 1 353 ? 17.435 -14.096 -27.561 1.00 85.06 353 GLN A CA 1
ATOM 2843 C C . GLN A 1 353 ? 17.851 -13.420 -28.881 1.00 85.06 353 GLN A C 1
ATOM 2845 O O . GLN A 1 353 ? 18.895 -13.766 -29.433 1.00 85.06 353 GLN A O 1
ATOM 2850 N N . LYS A 1 354 ? 17.169 -12.339 -29.286 1.00 92.12 354 LYS A N 1
ATOM 2851 C CA . LYS A 1 354 ? 17.575 -11.484 -30.420 1.00 92.12 354 LYS A CA 1
ATOM 2852 C C . LYS A 1 354 ? 18.936 -10.807 -30.225 1.00 92.12 354 LYS A C 1
ATOM 2854 O O . LYS A 1 354 ? 19.569 -10.414 -31.204 1.00 92.12 354 LYS A O 1
ATOM 2859 N N . GLN A 1 355 ? 19.384 -10.568 -28.990 1.00 88.44 355 GLN A N 1
ATOM 2860 C CA . GLN A 1 355 ? 20.745 -10.083 -28.716 1.00 88.44 355 GLN A CA 1
ATOM 2861 C C . GLN A 1 355 ? 21.777 -11.210 -28.861 1.00 88.44 355 GLN A C 1
ATOM 2863 O O . GLN A 1 355 ? 22.824 -10.991 -29.470 1.00 88.44 355 GLN A O 1
ATOM 2868 N N . ARG A 1 356 ? 21.482 -12.422 -28.367 1.00 86.94 356 ARG A N 1
ATOM 2869 C CA . ARG A 1 356 ? 22.345 -13.607 -28.535 1.00 86.94 356 ARG A CA 1
ATOM 2870 C C . ARG A 1 356 ? 22.541 -13.953 -30.008 1.00 86.94 356 ARG A C 1
ATOM 2872 O O . ARG A 1 356 ? 23.676 -14.149 -30.418 1.00 86.94 356 ARG A O 1
ATOM 2879 N N . GLU A 1 357 ? 21.466 -13.956 -30.792 1.00 88.25 357 GLU A N 1
ATOM 2880 C CA . GLU A 1 357 ? 21.490 -14.206 -32.240 1.00 88.25 357 GLU A CA 1
ATOM 2881 C C . GLU A 1 357 ? 22.379 -13.188 -32.962 1.00 88.25 357 GLU A C 1
ATOM 2883 O O . GLU A 1 357 ? 23.395 -13.576 -33.529 1.00 88.25 357 GLU A O 1
ATOM 2888 N N . ARG A 1 358 ? 22.133 -11.881 -32.786 1.00 90.50 358 ARG A N 1
ATOM 2889 C CA . ARG A 1 358 ? 23.016 -10.829 -33.333 1.00 90.50 358 ARG A CA 1
ATOM 2890 C C . ARG A 1 358 ? 24.474 -10.939 -32.864 1.00 90.50 358 ARG A C 1
ATOM 2892 O O . ARG A 1 358 ? 25.381 -10.592 -33.614 1.00 90.50 358 ARG A O 1
ATOM 2899 N N . THR A 1 359 ? 24.727 -11.424 -31.646 1.00 89.69 359 THR A N 1
ATOM 2900 C CA . THR A 1 359 ? 26.099 -11.665 -31.160 1.00 89.69 359 THR A CA 1
ATOM 2901 C C . THR A 1 359 ? 26.751 -12.849 -31.879 1.00 89.69 359 THR A C 1
ATOM 2903 O O . THR A 1 359 ? 27.923 -12.770 -32.243 1.00 89.69 359 THR A O 1
ATOM 2906 N N . LEU A 1 360 ? 26.003 -13.931 -32.116 1.00 90.56 360 LEU A N 1
ATOM 2907 C CA . LEU A 1 360 ? 26.457 -15.092 -32.885 1.00 90.56 360 LEU A CA 1
ATOM 2908 C C . LEU A 1 360 ? 26.709 -14.736 -34.357 1.00 90.56 360 LEU A C 1
ATOM 2910 O O . LEU A 1 360 ? 27.729 -15.152 -34.899 1.00 90.56 360 LEU A O 1
ATOM 2914 N N . ASP A 1 361 ? 25.850 -13.921 -34.975 1.00 93.00 361 ASP A N 1
ATOM 2915 C CA . ASP A 1 361 ? 26.018 -13.451 -36.357 1.00 93.00 361 ASP A CA 1
ATOM 2916 C C . ASP A 1 361 ? 27.306 -12.633 -36.530 1.00 93.00 361 ASP A C 1
ATOM 2918 O O . ASP A 1 361 ? 28.073 -12.867 -37.467 1.00 93.00 361 ASP A O 1
ATOM 2922 N N . VAL A 1 362 ? 27.591 -11.719 -35.592 1.00 93.81 362 VAL A N 1
ATOM 2923 C CA . VAL A 1 362 ? 28.837 -10.932 -35.575 1.00 93.81 362 VAL A CA 1
ATOM 2924 C C . VAL A 1 362 ? 30.060 -11.831 -35.370 1.00 93.81 362 VAL A C 1
ATOM 2926 O O . VAL A 1 362 ? 31.068 -11.645 -36.050 1.00 93.81 362 VAL A O 1
ATOM 2929 N N . VAL A 1 363 ? 29.992 -12.839 -34.492 1.00 93.06 363 VAL A N 1
ATOM 2930 C CA . VAL A 1 363 ? 31.081 -13.824 -34.339 1.00 93.06 363 VAL A CA 1
ATOM 2931 C C . VAL A 1 363 ? 31.288 -14.611 -35.638 1.00 93.06 363 VAL A C 1
ATOM 2933 O O . VAL A 1 363 ? 32.414 -14.691 -36.121 1.00 93.06 363 VAL A O 1
ATOM 2936 N N . ALA A 1 364 ? 30.216 -15.094 -36.270 1.00 94.38 364 ALA A N 1
ATOM 2937 C CA . ALA A 1 364 ? 30.278 -15.811 -37.543 1.00 94.38 364 ALA A CA 1
ATOM 2938 C C . ALA A 1 364 ? 30.730 -14.926 -38.722 1.00 94.38 364 ALA A C 1
ATOM 2940 O O . ALA A 1 364 ? 31.229 -15.433 -39.727 1.00 94.38 364 ALA A O 1
ATOM 2941 N N . GLU A 1 365 ? 30.567 -13.603 -38.647 1.00 95.12 365 GLU A N 1
ATOM 2942 C CA . GLU A 1 365 ? 31.200 -12.649 -39.564 1.00 95.12 365 GLU A CA 1
ATOM 2943 C C . GLU A 1 365 ? 32.701 -12.508 -39.301 1.00 95.12 365 GLU A C 1
ATOM 2945 O O . GLU A 1 365 ? 33.491 -12.604 -40.241 1.00 95.12 365 GLU A O 1
ATOM 2950 N N . LYS A 1 366 ? 33.123 -12.390 -38.038 1.00 95.62 366 LYS A N 1
ATOM 2951 C CA . LYS A 1 366 ? 34.551 -12.306 -37.696 1.00 95.62 366 LYS A CA 1
ATOM 2952 C C . LYS A 1 366 ? 35.315 -13.599 -37.963 1.00 95.62 366 LYS A C 1
ATOM 2954 O O . LYS A 1 366 ? 36.451 -13.523 -38.423 1.00 95.62 366 LYS A O 1
ATOM 2959 N N . ASP A 1 367 ? 34.698 -14.767 -37.815 1.00 95.44 367 ASP A N 1
ATOM 2960 C CA . ASP A 1 367 ? 35.299 -16.033 -38.249 1.00 95.44 367 ASP A CA 1
ATOM 2961 C C . ASP A 1 367 ? 35.468 -16.099 -39.780 1.00 95.44 367 ASP A C 1
ATOM 2963 O O . ASP A 1 367 ? 36.496 -16.578 -40.264 1.00 95.44 367 ASP A O 1
ATOM 2967 N N . ARG A 1 368 ? 34.529 -15.538 -40.562 1.00 97.12 368 ARG A N 1
ATOM 2968 C CA . ARG A 1 368 ? 34.662 -15.412 -42.029 1.00 97.12 368 ARG A CA 1
ATOM 2969 C C . ARG A 1 368 ? 35.760 -14.420 -42.433 1.00 97.12 368 ARG A C 1
ATOM 2971 O O . ARG A 1 368 ? 36.540 -14.729 -43.332 1.00 97.12 368 ARG A O 1
ATOM 2978 N N . GLU A 1 369 ? 35.872 -13.272 -41.763 1.00 95.00 369 GLU A N 1
ATOM 2979 C CA . GLU A 1 369 ? 36.985 -12.321 -41.956 1.00 95.00 369 GLU A CA 1
ATOM 2980 C C . GLU A 1 369 ? 38.345 -12.954 -41.611 1.00 95.00 369 GLU A C 1
ATOM 2982 O O . GLU A 1 369 ? 39.327 -12.784 -42.342 1.00 95.00 369 GLU A O 1
ATOM 2987 N N . LEU A 1 370 ? 38.409 -13.730 -40.524 1.00 95.31 370 LEU A N 1
ATOM 2988 C CA . LEU A 1 370 ? 39.611 -14.455 -40.118 1.00 95.31 370 LEU A CA 1
ATOM 2989 C C . LEU A 1 370 ? 39.982 -15.556 -41.119 1.00 95.31 370 LEU A C 1
ATOM 2991 O O . LEU A 1 370 ? 41.164 -15.732 -41.399 1.00 95.31 370 LEU A O 1
ATOM 2995 N N . GLU A 1 371 ? 39.025 -16.283 -41.696 1.00 96.44 371 GLU A N 1
ATOM 2996 C CA . GLU A 1 371 ? 39.334 -17.298 -42.714 1.00 96.44 371 GLU A CA 1
ATOM 2997 C C . GLU A 1 371 ? 39.754 -16.669 -44.054 1.00 96.44 371 GLU A C 1
ATOM 2999 O O . GLU A 1 371 ? 40.706 -17.132 -44.686 1.00 96.44 371 GLU A O 1
ATOM 3004 N N . ALA A 1 372 ? 39.137 -15.552 -44.454 1.00 95.94 372 ALA A N 1
ATOM 3005 C CA . ALA A 1 372 ? 39.553 -14.793 -45.633 1.00 95.94 372 ALA A CA 1
ATOM 3006 C C . ALA A 1 372 ? 40.986 -14.243 -45.488 1.00 95.94 372 ALA A C 1
ATOM 3008 O O . ALA A 1 372 ? 41.809 -14.393 -46.393 1.00 95.94 372 ALA A O 1
ATOM 3009 N N . THR A 1 373 ? 41.323 -13.664 -44.331 1.00 95.19 373 THR A N 1
ATOM 3010 C CA . THR A 1 373 ? 42.680 -13.151 -44.062 1.00 95.19 373 THR A CA 1
ATOM 3011 C C . THR A 1 373 ? 43.720 -14.267 -43.924 1.00 95.19 373 THR A C 1
ATOM 3013 O O . THR A 1 373 ? 44.827 -14.114 -44.446 1.00 95.19 373 THR A O 1
ATOM 3016 N N . LYS A 1 374 ? 43.377 -15.426 -43.335 1.00 95.69 374 LYS A N 1
ATOM 3017 C CA . LYS A 1 374 ? 44.217 -16.643 -43.396 1.00 95.69 374 LYS A CA 1
ATOM 3018 C C . LYS A 1 374 ? 44.482 -17.067 -44.841 1.00 95.69 374 LYS A C 1
ATOM 3020 O O . LYS A 1 374 ? 45.635 -17.318 -45.181 1.00 95.69 374 LYS A O 1
ATOM 3025 N N . SER A 1 375 ? 43.450 -17.117 -45.686 1.00 95.50 375 SER A N 1
ATOM 3026 C CA . SER A 1 375 ? 43.575 -17.504 -47.097 1.00 95.50 375 SER A CA 1
ATOM 3027 C C . SER A 1 375 ? 44.538 -16.581 -47.856 1.00 95.50 375 SER A C 1
ATOM 3029 O O . SER A 1 375 ? 45.470 -17.058 -48.500 1.00 95.50 375 SER A O 1
ATOM 3031 N N . ILE A 1 376 ? 44.413 -15.2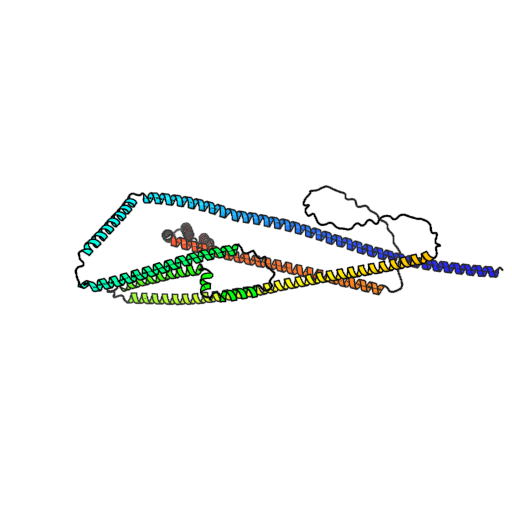59 -47.680 1.00 94.75 376 ILE A N 1
ATOM 3032 C CA . ILE A 1 376 ? 45.337 -14.269 -48.263 1.00 94.75 376 ILE A CA 1
ATOM 3033 C C . ILE A 1 376 ? 46.780 -14.491 -47.772 1.00 94.75 376 ILE A C 1
ATOM 3035 O O . ILE A 1 376 ? 47.710 -14.499 -48.578 1.00 94.75 376 ILE A O 1
ATOM 3039 N N . LEU A 1 377 ? 46.986 -14.720 -46.469 1.00 92.88 377 LEU A N 1
ATOM 3040 C CA . LEU A 1 377 ? 48.315 -14.989 -45.901 1.00 92.88 377 LEU A CA 1
ATOM 3041 C C . LEU A 1 377 ? 48.928 -16.307 -46.405 1.00 92.88 377 LEU A C 1
ATOM 3043 O O . LEU A 1 377 ? 50.144 -16.382 -46.587 1.00 92.88 377 LEU A O 1
ATOM 3047 N N . VAL A 1 378 ? 48.113 -17.338 -46.650 1.00 94.12 378 VAL A N 1
ATOM 3048 C CA . VAL A 1 378 ? 48.559 -18.597 -47.267 1.00 94.12 378 VAL A CA 1
ATOM 3049 C C . VAL A 1 378 ? 48.968 -18.362 -48.722 1.00 94.12 378 VAL A C 1
ATOM 3051 O O . VAL A 1 378 ? 50.072 -18.763 -49.091 1.00 94.12 378 VAL A O 1
ATOM 3054 N N . SER A 1 379 ? 48.155 -17.649 -49.509 1.00 90.50 379 SER A N 1
ATOM 3055 C CA . SER A 1 379 ? 48.457 -17.300 -50.905 1.00 90.50 379 SER A CA 1
ATOM 3056 C C . SER A 1 379 ? 49.769 -16.520 -51.033 1.00 90.50 379 SER A C 1
ATOM 3058 O O . SER A 1 379 ? 50.677 -16.965 -51.738 1.00 90.50 379 SER A O 1
ATOM 3060 N N . LEU A 1 380 ? 49.933 -15.437 -50.262 1.00 89.56 380 LEU A N 1
ATOM 3061 C CA . LEU A 1 380 ? 51.167 -14.638 -50.224 1.00 89.56 380 LEU A CA 1
ATOM 3062 C C . LEU A 1 380 ? 52.393 -15.481 -49.837 1.00 89.56 380 LEU A C 1
ATOM 3064 O O . LEU A 1 380 ? 53.481 -15.301 -50.384 1.00 89.56 380 LEU A O 1
ATOM 3068 N N . ARG A 1 381 ? 52.233 -16.439 -48.915 1.00 89.00 381 ARG A N 1
ATOM 3069 C CA . ARG A 1 381 ? 53.317 -17.347 -48.520 1.00 89.00 381 ARG A CA 1
ATOM 3070 C C . ARG A 1 381 ? 53.680 -18.334 -49.633 1.00 89.00 381 ARG A C 1
ATOM 3072 O O . ARG A 1 381 ? 54.864 -18.613 -49.813 1.00 89.00 381 ARG A O 1
ATOM 3079 N N . SER A 1 382 ? 52.706 -18.849 -50.388 1.00 84.56 382 SER A N 1
ATOM 3080 C CA . SER A 1 382 ? 52.988 -19.672 -51.573 1.00 84.56 382 SER A CA 1
ATOM 3081 C C . SER A 1 382 ? 53.640 -18.871 -52.704 1.00 84.56 382 SER A C 1
ATOM 3083 O O . SER A 1 382 ? 54.571 -19.377 -53.326 1.00 84.56 382 SER A O 1
ATOM 3085 N N . GLU A 1 383 ? 53.244 -17.614 -52.920 1.00 80.75 383 GLU A N 1
ATOM 3086 C CA . GLU A 1 383 ? 53.879 -16.721 -53.900 1.00 80.75 383 GLU A CA 1
ATOM 3087 C C . GLU A 1 383 ? 55.326 -16.383 -53.524 1.00 80.75 383 GLU A C 1
ATOM 3089 O O . GLU A 1 383 ? 56.205 -16.418 -54.386 1.00 80.75 383 GLU A O 1
ATOM 3094 N N . GLN A 1 384 ? 55.613 -16.125 -52.242 1.00 77.88 384 GLN A N 1
ATOM 3095 C CA . GLN A 1 384 ? 56.987 -15.926 -51.764 1.00 77.88 384 GLN A CA 1
ATOM 3096 C C . GLN A 1 384 ? 57.853 -17.176 -51.957 1.00 77.88 384 GLN A C 1
ATOM 3098 O O . GLN A 1 384 ? 58.988 -17.064 -52.420 1.00 77.88 384 GLN A O 1
ATOM 3103 N N . LEU A 1 385 ? 57.326 -18.368 -51.652 1.00 72.69 385 LEU A N 1
ATOM 3104 C CA . LEU A 1 385 ? 58.048 -19.626 -51.859 1.00 72.69 385 LEU A CA 1
ATOM 3105 C C . LEU A 1 385 ? 58.303 -19.895 -53.352 1.00 72.69 385 LEU A C 1
ATOM 3107 O O . LEU A 1 385 ? 59.435 -20.208 -53.718 1.00 72.69 385 LEU A O 1
ATOM 3111 N N . ALA A 1 386 ? 57.310 -19.684 -54.222 1.00 65.56 386 ALA A N 1
ATOM 3112 C CA . ALA A 1 386 ? 57.480 -19.794 -55.671 1.00 65.56 386 ALA A CA 1
ATOM 3113 C C . ALA A 1 386 ? 58.500 -18.775 -56.218 1.00 65.56 386 ALA A C 1
ATOM 3115 O O . ALA A 1 386 ? 59.387 -19.138 -56.988 1.00 65.56 386 ALA A O 1
ATOM 3116 N N . SER A 1 387 ? 58.439 -17.520 -55.760 1.00 59.00 387 SER A N 1
ATOM 3117 C CA . SER A 1 387 ? 59.373 -16.456 -56.160 1.00 59.00 387 SER A CA 1
ATOM 3118 C C . SER A 1 387 ? 60.807 -16.717 -55.684 1.00 59.00 387 SER A C 1
ATOM 3120 O O . SER A 1 387 ? 61.761 -16.389 -56.387 1.00 59.00 387 SER A O 1
ATOM 3122 N N . SER A 1 388 ? 60.980 -17.360 -54.522 1.00 53.16 388 SER A N 1
ATOM 3123 C CA . SER A 1 388 ? 62.298 -17.750 -54.000 1.00 53.16 388 SER A CA 1
ATOM 3124 C C . SER A 1 388 ? 62.984 -18.873 -54.794 1.00 53.16 388 SER A C 1
ATOM 3126 O O . SER A 1 388 ? 64.182 -19.086 -54.630 1.00 53.16 388 SER A O 1
ATOM 3128 N N . SER A 1 389 ? 62.270 -19.548 -55.704 1.00 50.28 389 SER A N 1
ATOM 3129 C CA . SER A 1 389 ? 62.800 -20.673 -56.490 1.00 50.28 389 SER A CA 1
ATOM 3130 C C . SER A 1 389 ? 63.858 -20.294 -57.544 1.00 50.28 389 SER A C 1
ATOM 3132 O O . SER A 1 389 ? 64.433 -21.194 -58.154 1.00 50.28 389 SER A O 1
ATOM 3134 N N . ASN A 1 390 ? 64.110 -18.999 -57.778 1.00 49.22 390 ASN A N 1
ATOM 3135 C CA . ASN A 1 390 ? 65.021 -18.490 -58.817 1.00 49.22 390 ASN A CA 1
ATOM 3136 C C . ASN A 1 390 ? 66.245 -17.723 -58.266 1.00 49.22 390 ASN A C 1
ATOM 3138 O O . ASN A 1 390 ? 66.889 -16.980 -59.007 1.00 49.22 390 ASN A O 1
ATOM 3142 N N . VAL A 1 391 ? 66.597 -17.902 -56.987 1.00 45.75 391 VAL A N 1
ATOM 3143 C CA . VAL A 1 391 ? 67.851 -17.381 -56.408 1.00 45.75 391 VAL A CA 1
ATOM 3144 C C . VAL A 1 391 ? 68.797 -18.553 -56.096 1.00 45.75 391 VAL A C 1
ATOM 3146 O O . VAL A 1 391 ? 68.393 -19.460 -55.367 1.00 45.75 391 VAL A O 1
ATOM 3149 N N . PRO A 1 392 ? 70.039 -18.580 -56.625 1.00 43.66 392 PRO A N 1
ATOM 3150 C CA . PRO A 1 392 ? 71.004 -19.639 -56.324 1.00 43.66 392 PRO A CA 1
ATOM 3151 C C . PRO A 1 392 ? 71.344 -19.741 -54.831 1.00 43.66 392 PRO A C 1
ATOM 3153 O O . PRO A 1 392 ? 71.435 -18.730 -54.136 1.00 43.66 392 PRO A O 1
ATOM 3156 N N . LEU A 1 393 ? 71.582 -20.964 -54.349 1.00 48.69 393 LEU A N 1
ATOM 3157 C CA . LEU A 1 393 ? 72.052 -21.201 -52.983 1.00 48.69 393 LEU A CA 1
ATOM 3158 C C . LEU A 1 393 ? 73.524 -20.786 -52.837 1.00 48.69 393 LEU A C 1
ATOM 3160 O O . LEU A 1 393 ? 74.363 -21.253 -53.605 1.00 48.69 393 LEU A O 1
ATOM 3164 N N . ASP A 1 394 ? 73.840 -20.033 -51.782 1.00 38.25 394 ASP A N 1
ATOM 3165 C CA . ASP A 1 394 ? 75.203 -19.880 -51.253 1.00 38.25 394 ASP A CA 1
ATOM 3166 C C . ASP A 1 394 ? 75.232 -20.321 -49.765 1.00 38.25 394 ASP A C 1
ATOM 3168 O O . ASP A 1 394 ? 74.534 -19.719 -48.940 1.00 38.25 394 ASP A O 1
ATOM 3172 N N . PRO A 1 395 ? 75.925 -21.420 -49.394 1.00 55.16 395 PRO A N 1
ATOM 3173 C CA . PRO A 1 395 ? 75.660 -22.124 -48.137 1.00 55.16 395 PRO A CA 1
ATOM 3174 C C . PRO A 1 395 ? 76.692 -21.890 -47.009 1.00 55.16 395 PRO A C 1
ATOM 3176 O O . PRO A 1 395 ? 77.312 -22.850 -46.548 1.00 55.16 395 PRO A O 1
ATOM 3179 N N . HIS A 1 396 ? 76.835 -20.673 -46.459 1.00 45.81 396 HIS A N 1
ATOM 3180 C CA . HIS A 1 396 ? 77.672 -20.460 -45.256 1.00 45.81 396 HIS A CA 1
ATOM 3181 C C . HIS A 1 396 ? 77.160 -19.415 -44.238 1.00 45.81 396 HIS A C 1
ATOM 3183 O O . HIS A 1 396 ? 77.369 -18.217 -44.396 1.00 45.81 396 HIS A O 1
ATOM 3189 N N . SER A 1 397 ? 76.620 -19.874 -43.097 1.00 44.88 397 SER A N 1
ATOM 3190 C CA . SER A 1 397 ? 76.981 -19.362 -41.750 1.00 44.88 397 SER A CA 1
ATOM 3191 C C . SER A 1 397 ? 76.275 -20.120 -40.609 1.00 44.88 397 SER A C 1
ATOM 3193 O O . SER A 1 397 ? 75.063 -20.319 -40.606 1.00 44.88 397 SER A O 1
ATOM 3195 N N . SER A 1 398 ? 77.037 -20.543 -39.597 1.00 51.00 398 SER A N 1
ATOM 3196 C CA . SER A 1 398 ? 76.537 -21.260 -38.415 1.00 51.00 398 SER A CA 1
ATOM 3197 C C . SER A 1 398 ? 76.127 -20.295 -37.286 1.00 51.00 398 SER A C 1
ATOM 3199 O O . SER A 1 398 ? 76.945 -19.875 -36.466 1.00 51.00 398 SER A O 1
ATOM 3201 N N . GLY A 1 399 ? 74.835 -19.948 -37.222 1.00 39.34 399 GLY A N 1
ATOM 3202 C CA . GLY A 1 399 ? 74.260 -19.005 -36.246 1.00 39.34 399 GLY A CA 1
ATOM 3203 C C . GLY A 1 399 ? 73.460 -19.672 -35.115 1.00 39.34 399 GLY A C 1
ATOM 3204 O O . GLY A 1 399 ? 72.347 -20.136 -35.328 1.00 39.34 399 GLY A O 1
ATOM 3205 N N . LYS A 1 400 ? 74.033 -19.697 -33.906 1.00 45.94 400 LYS A N 1
ATOM 3206 C CA . LYS A 1 400 ? 73.521 -20.307 -32.652 1.00 45.94 400 LYS A CA 1
ATOM 3207 C C . LYS A 1 400 ? 72.024 -20.035 -32.344 1.00 45.94 400 LYS A C 1
ATOM 3209 O O . LYS A 1 400 ? 71.564 -18.916 -32.557 1.00 45.94 400 LYS A O 1
ATOM 3214 N N . PRO A 1 401 ? 71.284 -20.990 -31.735 1.00 43.59 401 PRO A N 1
ATOM 3215 C CA . PRO A 1 401 ? 69.868 -20.810 -31.401 1.00 43.59 401 PRO A CA 1
ATOM 3216 C C . PRO A 1 401 ? 69.643 -19.841 -30.227 1.00 43.59 401 PRO A C 1
ATOM 3218 O O . PRO A 1 401 ? 70.285 -19.948 -29.181 1.00 43.59 401 PRO A O 1
ATOM 3221 N N . VAL A 1 402 ? 68.661 -18.948 -30.374 1.00 42.75 402 VAL A N 1
ATOM 3222 C CA . VAL A 1 402 ? 68.137 -18.082 -29.301 1.00 42.75 402 VAL A CA 1
ATOM 3223 C C . VAL A 1 402 ? 66.969 -18.801 -28.599 1.00 42.75 402 VAL A C 1
ATOM 3225 O O . VAL A 1 402 ? 66.118 -19.371 -29.285 1.00 42.75 402 VAL A O 1
ATOM 3228 N N . PRO A 1 403 ? 66.895 -18.828 -27.252 1.00 47.16 403 PRO A N 1
ATOM 3229 C CA . PRO A 1 403 ? 65.912 -19.646 -26.541 1.00 47.16 403 PRO A CA 1
ATOM 3230 C C . PRO A 1 403 ? 64.488 -19.071 -26.592 1.00 47.16 403 PRO A C 1
ATOM 3232 O O . PRO A 1 403 ? 64.244 -17.916 -26.247 1.00 47.16 403 PRO A O 1
ATOM 3235 N N . VAL A 1 404 ? 63.518 -19.925 -26.935 1.00 43.78 404 VAL A N 1
ATOM 3236 C CA . VAL A 1 404 ? 62.082 -19.604 -26.884 1.00 43.78 404 VAL A CA 1
ATOM 3237 C C . VAL A 1 404 ? 61.623 -19.476 -25.428 1.00 43.78 404 VAL A C 1
ATOM 3239 O O . VAL A 1 404 ? 61.497 -20.473 -24.712 1.00 43.78 404 VAL A O 1
ATOM 3242 N N . SER A 1 405 ? 61.331 -18.248 -24.994 1.00 36.44 405 SER A N 1
ATOM 3243 C CA . SER A 1 405 ? 60.816 -17.973 -23.648 1.00 36.44 405 SER A CA 1
ATOM 3244 C C . SER A 1 405 ? 59.356 -18.417 -23.505 1.00 36.44 405 SER A C 1
ATOM 3246 O O . SER A 1 405 ? 58.418 -17.704 -23.865 1.00 36.44 405 SER A O 1
ATOM 3248 N N . LYS A 1 406 ? 59.148 -19.619 -22.958 1.00 44.69 406 LYS A N 1
ATOM 3249 C CA . LYS A 1 406 ? 57.823 -20.108 -22.555 1.00 44.69 406 LYS A CA 1
ATOM 3250 C C . LYS A 1 406 ? 57.347 -19.361 -21.302 1.00 44.69 406 LYS A C 1
ATOM 3252 O O . LYS A 1 406 ? 57.742 -19.727 -20.197 1.00 44.69 406 LYS A O 1
ATOM 3257 N N . ARG A 1 407 ? 56.424 -18.403 -21.437 1.00 36.84 407 ARG A N 1
ATOM 3258 C C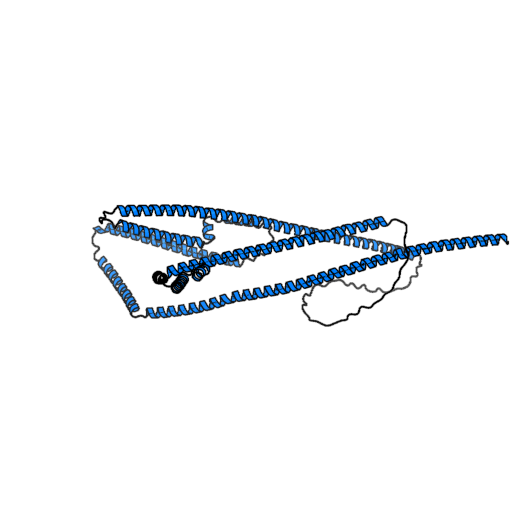A . ARG A 1 407 ? 55.569 -17.975 -20.312 1.00 36.84 407 ARG A CA 1
ATOM 3259 C C . ARG A 1 407 ? 54.213 -18.675 -20.373 1.00 36.84 407 ARG A C 1
ATOM 3261 O O . ARG A 1 407 ? 53.347 -18.333 -21.169 1.00 36.84 407 ARG A O 1
ATOM 3268 N N . ARG A 1 408 ? 54.072 -19.690 -19.519 1.00 40.66 408 ARG A N 1
ATOM 3269 C CA . ARG A 1 408 ? 52.824 -20.388 -19.185 1.00 40.66 408 ARG A CA 1
ATOM 3270 C C . ARG A 1 408 ? 52.284 -19.814 -17.872 1.00 40.66 408 ARG A C 1
ATOM 3272 O O . ARG A 1 408 ? 53.093 -19.506 -17.004 1.00 40.66 408 ARG A O 1
ATOM 3279 N N . SER A 1 409 ? 50.959 -19.815 -17.721 1.00 38.88 409 SER A N 1
ATOM 3280 C CA . SER A 1 409 ? 50.205 -19.508 -16.487 1.00 38.88 409 SER A CA 1
ATOM 3281 C C . SER A 1 409 ? 50.327 -18.050 -15.985 1.00 38.88 409 SER A C 1
ATOM 3283 O O . SER A 1 409 ? 51.388 -17.449 -16.069 1.00 38.88 409 SER A O 1
ATOM 3285 N N . ALA A 1 410 ? 49.278 -17.338 -15.559 1.00 43.91 410 ALA A N 1
ATOM 3286 C CA . ALA A 1 410 ? 48.019 -17.672 -14.871 1.00 43.91 410 ALA A CA 1
ATOM 3287 C C . ALA A 1 410 ? 48.130 -17.762 -13.336 1.00 43.91 410 ALA A C 1
ATOM 3289 O O . ALA A 1 410 ? 48.163 -18.851 -12.773 1.00 43.91 410 ALA A O 1
ATOM 3290 N N . GLU A 1 411 ? 48.060 -16.597 -12.686 1.00 37.78 411 GLU A N 1
ATOM 3291 C CA . GLU A 1 411 ? 47.450 -16.390 -11.363 1.00 37.78 411 GLU A CA 1
ATOM 3292 C C . GLU A 1 411 ? 46.507 -15.181 -11.508 1.00 37.78 411 GLU A C 1
ATOM 3294 O O . GLU A 1 411 ? 46.868 -14.209 -12.163 1.00 37.78 411 GLU A O 1
ATOM 3299 N N . HIS A 1 412 ? 45.214 -15.222 -11.186 1.00 35.97 412 HIS A N 1
ATOM 3300 C CA . HIS A 1 412 ? 44.452 -15.615 -9.989 1.00 35.97 412 HIS A CA 1
ATOM 3301 C C . HIS A 1 412 ? 43.977 -14.376 -9.206 1.00 35.97 412 HIS A C 1
ATOM 3303 O O . HIS A 1 412 ? 44.675 -13.381 -9.053 1.00 35.97 412 HIS A O 1
ATOM 3309 N N . ARG A 1 413 ? 42.716 -14.435 -8.773 1.00 47.19 413 ARG A N 1
ATOM 3310 C CA . ARG A 1 413 ? 41.932 -13.336 -8.192 1.00 47.19 413 ARG A CA 1
ATOM 3311 C C . ARG A 1 413 ? 42.587 -12.739 -6.939 1.00 47.19 413 ARG A C 1
ATOM 3313 O O . ARG A 1 413 ? 42.906 -13.506 -6.034 1.00 47.19 413 ARG A O 1
ATOM 3320 N N . ARG A 1 414 ? 42.586 -11.401 -6.822 1.00 42.78 414 ARG A N 1
ATOM 3321 C CA . ARG A 1 414 ? 42.203 -10.625 -5.612 1.00 42.78 414 ARG A CA 1
ATOM 3322 C C . ARG A 1 414 ? 42.396 -9.116 -5.822 1.00 42.78 414 ARG A C 1
ATOM 3324 O O . ARG A 1 414 ? 43.521 -8.662 -5.977 1.00 42.78 414 ARG A O 1
ATOM 3331 N N . ASN A 1 415 ? 41.306 -8.349 -5.772 1.00 35.22 415 ASN A N 1
ATOM 3332 C CA . ASN A 1 415 ? 41.051 -7.371 -4.701 1.00 35.22 415 ASN A CA 1
ATOM 3333 C C . ASN A 1 415 ? 39.759 -6.589 -4.983 1.00 35.22 415 ASN A C 1
ATOM 3335 O O . ASN A 1 415 ? 39.613 -5.953 -6.024 1.00 35.22 415 ASN A O 1
ATOM 3339 N N . LEU A 1 416 ? 38.837 -6.652 -4.024 1.00 46.09 416 LEU A N 1
ATOM 3340 C CA . LEU A 1 416 ? 37.777 -5.662 -3.840 1.00 46.09 416 LEU A CA 1
ATOM 3341 C C . LEU A 1 416 ? 38.360 -4.427 -3.121 1.00 46.09 416 LEU A C 1
ATOM 3343 O O . LEU A 1 416 ? 39.550 -4.382 -2.814 1.00 46.09 416 LEU A O 1
ATOM 3347 N N . ASP A 1 417 ? 37.494 -3.455 -2.847 1.00 41.19 417 ASP A N 1
ATOM 3348 C CA . ASP A 1 417 ? 37.731 -2.271 -2.015 1.00 41.19 417 ASP A CA 1
ATOM 3349 C C . ASP A 1 417 ? 38.780 -1.251 -2.483 1.00 41.19 417 ASP A C 1
ATOM 3351 O O . ASP A 1 417 ? 39.970 -1.300 -2.165 1.00 41.19 417 ASP A O 1
ATOM 3355 N N . LYS A 1 418 ? 38.255 -0.164 -3.064 1.00 37.53 418 LYS A N 1
ATOM 3356 C CA . LYS A 1 418 ? 38.698 1.187 -2.695 1.00 37.53 418 LYS A CA 1
ATOM 3357 C C . LYS A 1 418 ? 37.568 2.208 -2.831 1.00 37.53 418 LYS A C 1
ATOM 3359 O O . LYS A 1 418 ? 37.352 2.796 -3.887 1.00 37.53 418 LYS A O 1
ATOM 3364 N N . ARG A 1 419 ? 36.844 2.432 -1.731 1.00 42.41 419 ARG A N 1
ATOM 3365 C CA . ARG A 1 419 ? 36.003 3.626 -1.566 1.00 42.41 419 ARG A CA 1
ATOM 3366 C C . ARG A 1 419 ? 36.867 4.833 -1.178 1.00 42.41 419 ARG A C 1
ATOM 3368 O O . ARG A 1 419 ? 37.855 4.677 -0.473 1.00 42.41 419 ARG A O 1
ATOM 3375 N N . HIS A 1 420 ? 36.401 6.014 -1.582 1.00 36.25 420 HIS A N 1
ATOM 3376 C CA . HIS A 1 420 ? 36.766 7.348 -1.081 1.00 36.25 420 HIS A CA 1
ATOM 3377 C C . HIS A 1 420 ? 38.251 7.770 -1.140 1.00 36.25 420 HIS A C 1
ATOM 3379 O O . HIS A 1 420 ? 39.074 7.392 -0.313 1.00 36.25 420 HIS A O 1
ATOM 3385 N N . SER A 1 421 ? 38.542 8.736 -2.015 1.00 35.91 421 SER A N 1
ATOM 3386 C CA . SER A 1 421 ? 39.428 9.855 -1.667 1.00 35.91 421 SER A CA 1
ATOM 3387 C C . SER A 1 421 ? 38.943 11.132 -2.360 1.00 35.91 421 SER A C 1
ATOM 3389 O O . SER A 1 421 ? 38.289 11.069 -3.402 1.00 35.91 421 SER A O 1
ATOM 3391 N N . THR A 1 422 ? 39.199 12.288 -1.752 1.00 44.34 422 THR A N 1
ATOM 3392 C CA . THR A 1 422 ? 38.597 13.577 -2.119 1.00 44.34 422 THR A CA 1
ATOM 3393 C C . THR A 1 422 ? 39.553 14.489 -2.887 1.00 44.34 422 THR A C 1
ATOM 3395 O O . THR A 1 422 ? 40.515 14.983 -2.308 1.00 44.34 422 THR A O 1
ATOM 3398 N N . GLY A 1 423 ? 39.183 14.816 -4.130 1.00 34.25 423 GLY A N 1
ATOM 3399 C CA . GLY A 1 423 ? 39.521 16.066 -4.825 1.00 34.25 423 GLY A CA 1
ATOM 3400 C C . GLY A 1 423 ? 40.942 16.245 -5.385 1.00 34.25 423 GLY A C 1
ATOM 3401 O O . GLY A 1 423 ? 41.930 15.989 -4.712 1.00 34.25 423 GLY A O 1
ATOM 3402 N N . SER A 1 424 ? 41.032 16.832 -6.588 1.00 32.66 424 SER A N 1
ATOM 3403 C CA . SER A 1 424 ? 41.932 17.968 -6.873 1.00 32.66 424 SER A CA 1
ATOM 3404 C C . SER A 1 424 ? 41.656 18.605 -8.250 1.00 32.66 424 SER A C 1
ATOM 3406 O O . SER A 1 424 ? 41.739 17.943 -9.273 1.00 32.66 424 SER A O 1
ATOM 3408 N N . ARG A 1 425 ? 41.351 19.910 -8.232 1.00 38.81 425 ARG A N 1
ATOM 3409 C CA . ARG A 1 425 ? 41.727 20.988 -9.182 1.00 38.81 425 ARG A CA 1
ATOM 3410 C C . ARG A 1 425 ? 41.880 20.721 -10.704 1.00 38.81 425 ARG A C 1
ATOM 3412 O O . ARG A 1 425 ? 42.818 20.067 -11.126 1.00 38.81 425 ARG A O 1
ATOM 3419 N N . ARG A 1 426 ? 41.144 21.551 -11.470 1.00 40.19 426 ARG A N 1
ATOM 3420 C CA . ARG A 1 426 ? 41.562 22.354 -12.657 1.00 40.19 426 ARG A CA 1
ATOM 3421 C C . ARG A 1 426 ? 42.336 21.680 -13.815 1.00 40.19 426 ARG A C 1
ATOM 3423 O O . ARG A 1 426 ? 43.526 21.431 -13.659 1.00 40.19 426 ARG A O 1
ATOM 3430 N N . SER A 1 427 ? 41.782 21.760 -15.036 1.00 35.06 427 SER A N 1
ATOM 3431 C CA . SER A 1 427 ? 42.561 22.168 -16.231 1.00 35.06 427 SER A CA 1
ATOM 3432 C C . SER A 1 427 ? 41.714 22.591 -17.457 1.00 35.06 427 SER A C 1
ATOM 3434 O O . SER A 1 427 ? 41.273 21.737 -18.213 1.00 35.06 427 SER A O 1
ATOM 3436 N N . VAL A 1 428 ? 41.618 23.914 -17.657 1.00 37.06 428 VAL A N 1
ATOM 3437 C CA . VAL A 1 428 ? 41.702 24.660 -18.942 1.00 37.06 428 VAL A CA 1
ATOM 3438 C C . VAL A 1 428 ? 40.661 24.427 -20.058 1.00 37.06 428 VAL A C 1
ATOM 3440 O O . VAL A 1 428 ? 40.681 23.412 -20.745 1.00 37.06 428 VAL A O 1
ATOM 3443 N N . ASP A 1 429 ? 39.895 25.482 -20.358 1.00 33.97 429 ASP A N 1
ATOM 3444 C CA . ASP A 1 429 ? 39.277 25.735 -21.668 1.00 33.97 429 ASP A CA 1
ATOM 3445 C C . ASP A 1 429 ? 40.306 26.290 -22.672 1.00 33.97 429 ASP A C 1
ATOM 3447 O O . ASP A 1 429 ? 41.003 27.258 -22.358 1.00 33.97 429 ASP A O 1
ATOM 3451 N N . ALA A 1 430 ? 40.366 25.732 -23.887 1.00 36.19 430 ALA A N 1
ATOM 3452 C CA . ALA A 1 430 ? 40.950 26.374 -25.073 1.00 36.19 430 ALA A CA 1
ATOM 3453 C C . ALA A 1 430 ? 40.533 25.626 -26.357 1.00 36.19 430 ALA A C 1
ATOM 3455 O O . ALA A 1 430 ? 41.148 24.628 -26.732 1.00 36.19 430 ALA A O 1
ATOM 3456 N N . ILE A 1 431 ? 39.493 26.110 -27.042 1.00 35.34 431 ILE A N 1
ATOM 3457 C CA . ILE A 1 431 ? 39.185 25.705 -28.424 1.00 35.34 431 ILE A CA 1
ATOM 3458 C C . ILE A 1 431 ? 40.106 26.506 -29.358 1.00 35.34 431 ILE A C 1
ATOM 3460 O O . ILE A 1 431 ? 40.357 27.683 -29.106 1.00 35.34 431 ILE A O 1
ATOM 3464 N N . SER A 1 432 ? 40.622 25.876 -30.417 1.00 29.59 432 SER A N 1
ATOM 3465 C CA . SER A 1 432 ? 41.535 26.497 -31.384 1.00 29.59 432 SER A CA 1
ATOM 3466 C C . SER A 1 432 ? 41.030 26.268 -32.807 1.00 29.59 432 SER A C 1
ATOM 3468 O O . SER A 1 432 ? 40.736 25.135 -33.180 1.00 29.59 432 SER A O 1
ATOM 3470 N N . GLU A 1 433 ? 40.937 27.334 -33.599 1.00 38.22 433 GLU A N 1
ATOM 3471 C CA . GLU A 1 433 ? 40.336 27.317 -34.938 1.00 38.22 433 GLU A CA 1
ATOM 3472 C C . GLU A 1 433 ? 41.329 26.925 -36.047 1.00 38.22 433 GLU A C 1
ATOM 3474 O O . GLU A 1 433 ? 42.472 27.378 -36.074 1.00 38.22 433 GLU A O 1
ATOM 3479 N N . SER A 1 434 ? 40.868 26.121 -37.005 1.00 28.89 434 SER A N 1
ATOM 3480 C CA . SER A 1 434 ? 41.207 26.179 -38.444 1.00 28.89 434 SER A CA 1
ATOM 3481 C C . SER A 1 434 ? 40.237 25.232 -39.175 1.00 28.89 434 SER A C 1
ATOM 3483 O O . SER A 1 434 ? 40.018 24.125 -38.698 1.00 28.89 434 SER A O 1
ATOM 3485 N N . SER A 1 435 ? 39.492 25.590 -40.228 1.00 35.34 435 SER A N 1
ATOM 3486 C CA . SER A 1 435 ? 39.663 26.559 -41.330 1.00 35.34 435 SER A CA 1
ATOM 3487 C C . SER A 1 435 ? 40.622 26.101 -42.435 1.00 35.34 435 SER A C 1
ATOM 3489 O O . SER A 1 435 ? 41.811 26.408 -42.386 1.00 35.34 435 SER A O 1
ATOM 3491 N N . VAL A 1 436 ? 40.066 25.406 -43.441 1.00 35.12 436 VAL A N 1
ATOM 3492 C CA . VAL A 1 436 ? 40.489 25.450 -44.857 1.00 35.12 436 VAL A CA 1
ATOM 3493 C C . VAL A 1 436 ? 39.270 25.156 -45.756 1.00 35.12 436 VAL A C 1
ATOM 3495 O O . VAL A 1 436 ? 38.578 24.168 -45.525 1.00 35.12 436 VAL A O 1
ATOM 3498 N N . ASP A 1 437 ? 39.030 25.963 -46.793 1.00 29.86 437 ASP A N 1
ATOM 3499 C CA . ASP A 1 437 ? 38.043 25.698 -47.858 1.00 29.86 437 ASP A CA 1
ATOM 3500 C C . ASP A 1 437 ? 38.618 24.834 -49.002 1.00 29.86 437 ASP A C 1
ATOM 3502 O O . ASP A 1 437 ? 39.750 25.069 -49.431 1.00 29.86 437 ASP A O 1
ATOM 3506 N N . PHE A 1 438 ? 37.807 23.948 -49.612 1.00 31.30 438 PHE A N 1
ATOM 3507 C CA . PHE A 1 438 ? 37.915 23.613 -51.051 1.00 31.30 438 PHE A CA 1
ATOM 3508 C C . PHE A 1 438 ? 36.605 23.043 -51.664 1.00 31.30 438 PHE A C 1
ATOM 3510 O O . PHE A 1 438 ? 35.716 22.608 -50.935 1.00 31.30 438 PHE A O 1
ATOM 3517 N N . ALA A 1 439 ? 36.436 23.078 -53.002 1.00 33.25 439 ALA A N 1
ATOM 3518 C CA . ALA A 1 439 ? 35.135 22.886 -53.689 1.00 33.25 439 ALA A CA 1
ATOM 3519 C C . ALA A 1 439 ? 35.210 22.345 -55.159 1.00 33.25 439 ALA A C 1
ATOM 3521 O O . ALA A 1 439 ? 36.301 22.056 -55.638 1.00 33.25 439 ALA A O 1
ATOM 3522 N N . LEU A 1 440 ? 34.057 22.327 -55.883 1.00 36.97 440 LEU A N 1
ATOM 3523 C CA . LEU A 1 440 ? 33.847 22.218 -57.374 1.00 36.97 440 LEU A CA 1
ATOM 3524 C C . LEU A 1 440 ? 33.909 20.797 -58.026 1.00 36.97 440 LEU A C 1
ATOM 3526 O O . LEU A 1 440 ? 34.240 19.892 -57.280 1.00 36.97 440 LEU A O 1
ATOM 3530 N N . SER A 1 441 ? 33.553 20.483 -59.316 1.00 37.50 441 SER A N 1
ATOM 3531 C CA . SER A 1 441 ? 32.397 20.872 -60.215 1.00 37.50 441 SER A CA 1
ATOM 3532 C C . SER A 1 441 ? 32.135 19.953 -61.480 1.00 37.50 441 SER A C 1
ATOM 3534 O O . SER A 1 441 ? 32.857 20.120 -62.446 1.00 37.50 441 SER A O 1
ATOM 3536 N N . HIS A 1 442 ? 31.097 19.109 -61.743 1.00 38.25 442 HIS A N 1
ATOM 3537 C CA . HIS A 1 442 ? 29.996 18.361 -61.058 1.00 38.25 442 HIS A CA 1
ATOM 3538 C C . HIS A 1 442 ? 29.267 17.310 -61.991 1.00 38.25 442 HIS A C 1
ATOM 3540 O O . HIS A 1 442 ? 28.787 17.733 -63.035 1.00 38.25 442 HIS A O 1
ATOM 3546 N N . GLU A 1 443 ? 29.122 16.020 -61.579 1.00 45.44 443 GLU A N 1
ATOM 3547 C CA . GLU A 1 443 ? 28.267 14.879 -62.096 1.00 45.44 443 GLU A CA 1
ATOM 3548 C C . GLU A 1 443 ? 28.368 14.452 -63.605 1.00 45.44 443 GLU A C 1
ATOM 3550 O O . GLU A 1 443 ? 28.703 15.268 -64.453 1.00 45.44 443 GLU A O 1
ATOM 3555 N N . ALA A 1 444 ? 28.100 13.221 -64.111 1.00 53.81 444 ALA A N 1
ATOM 3556 C CA . ALA A 1 444 ? 27.851 11.835 -63.621 1.00 53.81 444 ALA A CA 1
ATOM 3557 C C . ALA A 1 444 ? 27.946 10.814 -64.824 1.00 53.81 444 ALA A C 1
ATOM 3559 O O . ALA A 1 444 ? 28.405 11.213 -65.893 1.00 53.81 444 ALA A O 1
ATOM 3560 N N . SER A 1 445 ? 27.424 9.562 -64.700 1.00 47.12 445 SER A N 1
ATOM 3561 C CA . SER A 1 445 ? 27.154 8.535 -65.771 1.00 47.12 445 SER A CA 1
ATOM 3562 C C . SER A 1 445 ? 28.304 7.546 -66.135 1.00 47.12 445 SER A C 1
ATOM 3564 O O . SER A 1 445 ? 29.434 7.980 -66.312 1.00 47.12 445 SER A O 1
ATOM 3566 N N . ASN A 1 446 ? 28.133 6.214 -66.319 1.00 40.12 446 ASN A N 1
ATOM 3567 C CA . ASN A 1 446 ? 26.976 5.310 -66.104 1.00 40.12 446 ASN A CA 1
ATOM 3568 C C . ASN A 1 446 ? 27.373 3.806 -65.974 1.00 40.12 446 ASN A C 1
ATOM 3570 O O . ASN A 1 446 ? 27.820 3.216 -66.954 1.00 40.12 446 ASN A O 1
ATOM 3574 N N . VAL A 1 447 ? 27.088 3.164 -64.828 1.00 40.88 447 VAL A N 1
ATOM 3575 C CA . VAL A 1 447 ? 26.727 1.726 -64.651 1.00 40.88 447 VAL A CA 1
ATOM 3576 C C . VAL A 1 447 ? 25.859 1.659 -63.372 1.00 40.88 447 VAL A C 1
ATOM 3578 O O . VAL A 1 447 ? 26.222 2.315 -62.391 1.00 40.88 447 VAL A O 1
ATOM 3581 N N . PRO A 1 448 ? 24.710 0.952 -63.328 1.00 46.47 448 PRO A N 1
ATOM 3582 C CA . PRO A 1 448 ? 23.725 1.152 -62.259 1.00 46.47 448 PRO A CA 1
ATOM 3583 C C . PRO A 1 448 ? 24.082 0.450 -60.936 1.00 46.47 448 PRO A C 1
ATOM 3585 O O . PRO A 1 448 ? 23.711 -0.697 -60.706 1.00 46.47 448 PRO A O 1
ATOM 3588 N N . LEU A 1 449 ? 24.728 1.175 -60.015 1.00 47.56 449 LEU A N 1
ATOM 3589 C CA . LEU A 1 449 ? 24.773 0.807 -58.588 1.00 47.56 449 LEU A CA 1
ATOM 3590 C C . LEU A 1 449 ? 23.586 1.360 -57.777 1.00 47.56 449 LEU A C 1
ATOM 3592 O O . LEU A 1 449 ? 23.433 0.991 -56.612 1.00 47.56 449 LEU A O 1
ATOM 3596 N N . SER A 1 450 ? 22.757 2.234 -58.363 1.00 46.94 450 SER A N 1
ATOM 3597 C CA . SER A 1 450 ? 21.724 2.963 -57.616 1.00 46.94 450 SER A CA 1
ATOM 3598 C C . SER A 1 450 ? 20.715 2.007 -56.970 1.00 46.94 450 SER A C 1
ATOM 3600 O O . SER A 1 450 ? 20.580 2.042 -55.756 1.00 46.94 450 SER A O 1
ATOM 3602 N N . GLN A 1 451 ? 20.163 1.039 -57.713 1.00 45.91 451 GLN A N 1
ATOM 3603 C CA . GLN A 1 451 ? 19.188 0.067 -57.192 1.00 45.91 451 GLN A CA 1
ATOM 3604 C C . GLN A 1 451 ? 19.678 -0.723 -55.966 1.00 45.91 451 GLN A C 1
ATOM 3606 O O . GLN A 1 451 ? 18.905 -0.957 -55.043 1.00 45.91 451 GLN A O 1
ATOM 3611 N N . ILE A 1 452 ? 20.958 -1.118 -55.915 1.00 50.84 452 ILE A N 1
ATOM 3612 C CA . ILE A 1 452 ? 21.506 -1.868 -54.768 1.00 50.84 452 ILE A CA 1
ATOM 3613 C C . ILE A 1 452 ? 21.652 -0.952 -53.546 1.00 50.84 452 ILE A C 1
ATOM 3615 O O . ILE A 1 452 ? 21.395 -1.378 -52.421 1.00 50.84 452 ILE A O 1
ATOM 3619 N N . ASN A 1 453 ? 22.052 0.304 -53.754 1.00 50.66 453 ASN A N 1
ATOM 3620 C CA . ASN A 1 453 ? 22.238 1.258 -52.665 1.00 50.66 453 ASN A CA 1
ATOM 3621 C C . ASN A 1 453 ? 20.899 1.842 -52.175 1.00 50.66 453 ASN A C 1
ATOM 3623 O O . ASN A 1 453 ? 20.713 1.986 -50.975 1.00 50.66 453 ASN A O 1
ATOM 3627 N N . GLU A 1 454 ? 19.949 2.086 -53.081 1.00 50.59 454 GLU A N 1
ATOM 3628 C CA . GLU A 1 454 ? 18.553 2.449 -52.804 1.00 50.59 454 GLU A CA 1
ATOM 3629 C C . GLU A 1 454 ? 17.853 1.349 -52.000 1.00 50.59 454 GLU A C 1
ATOM 3631 O O . GLU A 1 454 ? 17.317 1.641 -50.939 1.00 50.59 454 GLU A O 1
ATOM 3636 N N . MET A 1 455 ? 17.936 0.075 -52.412 1.00 51.91 455 MET A N 1
ATOM 3637 C CA . MET A 1 455 ? 17.379 -1.041 -51.628 1.00 51.91 455 MET A CA 1
ATOM 3638 C C . MET A 1 455 ? 17.974 -1.132 -50.216 1.00 51.91 455 MET A C 1
ATOM 3640 O O . MET A 1 455 ? 17.273 -1.505 -49.276 1.00 51.91 455 MET A O 1
ATOM 3644 N N . LYS A 1 456 ? 19.253 -0.772 -50.044 1.00 53.78 456 LYS A N 1
ATOM 3645 C CA . LYS A 1 456 ? 19.897 -0.731 -48.723 1.00 53.78 456 LYS A CA 1
ATOM 3646 C C . LYS A 1 456 ? 19.488 0.492 -47.894 1.00 53.78 456 LYS A C 1
ATOM 3648 O O . LYS A 1 456 ? 19.398 0.367 -46.677 1.00 53.78 456 LYS A O 1
ATOM 3653 N N . ASN A 1 457 ? 19.230 1.635 -48.535 1.00 61.97 457 ASN A N 1
ATOM 3654 C CA . ASN A 1 457 ? 18.765 2.855 -47.872 1.00 61.97 457 ASN A CA 1
ATOM 3655 C C . ASN A 1 457 ? 17.303 2.722 -47.436 1.00 61.97 457 ASN A C 1
ATOM 3657 O O . ASN A 1 457 ? 17.008 2.966 -46.276 1.00 61.97 457 ASN A O 1
ATOM 3661 N N . VAL A 1 458 ? 16.427 2.226 -48.318 1.00 68.81 458 VAL A N 1
ATOM 3662 C CA . VAL A 1 458 ? 15.003 1.982 -48.029 1.00 68.81 458 VAL A CA 1
ATOM 3663 C C . VAL A 1 458 ? 14.833 1.023 -46.852 1.00 68.81 458 VAL A C 1
ATOM 3665 O O . VAL A 1 458 ? 14.042 1.303 -45.964 1.00 68.81 458 VAL A O 1
ATOM 3668 N N . PHE A 1 459 ? 15.621 -0.057 -46.762 1.00 73.62 459 PHE A N 1
ATOM 3669 C CA . PHE A 1 459 ? 15.568 -0.944 -45.590 1.00 73.62 459 PHE A CA 1
ATOM 3670 C C . PHE A 1 459 ? 15.976 -0.236 -44.283 1.00 73.62 459 PHE A C 1
ATOM 3672 O O . PHE A 1 459 ? 15.445 -0.542 -43.216 1.00 73.62 459 PHE A O 1
ATOM 3679 N N . TYR A 1 460 ? 16.921 0.707 -44.352 1.00 80.56 460 TYR A N 1
ATOM 3680 C CA . TYR A 1 460 ? 17.348 1.486 -43.190 1.00 80.56 460 TYR A CA 1
ATOM 3681 C C . TYR A 1 460 ? 16.306 2.549 -42.810 1.00 80.56 460 TYR A C 1
ATOM 3683 O O . TYR A 1 460 ? 16.024 2.717 -41.630 1.00 80.56 460 TYR A O 1
ATOM 3691 N N . GLU A 1 461 ? 15.693 3.211 -43.795 1.00 81.19 461 GLU A N 1
ATOM 3692 C CA . GLU A 1 461 ? 14.591 4.167 -43.622 1.00 81.19 461 GLU A CA 1
ATOM 3693 C C . GLU A 1 461 ? 13.320 3.489 -43.078 1.00 81.19 461 GLU A C 1
ATOM 3695 O O . GLU A 1 461 ? 12.712 4.019 -42.150 1.00 81.19 461 GLU A O 1
ATOM 3700 N N . ASP A 1 462 ? 12.960 2.296 -43.565 1.00 80.69 462 ASP A N 1
ATOM 3701 C CA . ASP A 1 462 ? 11.840 1.490 -43.053 1.00 80.69 462 ASP A CA 1
ATOM 3702 C C . ASP A 1 462 ? 12.068 1.070 -41.592 1.00 80.69 462 ASP A C 1
ATOM 3704 O O . ASP A 1 462 ? 11.167 1.200 -40.757 1.00 80.69 462 ASP A O 1
ATOM 3708 N N . GLU A 1 463 ? 13.268 0.585 -41.243 1.00 83.50 463 GLU A N 1
ATOM 3709 C CA . GLU A 1 463 ? 13.579 0.226 -39.854 1.00 83.50 463 GLU A CA 1
ATOM 3710 C C . GLU A 1 463 ? 13.667 1.476 -38.958 1.00 83.50 463 GLU A C 1
ATOM 3712 O O . GLU A 1 463 ? 13.237 1.411 -37.807 1.00 83.50 463 GLU A O 1
ATOM 3717 N N . LEU A 1 464 ? 14.124 2.628 -39.469 1.00 82.81 464 LEU A N 1
ATOM 3718 C CA . LEU A 1 464 ? 14.119 3.900 -38.735 1.00 82.81 464 LEU A CA 1
ATOM 3719 C C . LEU A 1 464 ? 12.687 4.392 -38.475 1.00 82.81 464 LEU A C 1
ATOM 3721 O O . LEU A 1 464 ? 12.329 4.632 -37.326 1.00 82.81 464 LEU A O 1
ATOM 3725 N N . ALA A 1 465 ? 11.831 4.439 -39.500 1.00 89.25 465 ALA A N 1
ATOM 3726 C CA . ALA A 1 465 ? 10.423 4.825 -39.377 1.00 89.25 465 ALA A CA 1
ATOM 3727 C C . ALA A 1 465 ? 9.645 3.882 -38.440 1.00 89.25 465 ALA A C 1
ATOM 3729 O O . ALA A 1 465 ? 8.772 4.308 -37.678 1.00 89.25 465 ALA A O 1
ATOM 3730 N N . LYS A 1 466 ? 9.997 2.593 -38.441 1.00 90.12 466 LYS A N 1
ATOM 3731 C CA . LYS A 1 466 ? 9.500 1.600 -37.484 1.00 90.12 466 LYS A CA 1
ATOM 3732 C C . LYS A 1 466 ? 9.990 1.871 -36.057 1.00 90.12 466 LYS A C 1
ATOM 3734 O O . LYS A 1 466 ? 9.192 1.743 -35.131 1.00 90.12 466 LYS A O 1
ATOM 3739 N N . LYS A 1 467 ? 11.243 2.296 -35.857 1.00 87.12 467 LYS A N 1
ATOM 3740 C CA . LYS A 1 467 ? 11.763 2.711 -34.540 1.00 87.12 467 LYS A CA 1
ATOM 3741 C C . LYS A 1 467 ? 11.127 4.008 -34.047 1.00 87.12 467 LYS A C 1
ATOM 3743 O O . LYS A 1 467 ? 10.738 4.063 -32.885 1.00 87.12 467 LYS A O 1
ATOM 3748 N N . ASP A 1 468 ? 10.929 4.999 -34.910 1.00 84.81 468 ASP A N 1
ATOM 3749 C CA . ASP A 1 468 ? 10.202 6.226 -34.568 1.00 84.81 468 ASP A CA 1
ATOM 3750 C C . ASP A 1 468 ? 8.749 5.933 -34.188 1.00 84.81 468 ASP A C 1
ATOM 3752 O O . ASP A 1 468 ? 8.246 6.479 -33.203 1.00 84.81 468 ASP A O 1
ATOM 3756 N N . LYS A 1 469 ? 8.091 5.000 -34.891 1.00 92.88 469 LYS A N 1
ATOM 3757 C CA . LYS A 1 469 ? 6.764 4.516 -34.504 1.00 92.88 469 LYS A CA 1
ATOM 3758 C C . LYS A 1 469 ? 6.781 3.800 -33.150 1.00 92.88 469 LYS A C 1
ATOM 3760 O O . LYS A 1 469 ? 5.960 4.129 -32.301 1.00 92.88 469 LYS A O 1
ATOM 3765 N N . GLU A 1 470 ? 7.711 2.873 -32.910 1.00 86.75 470 GLU A N 1
ATOM 3766 C CA . GLU A 1 470 ? 7.867 2.212 -31.602 1.00 86.75 470 GLU A CA 1
ATOM 3767 C C . GLU A 1 470 ? 8.091 3.242 -30.473 1.00 86.75 470 GLU A C 1
ATOM 3769 O O . GLU A 1 470 ? 7.496 3.131 -29.400 1.00 86.75 470 GLU A O 1
ATOM 3774 N N . ILE A 1 471 ? 8.879 4.295 -30.724 1.00 84.94 471 ILE A N 1
ATOM 3775 C CA . ILE A 1 471 ? 9.104 5.416 -29.797 1.00 84.94 471 ILE A CA 1
ATOM 3776 C C . ILE A 1 471 ? 7.825 6.247 -29.596 1.00 84.94 471 ILE A C 1
ATOM 3778 O O . ILE A 1 471 ? 7.546 6.675 -28.474 1.00 84.94 471 ILE A O 1
ATOM 3782 N N . GLN A 1 472 ? 7.034 6.484 -30.644 1.00 87.06 472 GLN A N 1
ATOM 3783 C CA . GLN A 1 472 ? 5.768 7.216 -30.564 1.00 87.06 472 GLN A CA 1
ATOM 3784 C C . GLN A 1 472 ? 4.699 6.428 -29.791 1.00 87.06 472 GLN A C 1
ATOM 3786 O O . GLN A 1 472 ? 4.070 6.988 -28.891 1.00 87.06 472 GLN A O 1
ATOM 3791 N N . ASP A 1 473 ? 4.554 5.132 -30.071 1.00 83.44 473 ASP A N 1
ATOM 3792 C CA . ASP A 1 473 ? 3.648 4.218 -29.369 1.00 83.44 473 ASP A CA 1
ATOM 3793 C C . ASP A 1 473 ? 4.060 4.072 -27.886 1.00 83.44 473 ASP A C 1
ATOM 3795 O O . ASP A 1 473 ? 3.210 4.107 -26.989 1.00 83.44 473 ASP A O 1
ATOM 3799 N N . ALA A 1 474 ? 5.366 4.021 -27.589 1.00 77.00 474 ALA A N 1
ATOM 3800 C CA . ALA A 1 474 ? 5.886 4.039 -26.220 1.00 77.00 474 ALA A CA 1
ATOM 3801 C C . ALA A 1 474 ? 5.605 5.370 -25.496 1.00 77.00 474 ALA A C 1
ATOM 3803 O O . ALA A 1 474 ? 5.134 5.360 -24.357 1.00 77.00 474 ALA A O 1
ATOM 3804 N N . ARG A 1 475 ? 5.828 6.523 -26.147 1.00 82.25 475 ARG A N 1
ATOM 3805 C CA . ARG A 1 475 ? 5.503 7.858 -25.599 1.00 82.25 475 ARG A CA 1
ATOM 3806 C C . ARG A 1 475 ? 4.006 8.000 -25.302 1.00 82.25 475 ARG A C 1
ATOM 3808 O O . ARG A 1 475 ? 3.648 8.479 -24.228 1.00 82.25 475 ARG A O 1
ATOM 3815 N N . PHE A 1 476 ? 3.141 7.537 -26.205 1.00 89.38 476 PHE A N 1
ATOM 3816 C CA . PHE A 1 476 ? 1.690 7.512 -26.001 1.00 89.38 476 PHE A CA 1
ATOM 3817 C C . PHE A 1 476 ? 1.290 6.604 -24.827 1.00 89.38 476 PHE A C 1
ATOM 3819 O O . PHE A 1 476 ? 0.479 6.993 -23.986 1.00 89.38 476 PHE A O 1
ATOM 3826 N N . THR A 1 477 ? 1.908 5.425 -24.719 1.00 77.56 477 THR A N 1
ATOM 3827 C CA . THR A 1 477 ? 1.673 4.487 -23.610 1.00 77.56 477 THR A CA 1
ATOM 3828 C C . THR A 1 477 ? 2.087 5.092 -22.266 1.00 77.56 477 THR A C 1
ATOM 3830 O O . THR A 1 477 ? 1.317 5.027 -21.309 1.00 77.56 477 THR A O 1
ATOM 3833 N N . ILE A 1 478 ? 3.249 5.753 -22.194 1.00 81.44 478 ILE A N 1
ATOM 3834 C CA . ILE A 1 478 ? 3.697 6.489 -20.999 1.00 81.44 478 ILE A CA 1
ATOM 3835 C C . ILE A 1 478 ? 2.677 7.572 -20.624 1.00 81.44 478 ILE A C 1
ATOM 3837 O O . ILE A 1 478 ? 2.223 7.601 -19.484 1.00 81.44 478 ILE A O 1
ATOM 3841 N N . GLN A 1 479 ? 2.242 8.402 -21.576 1.00 82.88 479 GLN A N 1
ATOM 3842 C CA . GLN A 1 479 ? 1.255 9.458 -21.322 1.00 82.88 479 GLN A CA 1
ATOM 3843 C C . GLN A 1 479 ? -0.093 8.901 -20.821 1.00 82.88 479 GLN A C 1
ATOM 3845 O O . GLN A 1 479 ? -0.716 9.486 -19.931 1.00 82.88 479 GLN A O 1
ATOM 3850 N N . GLN A 1 480 ? -0.539 7.753 -21.344 1.00 81.06 480 GLN A N 1
ATOM 3851 C CA . GLN A 1 480 ? -1.752 7.074 -20.876 1.00 81.06 480 GLN A CA 1
ATOM 3852 C C . GLN A 1 480 ? -1.593 6.525 -19.447 1.00 81.06 480 GLN A C 1
ATOM 3854 O O . GLN A 1 480 ? -2.516 6.639 -18.637 1.00 81.06 480 GLN A O 1
ATOM 3859 N N . LEU A 1 481 ? -0.427 5.964 -19.113 1.00 75.88 481 LEU A N 1
ATOM 3860 C CA . LEU A 1 481 ? -0.121 5.483 -17.764 1.00 75.88 481 LEU A CA 1
ATOM 3861 C C . LEU A 1 481 ? 0.004 6.640 -16.760 1.00 75.88 481 LEU A C 1
ATOM 3863 O O . LEU A 1 481 ? -0.553 6.549 -15.671 1.00 75.88 481 LEU A O 1
ATOM 3867 N N . GLU A 1 482 ? 0.631 7.760 -17.133 1.00 78.00 482 GLU A N 1
ATOM 3868 C CA . GLU A 1 482 ? 0.670 8.978 -16.311 1.00 78.00 482 GLU A CA 1
ATOM 3869 C C . GLU A 1 482 ? -0.722 9.582 -16.064 1.00 78.00 482 GLU A C 1
ATOM 3871 O O . GLU A 1 482 ? -0.940 10.232 -15.039 1.00 78.00 482 GLU A O 1
ATOM 3876 N N . TYR A 1 483 ? -1.658 9.433 -17.007 1.00 80.44 483 TYR A N 1
ATOM 3877 C CA . TYR A 1 483 ? -3.047 9.853 -16.820 1.00 80.44 483 TYR A CA 1
ATOM 3878 C C . TYR A 1 483 ? -3.763 8.936 -15.819 1.00 80.44 483 TYR A C 1
ATOM 3880 O O . TYR A 1 483 ? -4.291 9.420 -14.818 1.00 80.44 483 TYR A O 1
ATOM 3888 N N . ARG A 1 484 ? -3.697 7.612 -16.030 1.00 74.44 484 ARG A N 1
ATOM 3889 C CA . ARG A 1 484 ? -4.288 6.610 -15.122 1.00 74.44 484 ARG A CA 1
ATOM 3890 C C . ARG A 1 484 ? -3.706 6.673 -13.708 1.00 74.44 484 ARG A C 1
ATOM 3892 O O . ARG A 1 484 ? -4.442 6.475 -12.748 1.00 74.44 484 ARG A O 1
ATOM 3899 N N . LEU A 1 485 ? -2.413 6.973 -13.566 1.00 76.62 485 LEU A N 1
ATOM 3900 C CA . LEU A 1 485 ? -1.769 7.168 -12.266 1.00 76.62 485 LEU A CA 1
ATOM 3901 C C . LEU A 1 485 ? -2.399 8.348 -11.514 1.00 76.62 485 LEU A C 1
ATOM 3903 O O . LEU A 1 485 ? -2.857 8.166 -10.391 1.00 76.62 485 LEU A O 1
ATOM 3907 N N . ARG A 1 486 ? -2.517 9.516 -12.158 1.00 81.19 486 ARG A N 1
ATOM 3908 C CA . ARG A 1 486 ? -3.152 10.706 -11.562 1.00 81.19 486 ARG A CA 1
ATOM 3909 C C . ARG A 1 486 ? -4.628 10.483 -11.227 1.00 81.19 486 ARG A C 1
ATOM 3911 O O . ARG A 1 486 ? -5.094 10.927 -10.181 1.00 81.19 486 ARG A O 1
ATOM 3918 N N . GLU A 1 487 ? -5.358 9.764 -12.079 1.00 77.31 487 GLU A N 1
ATOM 3919 C CA . GLU A 1 487 ? -6.742 9.360 -11.811 1.00 77.31 487 GLU A CA 1
ATOM 3920 C C . GLU A 1 487 ? -6.833 8.416 -10.595 1.00 77.31 487 GLU A C 1
ATOM 3922 O O . GLU A 1 487 ? -7.705 8.582 -9.741 1.00 77.31 487 GLU A O 1
ATOM 3927 N N . MET A 1 488 ? -5.916 7.454 -10.466 1.00 79.06 488 MET A N 1
ATOM 3928 C CA . MET A 1 488 ? -5.837 6.549 -9.316 1.00 79.06 488 MET A CA 1
ATOM 3929 C C . MET A 1 488 ? -5.470 7.288 -8.019 1.00 79.06 488 MET A C 1
ATOM 3931 O O . MET A 1 488 ? -6.105 7.052 -6.992 1.00 79.06 488 MET A O 1
ATOM 3935 N N . GLU A 1 489 ? -4.504 8.209 -8.063 1.00 73.44 489 GLU A N 1
ATOM 3936 C CA . GLU A 1 489 ? -4.106 9.067 -6.937 1.00 73.44 489 GLU A CA 1
ATOM 3937 C C . GLU A 1 489 ? -5.267 9.958 -6.467 1.00 73.44 489 GLU A C 1
ATOM 3939 O O . GLU A 1 489 ? -5.562 10.021 -5.271 1.00 73.44 489 GLU A O 1
ATOM 3944 N N . GLN A 1 490 ? -5.989 10.588 -7.400 1.00 80.94 490 GLN A N 1
ATOM 3945 C CA . GLN A 1 490 ? -7.180 11.384 -7.092 1.00 80.94 490 GLN A CA 1
ATOM 3946 C C . GLN A 1 490 ? -8.290 10.521 -6.468 1.00 80.94 490 GLN A C 1
ATOM 3948 O O . GLN A 1 490 ? -8.886 10.910 -5.463 1.00 80.94 490 GLN A O 1
ATOM 3953 N N . ASN A 1 491 ? -8.544 9.330 -7.018 1.00 74.94 491 ASN A N 1
ATOM 3954 C CA . ASN A 1 491 ? -9.534 8.396 -6.479 1.00 74.94 491 ASN A CA 1
ATOM 3955 C C . ASN A 1 491 ? -9.152 7.853 -5.089 1.00 74.94 491 ASN A C 1
ATOM 3957 O O . ASN A 1 491 ? -10.041 7.620 -4.268 1.00 74.94 491 ASN A O 1
ATOM 3961 N N . ALA A 1 492 ? -7.861 7.668 -4.801 1.00 74.69 492 ALA A N 1
ATOM 3962 C CA . ALA A 1 492 ? -7.377 7.314 -3.467 1.00 74.69 492 ALA A CA 1
ATOM 3963 C C . ALA A 1 492 ? -7.618 8.461 -2.470 1.00 74.69 492 ALA A C 1
ATOM 3965 O O . ALA A 1 492 ? -8.273 8.253 -1.450 1.00 74.69 492 ALA A O 1
ATOM 3966 N N . LEU A 1 493 ? -7.217 9.689 -2.818 1.00 80.94 493 LEU A N 1
ATOM 3967 C CA . LEU A 1 493 ? -7.428 10.877 -1.984 1.00 80.94 493 LEU A CA 1
ATOM 3968 C C . LEU A 1 493 ? -8.917 11.119 -1.672 1.00 80.94 493 LEU A C 1
ATOM 3970 O O . LEU A 1 493 ? -9.271 11.450 -0.540 1.00 80.94 493 LEU A O 1
ATOM 3974 N N . CYS A 1 494 ? -9.811 10.914 -2.645 1.00 81.25 494 CYS A N 1
ATOM 3975 C CA . CYS A 1 494 ? -11.255 11.011 -2.419 1.00 81.25 494 CYS A CA 1
ATOM 3976 C C . CYS A 1 494 ? -11.782 9.950 -1.436 1.00 81.25 494 CYS A C 1
ATOM 3978 O O . CYS A 1 494 ? -12.641 10.275 -0.614 1.00 81.25 494 CYS A O 1
ATOM 3980 N N . LYS A 1 495 ? -11.262 8.714 -1.472 1.00 81.56 495 LYS A N 1
ATOM 3981 C CA . LYS A 1 495 ? -11.615 7.664 -0.499 1.00 81.56 495 LYS A CA 1
ATOM 3982 C C . LYS A 1 495 ? -11.084 7.989 0.894 1.00 81.56 495 LYS A C 1
ATOM 3984 O O . LYS A 1 495 ? -11.837 7.885 1.856 1.00 81.56 495 LYS A O 1
ATOM 3989 N N . ASP A 1 496 ? -9.844 8.456 1.012 1.00 74.62 496 ASP A N 1
ATOM 3990 C CA . ASP A 1 496 ? -9.256 8.827 2.305 1.00 74.62 496 ASP A CA 1
ATOM 3991 C C . ASP A 1 496 ? -10.004 9.990 2.970 1.00 74.62 496 ASP A C 1
ATOM 3993 O O . ASP A 1 496 ? -10.244 9.963 4.178 1.00 74.62 496 ASP A O 1
ATOM 3997 N N . LEU A 1 497 ? -10.471 10.972 2.189 1.00 79.56 497 LEU A N 1
ATOM 3998 C CA . LEU A 1 497 ? -11.343 12.043 2.684 1.00 79.56 497 LEU A CA 1
ATOM 3999 C C . LEU A 1 497 ? -12.703 11.511 3.176 1.00 79.56 497 LEU A C 1
ATOM 4001 O O . LEU A 1 497 ? -13.172 11.935 4.233 1.00 79.56 497 LEU A O 1
ATOM 4005 N N . GLN A 1 498 ? -13.316 10.557 2.466 1.00 85.19 498 GLN A N 1
ATOM 4006 C CA . GLN A 1 498 ? -14.562 9.902 2.899 1.00 85.19 498 GLN A CA 1
ATOM 4007 C C . GLN A 1 498 ? -14.360 9.063 4.172 1.00 85.19 498 GLN A C 1
ATOM 4009 O O . GLN A 1 498 ? -15.162 9.148 5.105 1.00 85.19 498 GLN A O 1
ATOM 4014 N N . HIS A 1 499 ? -13.269 8.296 4.249 1.00 78.62 499 HIS A N 1
ATOM 4015 C CA . HIS A 1 499 ? -12.891 7.526 5.434 1.00 78.62 499 HIS A CA 1
ATOM 4016 C C . HIS A 1 499 ? -12.624 8.442 6.637 1.00 78.62 499 HIS A C 1
ATOM 4018 O O . HIS A 1 499 ? -13.065 8.141 7.746 1.00 78.62 499 HIS A O 1
ATOM 4024 N N . HIS A 1 500 ? -11.968 9.588 6.427 1.00 81.88 500 HIS A N 1
ATOM 4025 C CA . HIS A 1 500 ? -11.749 10.591 7.467 1.00 81.88 500 HIS A CA 1
ATOM 4026 C C . HIS A 1 500 ? -13.070 11.199 7.967 1.00 81.88 500 HIS A C 1
ATOM 4028 O O . HIS A 1 500 ? -13.293 11.261 9.176 1.00 81.88 500 HIS A O 1
ATOM 4034 N N . GLU A 1 501 ? -13.987 11.574 7.067 1.00 88.00 501 GLU A N 1
ATOM 4035 C CA . GLU A 1 501 ? -15.305 12.096 7.453 1.00 88.00 501 GLU A CA 1
ATOM 4036 C C . GLU A 1 501 ? -16.131 11.051 8.230 1.00 88.00 501 GLU A C 1
ATOM 4038 O O . GLU A 1 501 ? -16.797 11.384 9.212 1.00 88.00 501 GLU A O 1
ATOM 4043 N N . MET A 1 502 ? -16.066 9.774 7.834 1.00 86.81 502 MET A N 1
ATOM 4044 C CA . MET A 1 502 ? -16.713 8.673 8.554 1.00 86.81 502 MET A CA 1
ATOM 4045 C C . MET A 1 502 ? -16.076 8.428 9.930 1.00 86.81 502 MET A C 1
ATOM 4047 O O . MET A 1 502 ? -16.796 8.237 10.911 1.00 86.81 502 MET A O 1
ATOM 4051 N N . ALA A 1 503 ? -14.748 8.503 10.037 1.00 82.19 503 ALA A N 1
ATOM 4052 C CA . ALA A 1 503 ? -14.041 8.379 11.307 1.00 82.19 503 ALA A CA 1
ATOM 4053 C C . ALA A 1 503 ? -14.391 9.520 12.279 1.00 82.19 503 ALA A C 1
ATOM 4055 O O . ALA A 1 503 ? -14.585 9.263 13.466 1.00 82.19 503 ALA A O 1
ATOM 4056 N N . GLU A 1 504 ? -14.528 10.765 11.809 1.00 87.38 504 GLU A N 1
ATOM 4057 C CA . GLU A 1 504 ? -14.980 11.881 12.655 1.00 87.38 504 GLU A CA 1
ATOM 4058 C C . GLU A 1 504 ? -16.455 11.747 13.074 1.00 87.38 504 GLU A C 1
ATOM 4060 O O . GLU A 1 504 ? -16.780 12.035 14.227 1.00 87.38 504 GLU A O 1
ATOM 4065 N N . LYS A 1 505 ? -17.340 11.234 12.203 1.00 87.62 505 LYS A N 1
ATOM 4066 C CA . LYS A 1 505 ? -18.732 10.898 12.574 1.00 87.62 505 LYS A CA 1
ATOM 4067 C C . LYS A 1 505 ? -18.775 9.863 13.705 1.00 87.62 505 LYS A C 1
ATOM 4069 O O . LYS A 1 505 ? -19.429 10.103 14.717 1.00 87.62 505 LYS A O 1
ATOM 4074 N N . LEU A 1 506 ? -18.024 8.766 13.575 1.00 88.31 506 LEU A N 1
ATOM 4075 C CA . LEU A 1 506 ? -17.951 7.710 14.592 1.00 88.31 506 LEU A CA 1
ATOM 4076 C C . LEU A 1 506 ? -17.316 8.203 15.906 1.00 88.31 506 LEU A C 1
ATOM 4078 O O . LEU A 1 506 ? -17.788 7.850 16.983 1.00 88.31 506 LEU A O 1
ATOM 4082 N N . LYS A 1 507 ? -16.292 9.067 15.852 1.00 86.38 507 LYS A N 1
ATOM 4083 C CA . LYS A 1 507 ? -15.714 9.703 17.053 1.00 86.38 507 LYS A CA 1
ATOM 4084 C C . LYS A 1 507 ? -16.712 10.604 17.782 1.00 86.38 507 LYS A C 1
ATOM 4086 O O . LYS A 1 507 ? -16.690 10.638 19.011 1.00 86.38 507 LYS A O 1
ATOM 4091 N N . GLU A 1 508 ? -17.553 11.346 17.061 1.00 84.56 508 GLU A N 1
ATOM 4092 C CA . GLU A 1 508 ? -18.606 12.167 17.674 1.00 84.56 508 GLU A CA 1
ATOM 4093 C C . GLU A 1 508 ? -19.705 11.288 18.287 1.00 84.56 508 GLU A C 1
ATOM 4095 O O . GLU A 1 508 ? -20.132 11.541 19.411 1.00 84.56 508 GLU A O 1
ATOM 4100 N N . GLU A 1 509 ? -20.108 10.207 17.616 1.00 88.75 509 GLU A N 1
ATOM 4101 C CA . GLU A 1 509 ? -21.075 9.249 18.159 1.00 88.75 509 GLU A CA 1
ATOM 4102 C C . GLU A 1 509 ? -20.558 8.570 19.438 1.00 88.75 509 GLU A C 1
ATOM 4104 O O . GLU A 1 509 ? -21.251 8.579 20.457 1.00 88.75 509 GLU A O 1
ATOM 4109 N N . ILE A 1 510 ? -19.310 8.087 19.442 1.00 83.50 510 ILE A N 1
ATOM 4110 C CA . ILE A 1 510 ? -18.646 7.548 20.641 1.00 83.50 510 ILE A CA 1
ATOM 4111 C C . ILE A 1 510 ? -18.612 8.599 21.760 1.00 83.50 510 ILE A C 1
ATOM 4113 O O . ILE A 1 510 ? -18.952 8.288 22.900 1.00 83.50 510 ILE A O 1
ATOM 4117 N N . ARG A 1 511 ? -18.278 9.860 21.453 1.00 86.00 511 ARG A N 1
ATOM 4118 C CA . ARG A 1 511 ? -18.258 10.968 22.427 1.00 86.00 511 ARG A CA 1
ATOM 4119 C C . ARG A 1 511 ? -19.639 11.239 23.034 1.00 86.00 511 ARG A C 1
ATOM 4121 O O . ARG A 1 511 ? -19.736 11.472 24.240 1.00 86.00 511 ARG A O 1
ATOM 4128 N N . VAL A 1 512 ? -20.701 11.172 22.231 1.00 81.88 512 VAL A N 1
ATOM 4129 C CA . VAL A 1 512 ? -22.096 11.316 22.681 1.00 81.88 512 VAL A CA 1
ATOM 4130 C C . VAL A 1 512 ? -22.536 10.115 23.527 1.00 81.88 512 VAL A C 1
ATOM 4132 O O . VAL A 1 512 ? -23.177 10.303 24.563 1.00 81.88 512 VAL A O 1
ATOM 4135 N N . LEU A 1 513 ? -22.175 8.889 23.141 1.00 83.69 513 LEU A N 1
ATOM 4136 C CA . LEU A 1 513 ? -22.482 7.668 23.897 1.00 83.69 513 LEU A CA 1
ATOM 4137 C C . LEU A 1 513 ? -21.730 7.618 25.235 1.00 83.69 513 LEU A C 1
ATOM 4139 O O . LEU A 1 513 ? -22.350 7.371 26.268 1.00 83.69 513 LEU A O 1
ATOM 4143 N N . GLU A 1 514 ? -20.438 7.957 25.259 1.00 82.56 514 GLU A N 1
ATOM 4144 C CA . GLU A 1 514 ? -19.678 8.180 26.495 1.00 82.56 514 GLU A CA 1
ATOM 4145 C C . GLU A 1 514 ? -20.303 9.277 27.364 1.00 82.56 514 GLU A C 1
ATOM 4147 O O . GLU A 1 514 ? -20.302 9.175 28.592 1.00 82.56 514 GLU A O 1
ATOM 4152 N N . GLY A 1 515 ? -20.815 10.342 26.740 1.00 78.44 515 GLY A N 1
ATOM 4153 C CA . GLY A 1 515 ? -21.496 11.433 27.425 1.00 78.44 515 GLY A CA 1
ATOM 4154 C C . GLY A 1 515 ? -22.728 10.942 28.180 1.00 78.44 515 GLY A C 1
ATOM 4155 O O . GLY A 1 515 ? -22.809 11.141 29.394 1.00 78.44 515 GLY A O 1
ATOM 4156 N N . LYS A 1 516 ? -23.618 10.233 27.473 1.00 79.62 516 LYS A N 1
ATOM 4157 C CA . LYS A 1 516 ? -24.822 9.587 28.019 1.00 79.62 516 LYS A CA 1
ATOM 4158 C C . LYS A 1 516 ? -24.478 8.576 29.116 1.00 79.62 516 LYS A C 1
ATOM 4160 O O . LYS A 1 516 ? -25.049 8.650 30.199 1.00 79.62 516 LYS A O 1
ATOM 4165 N N . LEU A 1 517 ? -23.515 7.682 28.874 1.00 79.69 517 LEU A N 1
ATOM 4166 C CA . LEU A 1 517 ? -23.103 6.658 29.838 1.00 79.69 517 LEU A CA 1
ATOM 4167 C C . LEU A 1 517 ? -22.586 7.284 31.139 1.00 79.69 517 LEU A C 1
ATOM 4169 O O . LEU A 1 517 ? -23.047 6.924 32.217 1.00 79.69 517 LEU A O 1
ATOM 4173 N N . LYS A 1 518 ? -21.689 8.276 31.048 1.00 78.25 518 LYS A N 1
ATOM 4174 C CA . LYS A 1 518 ? -21.149 8.978 32.225 1.00 78.25 518 LYS A CA 1
ATOM 4175 C C . LYS A 1 518 ? -22.248 9.675 33.038 1.00 78.25 518 LYS A C 1
ATOM 4177 O O . LYS A 1 518 ? -22.160 9.674 34.258 1.00 78.25 518 LYS A O 1
ATOM 4182 N N . LEU A 1 519 ? -23.277 10.211 32.376 1.00 71.25 519 LEU A N 1
ATOM 4183 C CA . LEU A 1 519 ? -24.410 10.894 33.012 1.00 71.25 519 LEU A CA 1
ATOM 4184 C C . LEU A 1 519 ? -25.392 9.921 33.695 1.00 71.25 519 LEU A C 1
ATOM 4186 O O . LEU A 1 519 ? -25.981 10.266 34.714 1.00 71.25 519 LEU A O 1
ATOM 4190 N N . VAL A 1 520 ? -25.530 8.693 33.182 1.00 73.50 520 VAL A N 1
ATOM 4191 C CA . VAL A 1 520 ? -26.282 7.609 33.845 1.00 73.50 520 VAL A CA 1
ATOM 4192 C C . VAL A 1 520 ? -25.498 7.030 35.029 1.00 73.50 520 VAL A C 1
ATOM 4194 O O . VAL A 1 520 ? -26.079 6.770 36.079 1.00 73.50 520 VAL A O 1
ATOM 4197 N N . SER A 1 521 ? -24.180 6.847 34.895 1.00 74.56 521 SER A N 1
ATOM 4198 C CA . SER A 1 521 ? -23.343 6.226 35.933 1.00 74.56 521 SER A CA 1
ATOM 4199 C C . SER A 1 521 ? -22.967 7.143 37.105 1.00 74.56 521 SER A C 1
ATOM 4201 O O . SER A 1 521 ? -22.536 6.628 38.133 1.00 74.56 521 SER A O 1
ATOM 4203 N N . SER A 1 522 ? -23.083 8.471 36.982 1.00 67.19 522 SER A N 1
ATOM 4204 C CA . SER A 1 522 ? -22.682 9.412 38.045 1.00 67.19 522 SER A CA 1
ATOM 4205 C C . SER A 1 522 ? -23.779 9.707 39.075 1.00 67.19 522 SER A C 1
ATOM 4207 O O . SER A 1 522 ? -23.462 10.092 40.201 1.00 67.19 522 SER A O 1
ATOM 4209 N N . GLY A 1 523 ? -25.057 9.547 38.712 1.00 58.47 523 GLY A N 1
ATOM 4210 C CA . GLY A 1 523 ? -26.229 9.796 39.565 1.00 58.47 523 GLY A CA 1
ATOM 4211 C C . GLY A 1 523 ? -26.485 11.279 39.869 1.00 58.47 523 GLY A C 1
ATOM 4212 O O . GLY A 1 523 ? -27.526 11.820 39.500 1.00 58.47 523 GLY A O 1
ATOM 4213 N N . GLY A 1 524 ? -25.525 11.961 40.500 1.00 66.06 524 GLY A N 1
ATOM 4214 C CA . GLY A 1 524 ? -25.648 13.363 40.920 1.00 66.06 524 GLY A CA 1
ATOM 4215 C C . GLY A 1 524 ? -25.816 14.362 39.768 1.00 66.06 524 GLY A C 1
ATOM 4216 O O . GLY A 1 524 ? -26.497 15.373 39.938 1.00 66.06 524 GLY A O 1
ATOM 4217 N N . ASP A 1 525 ? -25.283 14.064 38.576 1.00 67.00 525 ASP A N 1
ATOM 4218 C CA . ASP A 1 525 ? -25.467 14.921 37.392 1.00 67.00 525 ASP A CA 1
ATOM 4219 C C . ASP A 1 525 ? -26.943 14.995 36.962 1.00 67.00 525 ASP A C 1
ATOM 4221 O O . ASP A 1 525 ? -27.387 16.028 36.459 1.00 67.00 525 ASP A O 1
ATOM 4225 N N . ILE A 1 526 ? -27.729 13.936 37.199 1.00 75.62 526 ILE A N 1
ATOM 4226 C CA . ILE A 1 526 ? -29.167 13.897 36.887 1.00 75.62 526 ILE A CA 1
ATOM 4227 C C . ILE A 1 526 ? -29.958 14.772 37.866 1.00 75.62 526 ILE A C 1
ATOM 4229 O O . ILE A 1 526 ? -30.851 15.508 37.442 1.00 75.62 526 ILE A O 1
ATOM 4233 N N . GLU A 1 527 ? -29.621 14.761 39.159 1.00 75.19 527 GLU A N 1
ATOM 4234 C CA . GLU A 1 527 ? -30.254 15.657 40.137 1.00 75.19 527 GLU A CA 1
ATOM 4235 C C . GLU A 1 527 ? -29.868 17.124 39.909 1.00 75.19 527 GLU A C 1
ATOM 4237 O O . GLU A 1 527 ? -30.725 18.008 39.971 1.00 75.19 527 GLU A O 1
ATOM 4242 N N . TYR A 1 528 ? -28.608 17.392 39.560 1.00 81.62 528 TYR A N 1
ATOM 4243 C CA . TYR A 1 528 ? -28.151 18.724 39.167 1.00 81.62 528 TYR A CA 1
ATOM 4244 C C . TYR A 1 528 ? -28.884 19.227 37.913 1.00 81.62 528 TYR A C 1
ATOM 4246 O O . TYR A 1 528 ? -29.435 20.331 37.919 1.00 81.62 528 TYR A O 1
ATOM 4254 N N . LEU A 1 529 ? -28.991 18.394 36.871 1.00 82.69 529 LEU A N 1
ATOM 4255 C CA . LEU A 1 529 ? -29.729 18.714 35.648 1.00 82.69 529 LEU A CA 1
ATOM 4256 C C . LEU A 1 529 ? -31.226 18.945 35.919 1.00 82.69 529 LEU A C 1
ATOM 4258 O O . LEU A 1 529 ? -31.796 19.893 35.384 1.00 82.69 529 LEU A O 1
ATOM 4262 N N . ARG A 1 530 ? -31.854 18.135 36.784 1.00 81.69 530 ARG A N 1
ATOM 4263 C CA . ARG A 1 530 ? -33.243 18.315 37.248 1.00 81.69 530 ARG A CA 1
ATOM 4264 C C . ARG A 1 530 ? -33.432 19.659 37.954 1.00 81.69 530 ARG A C 1
ATOM 4266 O O . ARG A 1 530 ? -34.382 20.376 37.647 1.00 81.69 530 ARG A O 1
ATOM 4273 N N . ASN A 1 531 ? -32.530 20.024 38.863 1.00 82.81 531 ASN A N 1
ATOM 4274 C CA . ASN A 1 531 ? -32.602 21.291 39.594 1.00 82.81 531 ASN A CA 1
ATOM 4275 C C . ASN A 1 531 ? -32.443 22.498 38.653 1.00 82.81 531 ASN A C 1
ATOM 4277 O O . ASN A 1 531 ? -33.196 23.469 38.758 1.00 82.81 531 ASN A O 1
ATOM 4281 N N . ILE A 1 532 ? -31.537 22.412 37.675 1.00 84.06 532 ILE A N 1
ATOM 4282 C CA . ILE A 1 532 ? -31.382 23.438 36.635 1.00 84.06 532 ILE A CA 1
ATOM 4283 C C . ILE A 1 532 ? -32.597 23.476 35.691 1.00 84.06 532 ILE A C 1
ATOM 4285 O O . ILE A 1 532 ? -33.032 24.560 35.315 1.00 84.06 532 ILE A O 1
ATOM 4289 N N . PHE A 1 533 ? -33.209 22.338 35.351 1.00 82.31 533 PHE A N 1
ATOM 4290 C CA . PHE A 1 533 ? -34.437 22.291 34.545 1.00 82.31 533 PHE A CA 1
ATOM 4291 C C . PHE A 1 533 ? -35.619 22.977 35.252 1.00 82.31 533 PHE A C 1
ATOM 4293 O O . PHE A 1 533 ? -36.372 23.715 34.617 1.00 82.31 533 PHE A O 1
ATOM 4300 N N . VAL A 1 534 ? -35.745 22.832 36.576 1.00 81.88 534 VAL A N 1
ATOM 4301 C CA . VAL A 1 534 ? -36.738 23.581 37.369 1.00 81.88 534 VAL A CA 1
ATOM 4302 C C . VAL A 1 534 ? -36.434 25.088 37.371 1.00 81.88 534 VAL A C 1
ATOM 4304 O O . VAL A 1 534 ? -37.346 25.891 37.177 1.00 81.88 534 VAL A O 1
ATOM 4307 N N . GLN A 1 535 ? -35.165 25.499 37.501 1.00 81.44 535 GLN A N 1
ATOM 4308 C CA . GLN A 1 535 ? -34.784 26.913 37.341 1.00 81.44 535 GLN A CA 1
ATOM 4309 C C . GLN A 1 535 ? -35.071 27.444 35.926 1.00 81.44 535 GLN A C 1
ATOM 4311 O O . GLN A 1 535 ? -35.509 28.585 35.779 1.00 81.44 535 GLN A O 1
ATOM 4316 N N . TYR A 1 536 ? -34.878 26.627 34.888 1.00 83.19 536 TYR A N 1
ATOM 4317 C CA . TYR A 1 536 ? -35.172 26.982 33.499 1.00 83.19 536 TYR A CA 1
ATOM 4318 C C . TYR A 1 536 ? -36.668 27.236 33.273 1.00 83.19 536 TYR A C 1
ATOM 4320 O O . TYR A 1 536 ? -37.039 28.270 32.720 1.00 83.19 536 TYR A O 1
ATOM 4328 N N . LEU A 1 537 ? -37.540 26.345 33.761 1.00 80.88 537 LEU A N 1
ATOM 4329 C CA . LEU A 1 537 ? -38.994 26.538 33.692 1.00 80.88 537 LEU A CA 1
ATOM 4330 C C . LEU A 1 537 ? -39.440 27.816 34.419 1.00 80.88 537 LEU A C 1
ATOM 4332 O O . LEU A 1 537 ? -40.256 28.568 33.891 1.00 80.88 537 LEU A O 1
ATOM 4336 N N . ASN A 1 538 ? -38.850 28.109 35.581 1.00 78.31 538 ASN A N 1
ATOM 4337 C CA . ASN A 1 538 ? -39.160 29.313 36.358 1.00 78.31 538 ASN A CA 1
ATOM 4338 C C . ASN A 1 538 ? -38.598 30.615 35.745 1.00 78.31 538 ASN A C 1
ATOM 4340 O O . ASN A 1 538 ? -39.075 31.696 36.081 1.00 78.31 538 ASN A O 1
ATOM 4344 N N . THR A 1 539 ? -37.606 30.536 34.849 1.00 75.44 539 THR A N 1
ATOM 4345 C CA . THR A 1 539 ? -36.990 31.700 34.171 1.00 75.44 539 THR A CA 1
ATOM 4346 C C . THR A 1 539 ? -37.421 31.867 32.712 1.00 75.44 539 THR A C 1
ATOM 4348 O O . THR A 1 539 ? -37.145 32.902 32.110 1.00 75.44 539 THR A O 1
ATOM 4351 N N . ILE A 1 540 ? -38.169 30.914 32.144 1.00 67.50 540 ILE A N 1
ATOM 4352 C CA . ILE A 1 540 ? -38.724 30.983 30.779 1.00 67.50 540 ILE A CA 1
ATOM 4353 C C . ILE A 1 540 ? -39.580 32.243 30.545 1.00 67.50 540 ILE A C 1
ATOM 4355 O O . ILE A 1 540 ? -39.660 32.739 29.424 1.00 67.50 540 ILE A O 1
ATOM 4359 N N . THR A 1 541 ? -40.189 32.786 31.601 1.00 64.12 541 THR A N 1
ATOM 4360 C CA . THR A 1 541 ? -41.010 34.006 31.574 1.00 64.12 541 THR A CA 1
ATOM 4361 C C . THR A 1 541 ? -40.209 35.306 31.716 1.00 64.12 541 THR A C 1
ATOM 4363 O O . THR A 1 541 ? -40.783 36.381 31.550 1.00 64.12 541 THR A O 1
ATOM 4366 N N . THR A 1 542 ? -38.906 35.256 32.028 1.00 59.19 542 THR A N 1
ATOM 4367 C CA . THR A 1 542 ? -38.103 36.438 32.398 1.00 59.19 542 THR A CA 1
ATOM 4368 C C . THR A 1 542 ? -36.710 36.469 31.742 1.00 59.19 542 THR A C 1
ATOM 4370 O O . THR A 1 542 ? -35.731 35.945 32.261 1.00 59.19 542 THR A O 1
ATOM 4373 N N . ALA A 1 543 ? -36.629 37.204 30.623 1.00 58.62 543 ALA A N 1
ATOM 4374 C CA . ALA A 1 543 ? -35.424 37.616 29.878 1.00 58.62 543 ALA A CA 1
ATOM 4375 C C . ALA A 1 543 ? -34.529 36.497 29.281 1.00 58.62 543 ALA A C 1
ATOM 4377 O O . ALA A 1 543 ? -33.927 35.678 29.980 1.00 58.62 543 ALA A O 1
ATOM 4378 N N . SER A 1 544 ? -34.332 36.532 27.953 1.00 66.44 544 SER A N 1
ATOM 4379 C CA . SER A 1 544 ? -33.656 35.450 27.211 1.00 66.44 544 SER A CA 1
ATOM 4380 C C . SER A 1 544 ? -32.195 35.208 27.611 1.00 66.44 544 SER A C 1
ATOM 4382 O O . SER A 1 544 ? -31.719 34.082 27.498 1.00 66.44 544 SER A O 1
ATOM 4384 N N . ALA A 1 545 ? -31.484 36.204 28.153 1.00 69.94 545 ALA A N 1
ATOM 4385 C CA . ALA A 1 545 ? -30.088 36.055 28.577 1.00 69.94 545 ALA A CA 1
ATOM 4386 C C . ALA A 1 545 ? -29.891 35.044 29.729 1.00 69.94 545 ALA A C 1
ATOM 4388 O O . ALA A 1 545 ? -28.938 34.264 29.698 1.00 69.94 545 ALA A O 1
ATOM 4389 N N . SER A 1 546 ? -30.795 35.019 30.718 1.00 70.94 546 SER A N 1
ATOM 4390 C CA . SER A 1 546 ? -30.729 34.060 31.835 1.00 70.94 546 SER A CA 1
ATOM 4391 C C . SER A 1 546 ? -31.046 32.647 31.341 1.00 70.94 546 SER A C 1
ATOM 4393 O O . SER A 1 546 ? -30.226 31.733 31.450 1.00 70.94 546 SER A O 1
ATOM 4395 N N . SER A 1 547 ? -32.185 32.520 30.652 1.00 78.00 547 SER A N 1
ATOM 4396 C CA . SER A 1 547 ? -32.645 31.311 29.962 1.00 78.00 547 SER A CA 1
ATOM 4397 C C . SER A 1 547 ? -31.558 30.688 29.062 1.00 78.00 547 SER A C 1
ATOM 4399 O O . SER A 1 547 ? -31.334 29.477 29.095 1.00 78.00 547 SER A O 1
ATOM 4401 N N . LYS A 1 548 ? -30.804 31.508 28.317 1.00 80.31 548 LYS A N 1
ATOM 4402 C CA . LYS A 1 548 ? -29.714 31.076 27.427 1.00 80.31 548 LYS A CA 1
ATOM 4403 C C . LYS A 1 548 ? -28.461 30.596 28.163 1.00 80.31 548 LYS A C 1
ATOM 4405 O O . LYS A 1 548 ? -27.857 29.609 27.746 1.00 80.31 548 LYS A O 1
ATOM 4410 N N . ASN A 1 549 ? -28.076 31.246 29.262 1.00 82.94 549 ASN A N 1
ATOM 4411 C CA . ASN A 1 549 ? -26.969 30.772 30.100 1.00 82.94 549 ASN A CA 1
ATOM 4412 C C . ASN A 1 549 ? -27.320 29.446 30.793 1.00 82.94 549 ASN A C 1
ATOM 4414 O O . ASN A 1 549 ? -26.478 28.552 30.867 1.00 82.94 549 ASN A O 1
ATOM 4418 N N . ILE A 1 550 ? -28.577 29.286 31.212 1.00 84.31 550 ILE A N 1
ATOM 4419 C CA . ILE A 1 550 ? -29.101 28.027 31.745 1.00 84.31 550 ILE A CA 1
ATOM 4420 C C . ILE A 1 550 ? -29.076 26.928 30.666 1.00 84.31 550 ILE A C 1
ATOM 4422 O O . ILE A 1 550 ? -28.516 25.862 30.910 1.00 84.31 550 ILE A O 1
ATOM 4426 N N . LEU A 1 551 ? -29.558 27.197 29.444 1.00 83.19 551 LEU A N 1
ATOM 4427 C CA . LEU A 1 551 ? -29.468 26.257 28.313 1.00 83.19 551 LEU A CA 1
ATOM 4428 C C . LEU A 1 551 ? -28.029 25.822 28.004 1.00 83.19 551 LEU A C 1
ATOM 4430 O O . LEU A 1 551 ? -27.799 24.642 27.743 1.00 83.19 551 LEU A O 1
ATOM 4434 N N . ARG A 1 552 ? -27.054 26.739 28.062 1.00 83.25 552 ARG A N 1
ATOM 4435 C CA . ARG A 1 552 ? -25.626 26.400 27.922 1.00 83.25 552 ARG A CA 1
ATOM 4436 C C . ARG A 1 552 ? -25.152 25.467 29.036 1.00 83.25 552 ARG A C 1
ATOM 4438 O O . ARG A 1 552 ? -24.521 24.461 28.734 1.00 83.25 552 ARG A O 1
ATOM 4445 N N . ALA A 1 553 ? -25.480 25.754 30.297 1.00 83.06 553 ALA A N 1
ATOM 4446 C CA . ALA A 1 553 ? -25.106 24.898 31.425 1.00 83.06 553 ALA A CA 1
ATOM 4447 C C . ALA A 1 553 ? -25.699 23.482 31.289 1.00 83.06 553 ALA A C 1
ATOM 4449 O O . ALA A 1 553 ? -24.975 22.494 31.396 1.00 83.06 553 ALA A O 1
ATOM 4450 N N . MET A 1 554 ? -26.988 23.378 30.949 1.00 84.31 554 MET A N 1
ATOM 4451 C CA . MET A 1 554 ? -27.660 22.101 30.673 1.00 84.31 554 MET A CA 1
ATOM 4452 C C . MET A 1 554 ? -27.011 21.366 29.497 1.00 84.31 554 MET A C 1
ATOM 4454 O O . MET A 1 554 ? -26.762 20.167 29.581 1.00 84.31 554 MET A O 1
ATOM 4458 N N . GLY A 1 555 ? -26.694 22.086 28.419 1.00 80.38 555 GLY A N 1
ATOM 4459 C CA . GLY A 1 555 ? -26.039 21.537 27.237 1.00 80.38 555 GLY A CA 1
ATOM 4460 C C . GLY A 1 555 ? -24.598 21.073 27.482 1.00 80.38 555 GLY A C 1
ATOM 4461 O O . GLY A 1 555 ? -24.165 20.109 26.855 1.00 80.38 555 GLY A O 1
ATOM 4462 N N . MET A 1 556 ? -23.875 21.700 28.416 1.00 81.69 556 MET A N 1
ATOM 4463 C CA . MET A 1 556 ? -22.555 21.249 28.874 1.00 81.69 556 MET A CA 1
ATOM 4464 C C . MET A 1 556 ? -22.649 19.989 29.743 1.00 81.69 556 MET A C 1
ATOM 4466 O O . MET A 1 556 ? -21.868 19.063 29.534 1.00 81.69 556 MET A O 1
ATOM 4470 N N . VAL A 1 557 ? -23.617 19.916 30.666 1.00 81.62 557 VAL A N 1
ATOM 4471 C CA . VAL A 1 557 ? -23.880 18.712 31.482 1.00 81.62 557 VAL A CA 1
ATOM 4472 C C . VAL A 1 557 ? -24.265 17.531 30.583 1.00 81.62 557 VAL A C 1
ATOM 4474 O O . VAL A 1 557 ? -23.657 16.466 30.666 1.00 81.62 557 VAL A O 1
ATOM 4477 N N . LEU A 1 558 ? -25.199 17.749 29.651 1.00 78.38 558 LEU A N 1
ATOM 4478 C CA . LEU A 1 558 ? -25.639 16.768 28.649 1.00 78.38 558 LEU A CA 1
ATOM 4479 C C . LEU A 1 558 ? -24.599 16.469 27.553 1.00 78.38 558 LEU A C 1
ATOM 4481 O O . LEU A 1 558 ? -24.796 15.528 26.788 1.00 78.38 558 LEU A O 1
ATOM 4485 N N . LYS A 1 559 ? -23.509 17.248 27.470 1.00 76.50 559 LYS A N 1
ATOM 4486 C CA . LYS A 1 559 ? -22.440 17.145 26.456 1.00 76.50 559 LYS A CA 1
ATOM 4487 C C . LYS A 1 559 ? -22.978 17.126 25.019 1.00 76.50 559 LYS A C 1
ATOM 4489 O O . LYS A 1 559 ? -22.574 16.298 24.204 1.00 76.50 559 LYS A O 1
ATOM 4494 N N . LEU A 1 560 ? -23.894 18.050 24.722 1.00 77.38 560 LEU A N 1
ATOM 4495 C CA . LEU A 1 560 ? -24.420 18.252 23.370 1.00 77.38 560 LEU A CA 1
ATOM 4496 C C . LEU A 1 560 ? -23.294 18.643 22.398 1.00 77.38 560 LEU A C 1
ATOM 4498 O O . LEU A 1 560 ? -22.325 19.303 22.786 1.00 77.38 560 LEU A O 1
ATOM 4502 N N . SER A 1 561 ? -23.437 18.263 21.129 1.00 76.44 561 SER A N 1
ATOM 4503 C CA . SER A 1 561 ? -22.422 18.483 20.096 1.00 76.44 561 SER A CA 1
ATOM 4504 C C . SER A 1 561 ? -22.126 19.965 19.850 1.00 76.44 561 SER A C 1
ATOM 4506 O O . SER A 1 561 ? -22.955 20.857 20.061 1.00 76.44 561 SER A O 1
ATOM 4508 N N . SER A 1 562 ? -20.969 20.242 19.246 1.00 79.38 562 SER A N 1
ATOM 4509 C CA . SER A 1 562 ? -20.594 21.589 18.787 1.00 79.38 562 SER A CA 1
ATOM 4510 C C . SER A 1 562 ? -21.545 22.174 17.727 1.00 79.38 562 SER A C 1
ATOM 4512 O O . SER A 1 562 ? -21.467 23.368 17.429 1.00 79.38 562 SER A O 1
ATOM 4514 N N . LYS A 1 563 ? -22.429 21.358 17.129 1.00 80.31 563 LYS A N 1
ATOM 4515 C CA . LYS A 1 563 ? -23.511 21.819 16.242 1.00 80.31 563 LYS A CA 1
ATOM 4516 C C . LYS A 1 563 ? -24.728 22.263 17.055 1.00 80.31 563 LYS A C 1
ATOM 4518 O O . LYS A 1 563 ? -25.229 23.362 16.838 1.00 80.31 563 LYS A O 1
ATOM 4523 N N . GLU A 1 564 ? -25.158 21.461 18.023 1.00 79.00 564 GLU A N 1
ATOM 4524 C CA . GLU A 1 564 ? -26.289 21.774 18.908 1.00 79.00 564 GLU A CA 1
ATOM 4525 C C . GLU A 1 564 ? -26.001 22.986 19.804 1.00 79.00 564 GLU A C 1
ATOM 4527 O O . GLU A 1 564 ? -26.860 23.855 19.963 1.00 79.00 564 GLU A O 1
ATOM 4532 N N . MET A 1 565 ? -24.767 23.127 20.303 1.00 83.00 565 MET A N 1
ATOM 4533 C CA . MET A 1 565 ? -24.375 24.303 21.088 1.00 83.00 565 MET A CA 1
ATOM 4534 C C . MET A 1 565 ? -24.474 25.602 20.277 1.00 83.00 565 MET A C 1
ATOM 4536 O O . MET A 1 565 ? -24.948 26.616 20.784 1.00 83.00 565 MET A O 1
ATOM 4540 N N . LYS A 1 566 ? -24.145 25.559 18.976 1.00 83.94 566 LYS A N 1
ATOM 4541 C CA . LYS A 1 566 ? -24.343 26.697 18.063 1.00 83.94 566 LYS A CA 1
ATOM 4542 C C . LYS A 1 566 ? -25.822 27.033 17.842 1.00 83.94 566 LYS A C 1
ATOM 4544 O O . LYS A 1 566 ? -26.137 28.191 17.593 1.00 83.94 566 LYS A O 1
ATOM 4549 N N . ILE A 1 567 ? -26.741 26.072 17.958 1.00 83.00 567 ILE A N 1
ATOM 4550 C CA . ILE A 1 567 ? -28.191 26.340 17.895 1.00 83.00 567 ILE A CA 1
ATOM 4551 C C . ILE A 1 567 ? -28.650 27.077 19.165 1.00 83.00 567 ILE A C 1
ATOM 4553 O O . ILE A 1 567 ? -29.410 28.041 19.070 1.00 83.00 567 ILE A O 1
ATOM 4557 N N . ILE A 1 568 ? -28.138 26.687 20.339 1.00 80.75 568 ILE A N 1
ATOM 4558 C CA . ILE A 1 568 ? -28.364 27.405 21.606 1.00 80.75 568 ILE A CA 1
ATOM 4559 C C . ILE A 1 568 ? -27.778 28.827 21.530 1.00 80.75 568 ILE A C 1
ATOM 4561 O O . ILE A 1 568 ? -28.446 29.791 21.905 1.00 80.75 568 ILE A O 1
ATOM 4565 N N . ASP A 1 569 ? -26.575 28.983 20.976 1.00 78.44 569 ASP A N 1
ATOM 4566 C CA . ASP A 1 569 ? -25.926 30.286 20.791 1.00 78.44 569 ASP A CA 1
ATOM 4567 C C . ASP A 1 569 ? -26.619 31.188 19.758 1.00 78.44 569 ASP A C 1
ATOM 4569 O O . ASP A 1 569 ? -26.593 32.410 19.914 1.00 78.44 569 ASP A O 1
ATOM 4573 N N . ASN A 1 570 ? -27.289 30.620 18.753 1.00 78.06 570 ASN A N 1
ATOM 4574 C CA . ASN A 1 570 ? -27.999 31.378 17.719 1.00 78.06 570 ASN A CA 1
ATOM 4575 C C . ASN A 1 570 ? -29.449 31.747 18.089 1.00 78.06 570 ASN A C 1
ATOM 4577 O O . ASN A 1 570 ? -30.037 32.604 17.425 1.00 78.06 570 ASN A O 1
ATOM 4581 N N . LYS A 1 571 ? -30.030 31.176 19.156 1.00 68.25 571 LYS A N 1
ATOM 4582 C CA . LYS A 1 571 ? -31.298 31.674 19.725 1.00 68.25 571 LYS A CA 1
ATOM 4583 C C . LYS A 1 571 ? -31.116 33.095 20.281 1.00 68.25 571 LYS A C 1
ATOM 4585 O O . LYS A 1 571 ? -30.144 33.359 20.994 1.00 68.25 571 LYS A O 1
ATOM 4590 N N . LYS A 1 572 ? -32.047 33.996 19.963 1.00 54.72 572 LYS A N 1
ATOM 4591 C CA . LYS A 1 572 ? -32.148 35.355 20.528 1.00 54.72 572 LYS A CA 1
ATOM 4592 C C . LYS A 1 572 ? -33.137 35.375 21.692 1.00 54.72 572 LYS A C 1
ATOM 4594 O O . LYS A 1 572 ? -34.136 34.636 21.586 1.00 54.72 572 LYS A O 1
#

Foldseek 3Di:
DVVVVVVVVVVVVVVVVVVVVVVVVVVVVVQAVFQVVFVVVVVVVVVVVVVVVVVVVVVVVVVVVVVVVVVVVVVVVVVVVVVVVVVVVVVVVVVVVVVVVVVVVVVVVVVVVVVVVVVCVDVVNVVVVVVVVVVVVVVVVVVVVCVVVVVVPPPDPPCVVVVVVVVVVVVVVVVVVVVVVVVVVVVVVVVVVVVVVVVVVVVVVVVDDPDDDDDDDCPPVVVVVVVVVVCVVDPPVVVCPVVPDPPVNVVVVVVVVVVVVVVVVVVVVVVVVVVPDPDDDPPPVVVVVVVVVVVVVVVVVVVVVVVVVVVVVVVVVVVVVVVVVVVVVVVVVVVVVVVVVVVVVVVVVVVVVVVVVVVVVVVVVVVVVVVVVVVVVVVVVVVVVVVVPPDDDDDDDDDDDDDDDDDDDDDDDDDDDDDDDDDDDDDDDDDDDDDDDDHRDHDDDDDDPPVVVVVVVVVVVVVVVVVVVVVVVVVVVVVVVVVVVVVVVVVVVVVVVVVVVVVVVVVVVVVLVVLVVCCVVPVVLVVVLVVLVVVLVVCVVPDVVVNLVSVLVNCVSSVPDPVVNVVSVPDD

Secondary structure (DSSP, 8-state):
-HHHHHHHHHHHHHHHHHHHHHHHHHHHHHHHHHHHHHHHHHHHHHHHHHHHHHHHHHHHHHHHHHHHHHHHHHHHHHHHHHHHHHHHHHHHHHHHHHHHHHHHHHHHHHHHHHHHHHHTT-HHHHHHHHHHHHHHHHHHHHHHHHHHHHTTS---GGGHHHHHHHHHHHHHHHHHHHHHHHHHHHHHHHHHHHHHHHHHHHHHHHHS--PPPP--TTHHHHHHHHHHHHHHHS-TTHHHHHT---HHHHHHHHHHHHHHHHHHHHHHHHHHHHHT--S----HHHHHHHHHHHHHHHHHHHHHHHHHHHHHHHHHHHHHHHHHHHHHHHHHHHHHHHHHHHHHHHHHHHHHHHHHHHHHHHHHHHHHHHHHHHHHHHHHHHHHHHHGGGS---------PPP-------------------------------------------S--HHHHHHHHHHHHHHHHHHHHHHHHHHHHHHHHHHHHHHHHHHHHHHHHHHHHHHHHHHHHHHHHHHHHHHHHHSHHHHHHHHHHHHHHHHTTS-HHHHHHHHHHHHHHTT--HHHHHHHHH--

Solvent-accessible surface area (backbone atoms only — not comparable to full-atom values): 32861 Å² total; per-residue (Å²): 109,74,71,60,57,50,53,52,50,53,56,49,51,55,48,51,46,55,52,48,59,49,51,51,59,47,51,54,51,51,37,10,50,41,16,54,46,38,59,46,49,52,46,54,49,62,48,48,54,47,53,53,49,51,52,49,51,52,52,53,50,50,52,54,49,53,54,52,50,51,53,49,51,56,49,50,52,49,52,50,52,54,49,53,49,54,51,49,53,64,52,51,52,57,54,54,51,50,51,53,52,52,55,49,52,59,47,51,53,56,47,53,53,52,51,47,60,48,52,68,65,32,68,70,51,45,50,51,51,52,49,54,53,49,51,48,55,51,50,52,49,50,52,53,49,51,59,58,52,55,74,76,65,79,85,60,82,90,50,50,69,62,49,54,53,48,50,60,48,50,50,57,49,53,51,53,47,52,51,54,52,48,53,51,51,53,53,51,52,51,55,47,51,53,50,54,52,50,50,53,50,55,49,53,62,70,69,53,78,86,74,76,84,75,96,66,97,55,62,68,60,54,49,50,51,50,50,62,47,50,63,69,76,44,60,80,71,61,53,62,64,73,74,47,86,50,70,66,56,59,50,49,53,50,51,49,58,50,52,54,51,53,50,51,55,52,49,55,52,48,51,56,59,63,72,70,65,90,72,92,72,92,65,59,64,63,54,52,50,51,54,51,53,49,58,48,52,50,51,53,47,52,53,49,52,52,54,50,50,53,50,54,49,50,52,52,49,54,51,52,52,52,49,56,48,49,54,51,52,49,56,46,51,58,48,50,55,50,48,53,53,52,53,54,48,54,52,53,50,51,50,52,48,57,48,50,51,56,51,50,52,52,50,58,47,49,54,49,54,51,50,53,52,50,49,52,55,50,51,53,49,51,51,52,55,61,62,54,71,82,60,86,90,78,96,82,83,93,78,81,89,80,84,84,83,82,84,73,85,90,83,82,92,84,82,81,89,84,80,89,83,84,85,82,84,89,83,83,92,81,88,82,93,78,90,83,90,88,79,54,58,55,59,84,91,90,78,90,59,56,68,66,52,50,58,55,47,50,56,50,50,52,54,46,55,50,48,53,47,53,52,49,54,49,52,52,50,50,54,53,49,59,48,52,48,52,52,50,52,52,54,48,53,54,49,53,53,50,53,48,55,50,51,53,51,51,52,50,50,51,52,43,51,52,35,51,50,53,47,66,74,59,53,57,58,50,56,51,49,50,55,49,49,54,51,39,66,72,28,70,86,54,59,62,70,58,40,47,54,49,51,50,54,50,36,59,75,62,47,56,50,83,65,56,50,49,53,61,69,68,58,121

InterPro domains:
  IPR000237 GRIP domain [PF01465] (525-568)
  IPR000237 GRIP domain [PS50913] (519-571)
  IPR000237 GRIP domain [SM00755] (522-571)
  IPR051952 Golgi-associated and autophagy-related protein [PTHR23157] (8-568)

Radius of gyration: 54.85 Å; Cα contacts (8 Å, |Δi|>4): 69; chains: 1; bounding box: 140×88×178 Å

Mean predicted aligned error: 24.35 Å

Sequence (572 aa):
MSLTFQGEKEALLEKLRKVADASEQEAEKMEKVIKQLSDKVKRIEGDRDRELADHGNVLAEMQARYAKEKVAAENAHKQMAELYTKLKDLEENPKTRNKAAQEEVGKLQKELEKWKKKAERTPTVQLLQNQIENMKLDYDKMLQEMSSKGKMSFESNDNGEKLAGFESKIFRLSERIADCEKEKAELVEELKMSREENSTLVQKLSEMPKIAAPECTDLKAELRKMIGQFLKQYPAEELHDMVGNDSRINALEKRLKELQKECDELKASSEIAAQSKEGDFQDDGGLRSLISQLHAKLRNLEETHTADMVQYEATTRNLRERIAELERNEEANLKEIRRETQDKLSQMEMEMQKQRERTLDVVAEKDRELEATKSILVSLRSEQLASSSNVPLDPHSSGKPVPVSKRRSAEHRRNLDKRHSTGSRRSVDAISESSVDFALSHEASNVPLSQINEMKNVFYEDELAKKDKEIQDARFTIQQLEYRLREMEQNALCKDLQHHEMAEKLKEEIRVLEGKLKLVSSGGDIEYLRNIFVQYLNTITTASASSKNILRAMGMVLKLSSKEMKIIDNKK

Organism: NCBI:txid2018661